Protein AF-0000000076657044 (afdb_homodimer)

pLDDT: mean 84.37, std 19.46, range [21.47, 98.06]

Radius of gyration: 39.6 Å; Cα contacts (8 Å, |Δi|>4): 1036; chains: 2; bounding box: 88×113×64 Å

Structure (mmCIF, N/CA/C/O backbone):
data_AF-0000000076657044-model_v1
#
loop_
_entity.id
_entity.type
_entity.pdbx_description
1 polymer 'BTB domain-containing protein'
#
loop_
_atom_site.group_PDB
_atom_site.id
_atom_site.type_symbol
_atom_site.label_atom_id
_atom_site.label_alt_id
_atom_site.label_comp_id
_atom_site.label_asym_id
_atom_site.label_entity_id
_atom_site.label_seq_id
_atom_site.pdbx_PDB_ins_code
_atom_site.Cartn_x
_atom_site.Cartn_y
_atom_site.Cartn_z
_atom_site.occupancy
_atom_site.B_iso_or_equiv
_atom_site.auth_seq_id
_atom_site.auth_comp_id
_atom_site.auth_asym_id
_atom_site.auth_atom_id
_atom_site.pdbx_PDB_model_num
ATOM 1 N N . MET A 1 1 ? 21.781 58.438 12.391 1 49.28 1 MET A N 1
ATOM 2 C CA . MET A 1 1 ? 21.328 57.75 11.18 1 49.28 1 MET A CA 1
ATOM 3 C C . MET A 1 1 ? 22.438 56.875 10.594 1 49.28 1 MET A C 1
ATOM 5 O O . MET A 1 1 ? 23.609 57.281 10.602 1 49.28 1 MET A O 1
ATOM 9 N N . ARG A 1 2 ? 22.156 55.562 10.531 1 66.06 2 ARG A N 1
ATOM 10 C CA . ARG A 1 2 ? 23.188 54.656 10.07 1 66.06 2 ARG A CA 1
ATOM 11 C C . ARG A 1 2 ? 23.609 54.969 8.648 1 66.06 2 ARG A C 1
ATOM 13 O O . ARG A 1 2 ? 22.781 55.312 7.805 1 66.06 2 ARG A O 1
ATOM 20 N N . ASP A 1 3 ? 24.875 55.219 8.406 1 70.06 3 ASP A N 1
ATOM 21 C CA . ASP A 1 3 ? 25.484 55.594 7.137 1 70.06 3 ASP A CA 1
ATOM 22 C C . ASP A 1 3 ? 25.203 54.562 6.059 1 70.06 3 ASP A C 1
ATOM 24 O O . ASP A 1 3 ? 25.047 54.906 4.883 1 70.06 3 ASP A O 1
ATOM 28 N N . SER A 1 4 ? 25.172 53.312 6.547 1 82.31 4 SER A N 1
ATOM 29 C CA . SER A 1 4 ? 24.938 52.219 5.613 1 82.31 4 SER A CA 1
ATOM 30 C C . SER A 1 4 ? 24.031 51.156 6.23 1 82.31 4 SER A C 1
ATOM 32 O O . SER A 1 4 ? 24.062 50.938 7.445 1 82.31 4 SER A O 1
ATOM 34 N N . LEU A 1 5 ? 23.281 50.625 5.402 1 82.19 5 LEU A N 1
ATOM 35 C CA . LEU A 1 5 ? 22.328 49.594 5.805 1 82.19 5 LEU A CA 1
ATOM 36 C C . LEU A 1 5 ? 23.047 48.438 6.48 1 82.19 5 LEU A C 1
ATOM 38 O O . LEU A 1 5 ? 22.531 47.875 7.453 1 82.19 5 LEU A O 1
ATOM 42 N N . LEU A 1 6 ? 24.297 48.219 6.125 1 89 6 LEU A N 1
ATOM 43 C CA . LEU A 1 6 ? 24.984 47 6.562 1 89 6 LEU A CA 1
ATOM 44 C C . LEU A 1 6 ? 26 47.312 7.648 1 89 6 LEU A C 1
ATOM 46 O O . LEU A 1 6 ? 26.688 46.438 8.148 1 89 6 LEU A O 1
ATOM 50 N N . LEU A 1 7 ? 26.016 48.562 7.957 1 90.25 7 LEU A N 1
ATOM 51 C CA . LEU A 1 7 ? 26.891 49 9.039 1 90.25 7 LEU A CA 1
ATOM 52 C C . LEU A 1 7 ? 26.141 49.062 10.359 1 90.25 7 LEU A C 1
ATOM 54 O O . LEU A 1 7 ? 25.453 50.062 10.625 1 90.25 7 LEU A O 1
ATOM 58 N N . LEU A 1 8 ? 26.281 48.188 11.211 1 92.31 8 LEU A N 1
ATOM 59 C CA . LEU A 1 8 ? 25.516 48.094 12.453 1 92.31 8 LEU A CA 1
ATOM 60 C C . LEU A 1 8 ? 26.312 48.719 13.609 1 92.31 8 LEU A C 1
ATOM 62 O O . LEU A 1 8 ? 25.719 49.188 14.578 1 92.31 8 LEU A O 1
ATOM 66 N N . ASP A 1 9 ? 27.594 48.625 13.547 1 90.88 9 ASP A N 1
ATOM 67 C CA . ASP A 1 9 ? 28.484 49.219 14.531 1 90.88 9 ASP A CA 1
ATOM 68 C C . ASP A 1 9 ? 29.562 50.062 13.852 1 90.88 9 ASP A C 1
ATOM 70 O O . ASP A 1 9 ? 30.422 49.531 13.141 1 90.88 9 ASP A O 1
ATOM 74 N N . PRO A 1 10 ? 29.547 51.344 14.055 1 88.19 10 PRO A N 1
ATOM 75 C CA . PRO A 1 10 ? 30.562 52.219 13.438 1 88.19 10 PRO A CA 1
ATOM 76 C C . PRO A 1 10 ? 31.984 51.844 13.852 1 88.19 10 PRO A C 1
ATOM 78 O O . PRO A 1 10 ? 32.938 52.094 13.125 1 88.19 10 PRO A O 1
ATOM 81 N N . ARG A 1 11 ? 32.156 51.25 14.992 1 89.56 11 ARG A N 1
ATOM 82 C CA . ARG A 1 11 ? 33.438 50.75 15.461 1 89.56 11 ARG A CA 1
ATOM 83 C C . ARG A 1 11 ? 33.5 49.219 15.445 1 89.56 11 ARG A C 1
ATOM 85 O O . ARG A 1 11 ? 33.969 48.594 16.391 1 89.56 11 ARG A O 1
ATOM 92 N N . ALA A 1 12 ? 33 48.719 14.367 1 90.75 12 ALA A N 1
ATOM 93 C CA . ALA A 1 12 ? 32.844 47.281 14.25 1 90.75 12 ALA A CA 1
ATOM 94 C C . ALA A 1 12 ? 34.219 46.594 14.414 1 90.75 12 ALA A C 1
ATOM 96 O O . ALA A 1 12 ? 35.219 47.062 13.922 1 90.75 12 ALA A O 1
ATOM 97 N N . ASP A 1 13 ? 34.156 45.5 15.086 1 92.12 13 ASP A N 1
ATOM 98 C CA . ASP A 1 13 ? 35.344 44.656 15.25 1 92.12 13 ASP A CA 1
ATOM 99 C C . ASP A 1 13 ? 35.156 43.281 14.617 1 92.12 13 ASP A C 1
ATOM 101 O O . ASP A 1 13 ? 36.031 42.438 14.711 1 92.12 13 ASP A O 1
ATOM 105 N N . ALA A 1 14 ? 34.031 43.156 13.969 1 93.38 14 ALA A N 1
ATOM 106 C CA . ALA A 1 14 ? 33.75 41.875 13.328 1 93.38 14 ALA A CA 1
ATOM 107 C C . ALA A 1 14 ? 32.938 42.062 12.062 1 93.38 14 ALA A C 1
ATOM 109 O O . ALA A 1 14 ? 32.188 43.031 11.93 1 93.38 14 ALA A O 1
ATOM 110 N N . LEU A 1 15 ? 33.062 41.062 11.156 1 93.94 15 LEU A N 1
ATOM 111 C CA . LEU A 1 15 ? 32.25 40.969 9.938 1 93.94 15 LEU A CA 1
ATOM 112 C C . LEU A 1 15 ? 31.422 39.688 9.945 1 93.94 15 LEU A C 1
ATOM 114 O O . LEU A 1 15 ? 31.938 38.594 10.195 1 93.94 15 LEU A O 1
ATOM 118 N N . LEU A 1 16 ? 30.109 39.875 9.812 1 95.12 16 LEU A N 1
ATOM 119 C CA . LEU A 1 16 ? 29.234 38.719 9.602 1 95.12 16 LEU A CA 1
ATOM 120 C C . LEU A 1 16 ? 28.906 38.562 8.125 1 95.12 16 LEU A C 1
ATOM 122 O O . LEU A 1 16 ? 28.219 39.375 7.543 1 95.12 16 LEU A O 1
ATOM 126 N N . ILE A 1 17 ? 29.406 37.5 7.57 1 94.25 17 ILE A N 1
ATOM 127 C CA . ILE A 1 17 ? 29.297 37.281 6.133 1 94.25 17 ILE A CA 1
ATOM 128 C C . ILE A 1 17 ? 28.203 36.25 5.848 1 94.25 17 ILE A C 1
ATOM 130 O O . ILE A 1 17 ? 28.328 35.094 6.23 1 94.25 17 ILE A O 1
ATOM 134 N N . LEU A 1 18 ? 27.172 36.688 5.242 1 95.25 18 LEU A N 1
ATOM 135 C CA . LEU A 1 18 ? 26.078 35.812 4.824 1 95.25 18 LEU A CA 1
ATOM 136 C C . LEU A 1 18 ? 26.281 35.344 3.387 1 95.25 18 LEU A C 1
ATOM 138 O O . LEU A 1 18 ? 26.203 36.156 2.453 1 95.25 18 LEU A O 1
ATOM 142 N N . GLN A 1 19 ? 26.484 34.094 3.303 1 94.5 19 GLN A N 1
ATOM 143 C CA . GLN A 1 19 ? 26.641 33.5 1.978 1 94.5 19 GLN A CA 1
ATOM 144 C C . GLN A 1 19 ? 25.312 32.938 1.464 1 94.5 19 GLN A C 1
ATOM 146 O O . GLN A 1 19 ? 24.531 32.406 2.238 1 94.5 19 GLN A O 1
ATOM 151 N N . LYS A 1 20 ? 25.094 33.031 0.145 1 93.31 20 LYS A N 1
ATOM 152 C CA . LYS A 1 20 ? 23.891 32.531 -0.519 1 93.31 20 LYS A CA 1
ATOM 153 C C . LYS A 1 20 ? 22.625 33.031 0.177 1 93.31 20 LYS A C 1
ATOM 155 O O . LYS A 1 20 ? 21.75 32.25 0.541 1 93.31 20 LYS A O 1
ATOM 160 N N . PRO A 1 21 ? 22.562 34.312 0.245 1 94.19 21 PRO A N 1
ATOM 161 C CA . PRO A 1 21 ? 21.406 34.875 0.94 1 94.19 21 PRO A CA 1
ATOM 162 C C . PRO A 1 21 ? 20.078 34.438 0.322 1 94.19 21 PRO A C 1
ATOM 164 O O . PRO A 1 21 ? 19.984 34.312 -0.899 1 94.19 21 PRO A O 1
ATOM 167 N N . ASN A 1 22 ? 19.047 34.125 1.168 1 91.5 22 ASN A N 1
ATOM 168 C CA . ASN A 1 22 ? 17.656 33.875 0.781 1 91.5 22 ASN A CA 1
ATOM 169 C C . ASN A 1 22 ? 17.484 32.5 0.13 1 91.5 22 ASN A C 1
ATOM 171 O O . ASN A 1 22 ? 16.469 32.25 -0.52 1 91.5 22 ASN A O 1
ATOM 175 N N . LEU A 1 23 ? 18.453 31.656 0.295 1 87.12 23 LEU A N 1
ATOM 176 C CA . LEU A 1 23 ? 18.328 30.328 -0.299 1 87.12 23 LEU A CA 1
ATOM 177 C C . LEU A 1 23 ? 17.281 29.5 0.426 1 87.12 23 LEU A C 1
ATOM 179 O O . LEU A 1 23 ? 16.578 28.703 -0.199 1 87.12 23 LEU A O 1
ATOM 183 N N . HIS A 1 24 ? 17.219 29.609 1.719 1 74 24 HIS A N 1
ATOM 184 C CA . HIS A 1 24 ? 16.281 28.844 2.523 1 74 24 HIS A CA 1
ATOM 185 C C . HIS A 1 24 ? 14.844 29.141 2.141 1 74 24 HIS A C 1
ATOM 187 O O . HIS A 1 24 ? 13.953 28.312 2.324 1 74 24 HIS A O 1
ATOM 193 N N . LEU A 1 25 ? 14.594 30.391 1.835 1 63.06 25 LEU A N 1
ATOM 194 C CA . LEU A 1 25 ? 13.25 30.766 1.407 1 63.06 25 LEU A CA 1
ATOM 195 C C . LEU A 1 25 ? 12.812 29.938 0.207 1 63.06 25 LEU A C 1
ATOM 197 O O . LEU A 1 25 ? 11.625 29.672 0.037 1 63.06 25 LEU A O 1
ATOM 201 N N . LEU A 1 26 ? 13.797 29.609 -0.589 1 49.19 26 LEU A N 1
ATOM 202 C CA . LEU A 1 26 ? 13.523 28.891 -1.825 1 49.19 26 LEU A CA 1
ATOM 203 C C . LEU A 1 26 ? 13.266 27.406 -1.543 1 49.19 26 LEU A C 1
ATOM 205 O O . LEU A 1 26 ? 12.578 26.734 -2.312 1 49.19 26 LEU A O 1
ATOM 209 N N . ARG A 1 27 ? 13.82 27.062 -0.508 1 47.78 27 ARG A N 1
ATOM 210 C CA . ARG A 1 27 ? 13.633 25.641 -0.211 1 47.78 27 ARG A CA 1
ATOM 211 C C . ARG A 1 27 ? 12.352 25.406 0.578 1 47.78 27 ARG A C 1
ATOM 213 O O . ARG A 1 27 ? 12.141 24.328 1.129 1 47.78 27 ARG A O 1
ATOM 220 N N . ALA A 1 28 ? 11.539 26.312 0.666 1 44.84 28 ALA A N 1
ATOM 221 C CA . ALA A 1 28 ? 10.312 25.984 1.383 1 44.84 28 ALA A CA 1
ATOM 222 C C . ALA A 1 28 ? 9.836 24.578 1.028 1 44.84 28 ALA A C 1
ATOM 224 O O . ALA A 1 28 ? 10 24.125 -0.109 1 44.84 28 ALA A O 1
ATOM 225 N N . PRO A 1 29 ? 9.617 23.734 2.002 1 37.75 29 PRO A N 1
ATOM 226 C CA . PRO A 1 29 ? 9.234 22.344 1.74 1 37.75 29 PRO A CA 1
ATOM 227 C C . PRO A 1 29 ? 8.242 22.219 0.588 1 37.75 29 PRO A C 1
ATOM 229 O O . PRO A 1 29 ? 7.371 23.078 0.418 1 37.75 29 PRO A O 1
ATOM 232 N N . ILE A 1 30 ? 8.609 21.703 -0.553 1 33.03 30 ILE A N 1
ATOM 233 C CA . ILE A 1 30 ? 7.676 21.172 -1.539 1 33.03 30 ILE A CA 1
ATOM 234 C C . ILE A 1 30 ? 6.469 20.562 -0.83 1 33.03 30 ILE A C 1
ATOM 236 O O . ILE A 1 30 ? 6.609 19.609 -0.064 1 33.03 30 ILE A O 1
ATOM 240 N N . ASP A 1 31 ? 5.508 21.266 -0.38 1 33.62 31 ASP A N 1
ATOM 241 C CA . ASP A 1 31 ? 4.207 20.672 -0.093 1 33.62 31 ASP A CA 1
ATOM 242 C C . ASP A 1 31 ? 3.951 19.453 -0.977 1 33.62 31 ASP A C 1
ATOM 244 O O . ASP A 1 31 ? 4.016 19.547 -2.205 1 33.62 31 ASP A O 1
ATOM 248 N N . GLU A 1 32 ? 4.359 18.359 -0.51 1 31.17 32 GLU A N 1
ATOM 249 C CA . GLU A 1 32 ? 3.756 17.156 -1.056 1 31.17 32 GLU A CA 1
ATOM 250 C C . GLU A 1 32 ? 2.252 17.328 -1.247 1 31.17 32 GLU A C 1
ATOM 252 O O . GLU A 1 32 ? 1.457 16.766 -0.484 1 31.17 32 GLU A O 1
ATOM 257 N N . VAL A 1 33 ? 1.621 18.516 -1.302 1 29.91 33 VAL A N 1
ATOM 258 C CA . VAL A 1 33 ? 0.208 18.516 -1.666 1 29.91 33 VAL A CA 1
ATOM 259 C C . VAL A 1 33 ? 0.01 17.75 -2.973 1 29.91 33 VAL A C 1
ATOM 261 O O . VAL A 1 33 ? 0.621 18.094 -3.992 1 29.91 33 VAL A O 1
ATOM 264 N N . VAL A 1 34 ? -0.357 16.531 -2.871 1 29.48 34 VAL A N 1
ATOM 265 C CA . VAL A 1 34 ? -1.118 15.844 -3.906 1 29.48 34 VAL A CA 1
ATOM 266 C C . VAL A 1 34 ? -2.215 16.766 -4.441 1 29.48 34 VAL A C 1
ATOM 268 O O . VAL A 1 34 ? -3.152 17.109 -3.717 1 29.48 34 VAL A O 1
ATOM 271 N N . SER A 1 35 ? -2.018 17.906 -5.047 1 27.39 35 SER A N 1
ATOM 272 C CA . SER A 1 35 ? -2.965 18.719 -5.801 1 27.39 35 SER A CA 1
ATOM 273 C C . SER A 1 35 ? -3.908 17.844 -6.625 1 27.39 35 SER A C 1
ATOM 275 O O . SER A 1 35 ? -3.469 16.906 -7.293 1 27.39 35 SER A O 1
ATOM 277 N N . VAL A 1 36 ? -5.148 17.594 -6.125 1 25.23 36 VAL A N 1
ATOM 278 C CA . VAL A 1 36 ? -6.262 17.5 -7.062 1 25.23 36 VAL A CA 1
ATOM 279 C C . VAL A 1 36 ? -6.098 18.531 -8.18 1 25.23 36 VAL A C 1
ATOM 281 O O . VAL A 1 36 ? -6.102 19.734 -7.918 1 25.23 36 VAL A O 1
ATOM 284 N N . ILE A 1 37 ? -5.367 18.25 -9.266 1 25.73 37 ILE A N 1
ATOM 285 C CA . ILE A 1 37 ? -5.18 18.953 -10.523 1 25.73 37 ILE A CA 1
ATOM 286 C C . ILE A 1 37 ? -6.531 19.438 -11.055 1 25.73 37 ILE A C 1
ATOM 288 O O . ILE A 1 37 ? -7.34 18.641 -11.523 1 25.73 37 ILE A O 1
ATOM 292 N N . ARG A 1 38 ? -7.477 20.078 -10.242 1 23.5 38 ARG A N 1
ATOM 293 C CA . ARG A 1 38 ? -8.391 20.812 -11.117 1 23.5 38 ARG A CA 1
ATOM 294 C C . ARG A 1 38 ? -7.617 21.594 -12.172 1 23.5 38 ARG A C 1
ATOM 296 O O . ARG A 1 38 ? -6.566 22.172 -11.875 1 23.5 38 ARG A O 1
ATOM 303 N N . THR A 1 39 ? -7.789 21.266 -13.523 1 23.97 39 THR A N 1
ATOM 304 C CA . THR A 1 39 ? -7.359 21.828 -14.789 1 23.97 39 THR A CA 1
ATOM 305 C C . THR A 1 39 ? -7.703 23.312 -14.859 1 23.97 39 THR A C 1
ATOM 307 O O . THR A 1 39 ? -7.746 23.891 -15.945 1 23.97 39 THR A O 1
ATOM 310 N N . ALA A 1 40 ? -8.141 24 -13.867 1 22.69 40 ALA A N 1
ATOM 311 C CA . ALA A 1 40 ? -8.438 25.328 -14.414 1 22.69 40 ALA A CA 1
ATOM 312 C C . ALA A 1 40 ? -7.227 25.906 -15.148 1 22.69 40 ALA A C 1
ATOM 314 O O . ALA A 1 40 ? -6.09 25.734 -14.711 1 22.69 40 ALA A O 1
ATOM 315 N N . ASP A 1 41 ? -7.328 26.234 -16.547 1 24.14 41 ASP A N 1
ATOM 316 C CA . ASP A 1 41 ? -6.566 26.844 -17.625 1 24.14 41 ASP A CA 1
ATOM 317 C C . ASP A 1 41 ? -5.859 28.109 -17.156 1 24.14 41 ASP A C 1
ATOM 319 O O . ASP A 1 41 ? -5.012 28.656 -17.875 1 24.14 41 ASP A O 1
ATOM 323 N N . GLU A 1 42 ? -6.555 28.938 -16.328 1 21.84 42 GLU A N 1
ATOM 324 C CA . GLU A 1 42 ? -6.008 30.281 -16.531 1 21.84 42 GLU A CA 1
ATOM 325 C C . GLU A 1 42 ? -4.516 30.312 -16.219 1 21.84 42 GLU A C 1
ATOM 327 O O . GLU A 1 42 ? -4.062 29.703 -15.25 1 21.84 42 GLU A O 1
ATOM 332 N N . ALA A 1 43 ? -3.738 30.578 -17.234 1 26.09 43 ALA A N 1
ATOM 333 C CA . ALA A 1 43 ? -2.385 31.062 -17.5 1 26.09 43 ALA A CA 1
ATOM 334 C C . ALA A 1 43 ? -1.935 32.062 -16.438 1 26.09 43 ALA A C 1
ATOM 336 O O . ALA A 1 43 ? -2.154 33.25 -16.578 1 26.09 43 ALA A O 1
ATOM 337 N N . ASN A 1 44 ? -2.455 31.984 -15.266 1 21.95 44 ASN A N 1
ATOM 338 C CA . ASN A 1 44 ? -1.994 33.125 -14.492 1 21.95 44 ASN A CA 1
ATOM 339 C C . ASN A 1 44 ? -0.493 33.344 -14.648 1 21.95 44 ASN A C 1
ATOM 341 O O . ASN A 1 44 ? 0.282 32.406 -14.648 1 21.95 44 ASN A O 1
ATOM 345 N N . SER A 1 45 ? -0.118 34.438 -15.32 1 25.03 45 SER A N 1
ATOM 346 C CA . SER A 1 45 ? 1.18 34.969 -15.711 1 25.03 45 SER A CA 1
ATOM 347 C C . SER A 1 45 ? 2.217 34.781 -14.617 1 25.03 45 SER A C 1
ATOM 349 O O . SER A 1 45 ? 1.929 35 -13.438 1 25.03 45 SER A O 1
ATOM 351 N N . PRO A 1 46 ? 3.004 33.75 -14.734 1 27.14 46 PRO A N 1
ATOM 352 C CA . PRO A 1 46 ? 4.191 33.75 -13.875 1 27.14 46 PRO A CA 1
ATOM 353 C C . PRO A 1 46 ? 4.719 35.156 -13.625 1 27.14 46 PRO A C 1
ATOM 355 O O . PRO A 1 46 ? 4.758 36 -14.539 1 27.14 46 PRO A O 1
ATOM 358 N N . ILE A 1 47 ? 4.176 35.781 -12.617 1 27.28 47 ILE A N 1
ATOM 359 C CA . ILE A 1 47 ? 4.895 37.062 -12.438 1 27.28 47 ILE A CA 1
ATOM 360 C C . ILE A 1 47 ? 6.359 36.875 -12.836 1 27.28 47 ILE A C 1
ATOM 362 O O . ILE A 1 47 ? 7.027 35.969 -12.352 1 27.28 47 ILE A O 1
ATOM 366 N N . PRO A 1 48 ? 6.656 37.156 -14.094 1 28.41 48 PRO A N 1
ATOM 367 C CA . PRO A 1 48 ? 8.078 37.219 -14.43 1 28.41 48 PRO A CA 1
ATOM 368 C C . PRO A 1 48 ? 8.93 37.781 -13.289 1 28.41 48 PRO A C 1
ATOM 370 O O . PRO A 1 48 ? 8.625 38.844 -12.758 1 28.41 48 PRO A O 1
ATOM 373 N N . LEU A 1 49 ? 9.125 36.938 -12.273 1 27.59 49 LEU A N 1
ATOM 374 C CA . LEU A 1 49 ? 10.273 37.469 -11.531 1 27.59 49 LEU A CA 1
ATOM 375 C C . LEU A 1 49 ? 11.258 38.156 -12.469 1 27.59 49 LEU A C 1
ATOM 377 O O . LEU A 1 49 ? 11.961 37.469 -13.234 1 27.59 49 LEU A O 1
ATOM 381 N N . GLU A 1 50 ? 10.742 39.094 -13.141 1 27.58 50 GLU A N 1
ATOM 382 C CA . GLU A 1 50 ? 11.758 39.969 -13.703 1 27.58 50 GLU A CA 1
ATOM 383 C C . GLU A 1 50 ? 12.922 40.156 -12.734 1 27.58 50 GLU A C 1
ATOM 385 O O . GLU A 1 50 ? 12.781 40.844 -11.727 1 27.58 50 GLU A O 1
ATOM 390 N N . ILE A 1 51 ? 13.508 38.969 -12.414 1 29.7 51 ILE A N 1
ATOM 391 C CA . ILE A 1 51 ? 14.852 39.125 -11.875 1 29.7 51 ILE A CA 1
ATOM 392 C C . ILE A 1 51 ? 15.555 40.312 -12.57 1 29.7 51 ILE A C 1
ATOM 394 O O . ILE A 1 51 ? 15.828 40.25 -13.766 1 29.7 51 ILE A O 1
ATOM 398 N N . GLN A 1 52 ? 14.984 41.438 -12.375 1 28.95 52 GLN A N 1
ATOM 399 C CA . GLN A 1 52 ? 15.906 42.5 -12.734 1 28.95 52 GLN A CA 1
ATOM 400 C C . GLN A 1 52 ? 17.344 42.156 -12.336 1 28.95 52 GLN A C 1
ATOM 402 O O . GLN A 1 52 ? 17.594 41.781 -11.188 1 28.95 52 GLN A O 1
ATOM 407 N N . GLN A 1 53 ? 18.078 41.562 -13.164 1 33.53 53 GLN A N 1
ATOM 408 C CA . GLN A 1 53 ? 19.516 41.312 -13.25 1 33.53 53 GLN A CA 1
ATOM 409 C C . GLN A 1 53 ? 20.297 42.5 -12.695 1 33.53 53 GLN A C 1
ATOM 411 O O . GLN A 1 53 ? 20.625 43.438 -13.43 1 33.53 53 GLN A O 1
ATOM 416 N N . GLY A 1 54 ? 19.734 43.281 -11.781 1 30.81 54 GLY A N 1
ATOM 417 C CA . GLY A 1 54 ? 20.75 44.281 -11.523 1 30.81 54 GLY A CA 1
ATOM 418 C C . GLY A 1 54 ? 22.094 43.688 -11.109 1 30.81 54 GLY A C 1
ATOM 419 O O . GLY A 1 54 ? 22.141 42.812 -10.227 1 30.81 54 GLY A O 1
ATOM 420 N N . ASP A 1 55 ? 22.953 43.344 -11.906 1 36.94 55 ASP A N 1
ATOM 421 C CA . ASP A 1 55 ? 24.406 43.125 -11.789 1 36.94 55 ASP A CA 1
ATOM 422 C C . ASP A 1 55 ? 24.969 43.906 -10.602 1 36.94 55 ASP A C 1
ATOM 424 O O . ASP A 1 55 ? 26.172 44.188 -10.547 1 36.94 55 ASP A O 1
ATOM 428 N N . THR A 1 56 ? 24.203 44.969 -9.938 1 39.94 56 THR A N 1
ATOM 429 C CA . THR A 1 56 ? 24.969 46.031 -9.305 1 39.94 56 THR A CA 1
ATOM 430 C C . THR A 1 56 ? 25.781 45.5 -8.133 1 39.94 56 THR A C 1
ATOM 432 O O . THR A 1 56 ? 25.234 44.906 -7.203 1 39.94 56 THR A O 1
ATOM 435 N N . THR A 1 57 ? 27.047 45.125 -8.289 1 51.47 57 THR A N 1
ATOM 436 C CA . THR A 1 57 ? 28.188 45.062 -7.379 1 51.47 57 THR A CA 1
ATOM 437 C C . THR A 1 57 ? 27.969 45.969 -6.18 1 51.47 57 THR A C 1
ATOM 439 O O . THR A 1 57 ? 28.812 46.031 -5.277 1 51.47 57 THR A O 1
ATOM 442 N N . GLU A 1 58 ? 26.922 46.719 -6.281 1 62.56 58 GLU A N 1
ATOM 443 C CA . GLU A 1 58 ? 26.875 47.656 -5.176 1 62.56 58 GLU A CA 1
ATOM 444 C C . GLU A 1 58 ? 26.203 47.031 -3.951 1 62.56 58 GLU A C 1
ATOM 446 O O . GLU A 1 58 ? 25.281 46.25 -4.082 1 62.56 58 GLU A O 1
ATOM 451 N N . PRO A 1 59 ? 26.75 47.156 -2.91 1 75.62 59 PRO A N 1
ATOM 452 C CA . PRO A 1 59 ? 26.156 46.719 -1.647 1 75.62 59 PRO A CA 1
ATOM 453 C C . PRO A 1 59 ? 24.703 47.188 -1.497 1 75.62 59 PRO A C 1
ATOM 455 O O . PRO A 1 59 ? 24.328 48.25 -1.996 1 75.62 59 PRO A O 1
ATOM 458 N N . PRO A 1 60 ? 23.797 46.312 -1.065 1 84.38 60 PRO A N 1
ATOM 459 C CA . PRO A 1 60 ? 22.391 46.688 -0.877 1 84.38 60 PRO A CA 1
ATOM 460 C C . PRO A 1 60 ? 22.219 47.938 -0.024 1 84.38 60 PRO A C 1
ATOM 462 O O . PRO A 1 60 ? 22.922 48.094 0.982 1 84.38 60 PRO A O 1
ATOM 465 N N . LYS A 1 61 ? 21.344 48.781 -0.49 1 83.19 61 LYS A N 1
ATOM 466 C CA . LYS A 1 61 ? 21.156 50.062 0.212 1 83.19 61 LYS A CA 1
ATOM 467 C C . LYS A 1 61 ? 19.781 50.094 0.88 1 83.19 61 LYS A C 1
ATOM 469 O O . LYS A 1 61 ? 19.562 50.906 1.788 1 83.19 61 LYS A O 1
ATOM 474 N N . THR A 1 62 ? 18.906 49.25 0.437 1 85.44 62 THR A N 1
ATOM 475 C CA . THR A 1 62 ? 17.562 49.25 0.987 1 85.44 62 THR A CA 1
ATOM 476 C C . THR A 1 62 ? 17.125 47.844 1.354 1 85.44 62 THR A C 1
ATOM 478 O O . THR A 1 62 ? 17.766 46.844 0.969 1 85.44 62 THR A O 1
ATOM 481 N N . ASN A 1 63 ? 16.047 47.844 2.104 1 85.56 63 ASN A N 1
ATOM 482 C CA . ASN A 1 63 ? 15.492 46.562 2.459 1 85.56 63 ASN A CA 1
ATOM 483 C C . ASN A 1 63 ? 14.992 45.812 1.227 1 85.56 63 ASN A C 1
ATOM 485 O O . ASN A 1 63 ? 15.062 44.594 1.167 1 85.56 63 ASN A O 1
ATOM 489 N N . ASP A 1 64 ? 14.516 46.469 0.288 1 86.31 64 ASP A N 1
ATOM 490 C CA . ASP A 1 64 ? 14.023 45.875 -0.948 1 86.31 64 ASP A CA 1
ATOM 491 C C . ASP A 1 64 ? 15.164 45.188 -1.709 1 86.31 64 ASP A C 1
ATOM 493 O O . ASP A 1 64 ? 14.961 44.125 -2.312 1 86.31 64 ASP A O 1
ATOM 497 N N . ASP A 1 65 ? 16.281 45.812 -1.558 1 88.12 65 ASP A N 1
ATOM 498 C CA . ASP A 1 65 ? 17.438 45.219 -2.184 1 88.12 65 ASP A CA 1
ATOM 499 C C . ASP A 1 65 ? 17.781 43.875 -1.541 1 88.12 65 ASP A C 1
ATOM 501 O O . ASP A 1 65 ? 18.125 42.906 -2.234 1 88.12 65 ASP A O 1
ATOM 505 N N . LEU A 1 66 ? 17.641 43.906 -0.304 1 89.69 66 LEU A N 1
ATOM 506 C CA . LEU A 1 66 ? 17.953 42.688 0.437 1 89.69 66 LEU A CA 1
ATOM 507 C C . LEU A 1 66 ? 17 41.562 0.087 1 89.69 66 LEU A C 1
ATOM 509 O O . LEU A 1 66 ? 17.406 40.406 -0.043 1 89.69 66 LEU A O 1
ATOM 513 N N . ARG A 1 67 ? 15.742 41.875 -0.137 1 87.25 67 ARG A N 1
ATOM 514 C CA . ARG A 1 67 ? 14.695 40.906 -0.464 1 87.25 67 ARG A CA 1
ATOM 515 C C . ARG A 1 67 ? 14.93 40.312 -1.845 1 87.25 67 ARG A C 1
ATOM 517 O O . ARG A 1 67 ? 14.633 39.125 -2.068 1 87.25 67 ARG A O 1
ATOM 524 N N . SER A 1 68 ? 15.57 41.094 -2.625 1 87.75 68 SER A N 1
ATOM 525 C CA . SER A 1 68 ? 15.688 40.656 -4.02 1 87.75 68 SER A CA 1
ATOM 526 C C . SER A 1 68 ? 17.047 40.031 -4.289 1 87.75 68 SER A C 1
ATOM 528 O O . SER A 1 68 ? 17.312 39.594 -5.41 1 87.75 68 SER A O 1
ATOM 530 N N . LEU A 1 69 ? 17.812 39.938 -3.232 1 89.12 69 LEU A N 1
ATOM 531 C CA . LEU A 1 69 ? 19.141 39.375 -3.414 1 89.12 69 LEU A CA 1
ATOM 532 C C . LEU A 1 69 ? 19.047 37.906 -3.844 1 89.12 69 LEU A C 1
ATOM 534 O O . LEU A 1 69 ? 18.297 37.156 -3.256 1 89.12 69 LEU A O 1
ATOM 538 N N . GLN A 1 70 ? 19.844 37.594 -4.871 1 89.25 70 GLN A N 1
ATOM 539 C CA . GLN A 1 70 ? 19.891 36.219 -5.332 1 89.25 70 GLN A CA 1
ATOM 540 C C . GLN A 1 70 ? 21 35.438 -4.629 1 89.25 70 GLN A C 1
ATOM 542 O O . GLN A 1 70 ? 22.047 36 -4.32 1 89.25 70 GLN A O 1
ATOM 547 N N . PRO A 1 71 ? 20.719 34.156 -4.41 1 91.19 71 PRO A N 1
ATOM 548 C CA . PRO A 1 71 ? 21.703 33.375 -3.693 1 91.19 71 PRO A CA 1
ATOM 549 C C . PRO A 1 71 ? 23 33.156 -4.492 1 91.19 71 PRO A C 1
ATOM 551 O O . PRO A 1 71 ? 24.078 33 -3.91 1 91.19 71 PRO A O 1
ATOM 554 N N . TYR A 1 72 ? 22.75 33.281 -5.77 1 90.44 72 TYR A N 1
ATOM 555 C CA . TYR A 1 72 ? 23.906 33.062 -6.621 1 90.44 72 TYR A CA 1
ATOM 556 C C . TYR A 1 72 ? 24.078 34.188 -7.613 1 90.44 72 TYR A C 1
ATOM 558 O O . TYR A 1 72 ? 23.094 34.812 -8.055 1 90.44 72 TYR A O 1
ATOM 566 N N . GLN A 1 73 ? 25.375 34.469 -7.906 1 88.19 73 GLN A N 1
ATOM 567 C CA . GLN A 1 73 ? 25.688 35.438 -8.945 1 88.19 73 GLN A CA 1
ATOM 568 C C . GLN A 1 73 ? 25.453 34.875 -10.336 1 88.19 73 GLN A C 1
ATOM 570 O O . GLN A 1 73 ? 25.156 33.656 -10.477 1 88.19 73 GLN A O 1
ATOM 575 N N . GLU A 1 74 ? 25.484 35.688 -11.305 1 85.81 74 GLU A N 1
ATOM 576 C CA . GLU A 1 74 ? 25.25 35.25 -12.68 1 85.81 74 GLU A CA 1
ATOM 577 C C . GLU A 1 74 ? 26.25 34.219 -13.125 1 85.81 74 GLU A C 1
ATOM 579 O O . GLU A 1 74 ? 25.922 33.312 -13.914 1 85.81 74 GLU A O 1
ATOM 584 N N . ASN A 1 75 ? 27.281 34.281 -12.531 1 86.38 75 ASN A N 1
ATOM 585 C CA . ASN A 1 75 ? 28.344 33.344 -12.922 1 86.38 75 ASN A CA 1
ATOM 586 C C . ASN A 1 75 ? 28.25 32.031 -12.156 1 86.38 75 ASN A C 1
ATOM 588 O O . ASN A 1 75 ? 29.062 31.141 -12.352 1 86.38 75 ASN A O 1
ATOM 592 N N . GLY A 1 76 ? 27.328 31.984 -11.281 1 87.12 76 GLY A N 1
ATOM 593 C CA . GLY A 1 76 ? 27.141 30.75 -10.539 1 87.12 76 GLY A CA 1
ATOM 594 C C . GLY A 1 76 ? 27.781 30.766 -9.172 1 87.12 76 GLY A C 1
ATOM 595 O O . GLY A 1 76 ? 27.562 29.859 -8.359 1 87.12 76 GLY A O 1
ATOM 596 N N . ASP A 1 77 ? 28.562 31.703 -8.938 1 88.31 77 ASP A N 1
ATOM 597 C CA . ASP A 1 77 ? 29.219 31.797 -7.633 1 88.31 77 ASP A CA 1
ATOM 598 C C . ASP A 1 77 ? 28.234 32.219 -6.555 1 88.31 77 ASP A C 1
ATOM 600 O O . ASP A 1 77 ? 27.281 32.969 -6.832 1 88.31 77 ASP A O 1
ATOM 604 N N . PRO A 1 78 ? 28.516 31.781 -5.387 1 90.81 78 PRO A N 1
ATOM 605 C CA . PRO A 1 78 ? 27.625 32.219 -4.309 1 90.81 78 PRO A CA 1
ATOM 606 C C . PRO A 1 78 ? 27.688 33.719 -4.051 1 90.81 78 PRO A C 1
ATOM 608 O O . PRO A 1 78 ? 28.781 34.312 -4.066 1 90.81 78 PRO A O 1
ATOM 611 N N . ASN A 1 79 ? 26.594 34.281 -3.971 1 91.25 79 ASN A N 1
ATOM 612 C CA . ASN A 1 79 ? 26.516 35.688 -3.559 1 91.25 79 ASN A CA 1
ATOM 613 C C . ASN A 1 79 ? 26.781 35.844 -2.062 1 91.25 79 ASN A C 1
ATOM 615 O O . ASN A 1 79 ? 26.594 34.906 -1.294 1 91.25 79 ASN A O 1
ATOM 619 N N . GLN A 1 80 ? 27.312 37.031 -1.692 1 92.75 80 GLN A N 1
ATOM 620 C CA . GLN A 1 80 ? 27.578 37.25 -0.271 1 92.75 80 GLN A CA 1
ATOM 621 C C . GLN A 1 80 ? 27.281 38.688 0.142 1 92.75 80 GLN A C 1
ATOM 623 O O . GLN A 1 80 ? 27.438 39.594 -0.657 1 92.75 80 GLN A O 1
ATOM 628 N N . ILE A 1 81 ? 26.797 38.812 1.333 1 93.19 81 ILE A N 1
ATOM 629 C CA . ILE A 1 81 ? 26.609 40.125 1.944 1 93.19 81 ILE A CA 1
ATOM 630 C C . ILE A 1 81 ? 27.375 40.188 3.27 1 93.19 81 ILE A C 1
ATOM 632 O O . ILE A 1 81 ? 27.422 39.188 4.004 1 93.19 81 ILE A O 1
ATOM 636 N N . VAL A 1 82 ? 27.969 41.375 3.479 1 93.81 82 VAL A N 1
ATOM 637 C CA . VAL A 1 82 ? 28.812 41.5 4.652 1 93.81 82 VAL A CA 1
ATOM 638 C C . VAL A 1 82 ? 28.234 42.531 5.605 1 93.81 82 VAL A C 1
ATOM 640 O O . VAL A 1 82 ? 28.031 43.688 5.227 1 93.81 82 VAL A O 1
ATOM 643 N N . PHE A 1 83 ? 27.984 42.125 6.844 1 95.06 83 PHE A N 1
ATOM 644 C CA . PHE A 1 83 ? 27.531 43.031 7.906 1 95.06 83 PHE A CA 1
ATOM 645 C C . PHE A 1 83 ? 28.688 43.406 8.828 1 95.06 83 PHE A C 1
ATOM 647 O O . PHE A 1 83 ? 29.453 42.531 9.266 1 95.06 83 PHE A O 1
ATOM 654 N N . ARG A 1 84 ? 28.781 44.625 9.047 1 94.69 84 ARG A N 1
ATOM 655 C CA . ARG A 1 84 ? 29.766 45.094 10.031 1 94.69 84 ARG A CA 1
ATOM 656 C C . ARG A 1 84 ? 29.141 45.188 11.422 1 94.69 84 ARG A C 1
ATOM 658 O O . ARG A 1 84 ? 28.266 46.031 11.664 1 94.69 84 ARG A O 1
ATOM 665 N N . VAL A 1 85 ? 29.641 44.344 12.328 1 95.69 85 VAL A N 1
ATOM 666 C CA . VAL A 1 85 ? 28.922 44.125 13.578 1 95.69 85 VAL A CA 1
ATOM 667 C C . VAL A 1 85 ? 29.891 44.219 14.758 1 95.69 85 VAL A C 1
ATOM 669 O O . VAL A 1 85 ? 31.109 44.281 14.562 1 95.69 85 VAL A O 1
ATOM 672 N N . SER A 1 86 ? 29.281 44.344 15.938 1 95.31 86 SER A N 1
ATOM 673 C CA . SER A 1 86 ? 30.031 44.281 17.203 1 95.31 86 SER A CA 1
ATOM 674 C C . SER A 1 86 ? 30.125 42.844 17.703 1 95.31 86 SER A C 1
ATOM 676 O O . SER A 1 86 ? 29.109 42.219 18 1 95.31 86 SER A O 1
ATOM 678 N N . ALA A 1 87 ? 31.312 42.406 17.812 1 93.31 87 ALA A N 1
ATOM 679 C CA . ALA A 1 87 ? 31.5 41.031 18.344 1 93.31 87 ALA A CA 1
ATOM 680 C C . ALA A 1 87 ? 30.953 40.938 19.766 1 93.31 87 ALA A C 1
ATOM 682 O O . ALA A 1 87 ? 30.359 39.906 20.125 1 93.31 87 ALA A O 1
ATOM 683 N N . ARG A 1 88 ? 31.078 41.938 20.484 1 93.75 88 ARG A N 1
ATOM 684 C CA . ARG A 1 88 ? 30.609 41.938 21.875 1 93.75 88 ARG A CA 1
ATOM 685 C C . ARG A 1 88 ? 29.094 41.812 21.938 1 93.75 88 ARG A C 1
ATOM 687 O O . ARG A 1 88 ? 28.578 41 22.703 1 93.75 88 ARG A O 1
ATOM 694 N N . HIS A 1 89 ? 28.391 42.562 21.156 1 95.56 89 HIS A N 1
ATOM 695 C CA . HIS A 1 89 ? 26.922 42.469 21.125 1 95.56 89 HIS A CA 1
ATOM 696 C C . HIS A 1 89 ? 26.453 41.094 20.688 1 95.56 89 HIS A C 1
ATOM 698 O O . HIS A 1 89 ? 25.516 40.562 21.281 1 95.56 89 HIS A O 1
ATOM 704 N N . LEU A 1 90 ? 27.141 40.531 19.703 1 95.69 90 LEU A N 1
ATOM 705 C CA . LEU A 1 90 ? 26.781 39.219 19.234 1 95.69 90 LEU A CA 1
ATOM 706 C C . LEU A 1 90 ? 27 38.156 20.312 1 95.69 90 LEU A C 1
ATOM 708 O O . LEU A 1 90 ? 26.125 37.312 20.562 1 95.69 90 LEU A O 1
ATOM 712 N N . CYS A 1 91 ? 28.094 38.281 20.984 1 94.19 91 CYS A N 1
ATOM 713 C CA . CYS A 1 91 ? 28.453 37.312 22.016 1 94.19 91 CYS A CA 1
ATOM 714 C C . CYS A 1 91 ? 27.5 37.406 23.203 1 94.19 91 CYS A C 1
ATOM 716 O O . CYS A 1 91 ? 27.172 36.375 23.812 1 94.19 91 CYS A O 1
ATOM 718 N N . LEU A 1 92 ? 27.062 38.562 23.469 1 95.25 92 LEU A N 1
ATOM 719 C CA . LEU A 1 92 ? 26.156 38.75 24.594 1 95.25 92 LEU A CA 1
ATOM 720 C C . LEU A 1 92 ? 24.766 38.188 24.266 1 95.25 92 LEU A C 1
ATOM 722 O O . LEU A 1 92 ? 24.109 37.625 25.141 1 95.25 92 LEU A O 1
ATOM 726 N N . ALA A 1 93 ? 24.406 38.344 23.062 1 95.56 93 ALA A N 1
ATOM 727 C CA . ALA A 1 93 ? 23.047 38 22.641 1 95.56 93 ALA A CA 1
ATOM 728 C C . ALA A 1 93 ? 22.922 36.5 22.375 1 95.56 93 ALA A C 1
ATOM 730 O O . ALA A 1 93 ? 21.828 35.938 22.516 1 95.56 93 ALA A O 1
ATOM 731 N N . SER A 1 94 ? 24 35.781 21.984 1 96.31 94 SER A N 1
ATOM 732 C CA . SER A 1 94 ? 23.891 34.406 21.453 1 96.31 94 SER A CA 1
ATOM 733 C C . SER A 1 94 ? 25.078 33.562 21.875 1 96.31 94 SER A C 1
ATOM 735 O O . SER A 1 94 ? 26.234 33.906 21.609 1 96.31 94 SER A O 1
ATOM 737 N N . PRO A 1 95 ? 24.844 32.438 22.453 1 95 95 PRO A N 1
ATOM 738 C CA . PRO A 1 95 ? 25.953 31.531 22.766 1 95 95 PRO A CA 1
ATOM 739 C C . PRO A 1 95 ? 26.609 30.938 21.516 1 95 95 PRO A C 1
ATOM 741 O O . PRO A 1 95 ? 27.797 30.609 21.531 1 95 95 PRO A O 1
ATOM 744 N N . VAL A 1 96 ? 25.844 30.828 20.484 1 94.38 96 VAL A N 1
ATOM 745 C CA . VAL A 1 96 ? 26.375 30.297 19.234 1 94.38 96 VAL A CA 1
ATOM 746 C C . VAL A 1 96 ? 27.391 31.266 18.656 1 94.38 96 VAL A C 1
ATOM 748 O O . VAL A 1 96 ? 28.484 30.859 18.266 1 94.38 96 VAL A O 1
ATOM 751 N N . PHE A 1 97 ? 27.062 32.531 18.672 1 93.19 97 PHE A N 1
ATOM 752 C CA . PHE A 1 97 ? 28.016 33.531 18.219 1 93.19 97 PHE A CA 1
ATOM 753 C C . PHE A 1 97 ? 29.219 33.594 19.156 1 93.19 97 PHE A C 1
ATOM 755 O O . PHE A 1 97 ? 30.359 33.75 18.688 1 93.19 97 PHE A O 1
ATOM 762 N N . ARG A 1 98 ? 28.922 33.469 20.391 1 92.56 98 ARG A N 1
ATOM 763 C CA . ARG A 1 98 ? 30.016 33.469 21.359 1 92.56 98 ARG A CA 1
ATOM 764 C C . ARG A 1 98 ? 31 32.375 21.094 1 92.56 98 ARG A C 1
ATOM 766 O O . ARG A 1 98 ? 32.219 32.594 21.094 1 92.56 98 ARG A O 1
ATOM 773 N N . LYS A 1 99 ? 30.5 31.234 20.859 1 90.62 99 LYS A N 1
ATOM 774 C CA . LYS A 1 99 ? 31.359 30.094 20.562 1 90.62 99 LYS A CA 1
ATOM 775 C C . LYS A 1 99 ? 32.125 30.281 19.25 1 90.62 99 LYS A C 1
ATOM 777 O O . LYS A 1 99 ? 33.281 29.938 19.141 1 90.62 99 LYS A O 1
ATOM 782 N N . ALA A 1 100 ? 31.453 30.812 18.328 1 88.12 100 ALA A N 1
ATOM 783 C CA . ALA A 1 100 ? 32.062 31.016 17.016 1 88.12 100 ALA A CA 1
ATOM 784 C C . ALA A 1 100 ? 33.188 32.062 17.094 1 88.12 100 ALA A C 1
ATOM 786 O O . ALA A 1 100 ? 34.188 31.922 16.406 1 88.12 100 ALA A O 1
ATOM 787 N N . ILE A 1 101 ? 33.031 33.062 17.922 1 86.94 101 ILE A N 1
ATOM 788 C CA . ILE A 1 101 ? 33.938 34.188 17.984 1 86.94 101 ILE A CA 1
ATOM 789 C C . ILE A 1 101 ? 35.062 33.875 18.984 1 86.94 101 ILE A C 1
ATOM 791 O O . ILE A 1 101 ? 36.25 34.156 18.703 1 86.94 101 ILE A O 1
ATOM 795 N N . GLN A 1 102 ? 34.688 33.344 20.047 1 81.75 102 GLN A N 1
ATOM 796 C CA . GLN A 1 102 ? 35.656 33.125 21.109 1 81.75 102 GLN A CA 1
ATOM 797 C C . GLN A 1 102 ? 36.219 31.703 21.047 1 81.75 102 GLN A C 1
ATOM 799 O O . GLN A 1 102 ? 37.219 31.391 21.719 1 81.75 102 GLN A O 1
ATOM 804 N N . GLY A 1 103 ? 35.531 30.797 20.438 1 71 103 GLY A N 1
ATOM 805 C CA . GLY A 1 103 ? 36.031 29.422 20.438 1 71 103 GLY A CA 1
ATOM 806 C C . GLY A 1 103 ? 37.344 29.266 19.688 1 71 103 GLY A C 1
ATOM 807 O O . GLY A 1 103 ? 37.688 30.125 18.859 1 71 103 GLY A O 1
ATOM 808 N N . ASN A 1 104 ? 38.312 28.75 20.281 1 61.22 104 ASN A N 1
ATOM 809 C CA . ASN A 1 104 ? 39.688 28.484 19.828 1 61.22 104 ASN A CA 1
ATOM 810 C C . ASN A 1 104 ? 39.719 27.953 18.391 1 61.22 104 ASN A C 1
ATOM 812 O O . ASN A 1 104 ? 40.625 27.25 18.016 1 61.22 104 ASN A O 1
ATOM 816 N N . PHE A 1 105 ? 38.625 28.188 17.672 1 53.66 105 PHE A N 1
ATOM 817 C CA . PHE A 1 105 ? 38.781 27.594 16.359 1 53.66 105 PHE A CA 1
ATOM 818 C C . PHE A 1 105 ? 39.438 28.562 15.398 1 53.66 105 PHE A C 1
ATOM 820 O O . PHE A 1 105 ? 39.531 29.766 15.664 1 53.66 105 PHE A O 1
ATOM 827 N N . LYS A 1 106 ? 40.094 28.172 14.461 1 50.69 106 LYS A N 1
ATOM 828 C CA . LYS A 1 106 ? 40.812 28.875 13.398 1 50.69 106 LYS A CA 1
ATOM 829 C C . LYS A 1 106 ? 40.062 30.125 12.945 1 50.69 106 LYS A C 1
ATOM 831 O O . LYS A 1 106 ? 40.625 31 12.305 1 50.69 106 LYS A O 1
ATOM 836 N N . GLU A 1 107 ? 38.75 30.141 13.133 1 51.72 107 GLU A N 1
ATOM 837 C CA . GLU A 1 107 ? 37.906 31.203 12.578 1 51.72 107 GLU A CA 1
ATOM 838 C C . GLU A 1 107 ? 38.094 32.5 13.352 1 51.72 107 GLU A C 1
ATOM 840 O O . GLU A 1 107 ? 37.625 33.562 12.914 1 51.72 107 GLU A O 1
ATOM 845 N N . SER A 1 108 ? 38.625 32.281 14.648 1 55.88 108 SER A N 1
ATOM 846 C CA . SER A 1 108 ? 38.812 33.531 15.383 1 55.88 108 SER A CA 1
ATOM 847 C C . SER A 1 108 ? 40 34.312 14.805 1 55.88 108 SER A C 1
ATOM 849 O O . SER A 1 108 ? 40.656 35.062 15.516 1 55.88 108 SER A O 1
ATOM 851 N N . LYS A 1 109 ? 40.25 33.969 13.57 1 64.31 109 LYS A N 1
ATOM 852 C CA . LYS A 1 109 ? 41.375 34.719 13.016 1 64.31 109 LYS A CA 1
ATOM 853 C C . LYS A 1 109 ? 40.938 36.062 12.414 1 64.31 109 LYS A C 1
ATOM 855 O O . LYS A 1 109 ? 39.938 36.094 11.703 1 64.31 109 LYS A O 1
ATOM 860 N N . LEU A 1 110 ? 41.688 37 12.844 1 79.06 110 LEU A N 1
ATOM 861 C CA . LEU A 1 110 ? 41.469 38.375 12.328 1 79.06 110 LEU A CA 1
ATOM 862 C C . LEU A 1 110 ? 41.906 38.469 10.867 1 79.06 110 LEU A C 1
ATOM 864 O O . LEU A 1 110 ? 42.875 37.844 10.461 1 79.06 110 LEU A O 1
ATOM 868 N N . ASN A 1 111 ? 41.062 39.031 10.133 1 81.81 111 ASN A N 1
ATOM 869 C CA . ASN A 1 111 ? 41.469 39.25 8.742 1 81.81 111 ASN A CA 1
ATOM 870 C C . ASN A 1 111 ? 42.5 40.344 8.617 1 81.81 111 ASN A C 1
ATOM 872 O O . ASN A 1 111 ? 43.062 40.812 9.625 1 81.81 111 ASN A O 1
ATOM 876 N N . GLU A 1 112 ? 42.844 40.688 7.391 1 81.44 112 GLU A N 1
ATOM 877 C CA . GLU A 1 112 ? 43.906 41.656 7.125 1 81.44 112 GLU A CA 1
ATOM 878 C C . GLU A 1 112 ? 43.594 43.031 7.73 1 81.44 112 GLU A C 1
ATOM 880 O O . GLU A 1 112 ? 44.5 43.781 8.07 1 81.44 112 GLU A O 1
ATOM 885 N N . GLN A 1 113 ? 42.375 43.25 7.961 1 84.56 113 GLN A N 1
ATOM 886 C CA . GLN A 1 113 ? 41.938 44.531 8.492 1 84.56 113 GLN A CA 1
ATOM 887 C C . GLN A 1 113 ? 41.781 44.5 10.008 1 84.56 113 GLN A C 1
ATOM 889 O O . GLN A 1 113 ? 41.281 45.438 10.617 1 84.56 113 GLN A O 1
ATOM 894 N N . GLY A 1 114 ? 42.094 43.375 10.602 1 85.44 114 GLY A N 1
ATOM 895 C CA . GLY A 1 114 ? 42.031 43.219 12.039 1 85.44 114 GLY A CA 1
ATOM 896 C C . GLY A 1 114 ? 40.625 42.906 12.523 1 85.44 114 GLY A C 1
ATOM 897 O O . GLY A 1 114 ? 40.281 43.156 13.688 1 85.44 114 GLY A O 1
ATOM 898 N N . LEU A 1 115 ? 39.781 42.594 11.609 1 90.25 115 LEU A N 1
ATOM 899 C CA . LEU A 1 115 ? 38.406 42.281 11.945 1 90.25 115 LEU A CA 1
ATOM 900 C C . LEU A 1 115 ? 38.156 40.781 11.992 1 90.25 115 LEU A C 1
ATOM 902 O O . LEU A 1 115 ? 38.75 40.031 11.211 1 90.25 115 LEU A O 1
ATOM 906 N N . LEU A 1 116 ? 37.344 40.406 12.93 1 90.56 116 LEU A N 1
ATOM 907 C CA . LEU A 1 116 ? 36.938 39 12.977 1 90.56 116 LEU A CA 1
ATOM 908 C C . LEU A 1 116 ? 35.938 38.719 11.859 1 90.56 116 LEU A C 1
ATOM 910 O O . LEU A 1 116 ? 35.062 39.531 11.57 1 90.56 116 LEU A O 1
ATOM 914 N N . GLU A 1 117 ? 36.062 37.531 11.266 1 90.81 117 GLU A N 1
ATOM 915 C CA . GLU A 1 117 ? 35.125 37.125 10.211 1 90.81 117 GLU A CA 1
ATOM 916 C C . GLU A 1 117 ? 34.281 35.938 10.617 1 90.81 117 GLU A C 1
ATOM 918 O O . GLU A 1 117 ? 34.844 34.875 10.93 1 90.81 117 GLU A O 1
ATOM 923 N N . ILE A 1 118 ? 33 36.125 10.719 1 91.38 118 ILE A N 1
ATOM 924 C CA . ILE A 1 118 ? 32.062 35.062 11 1 91.38 118 ILE A CA 1
ATOM 925 C C . ILE A 1 118 ? 31.203 34.781 9.758 1 91.38 118 ILE A C 1
ATOM 927 O O . ILE A 1 118 ? 30.609 35.688 9.18 1 91.38 118 ILE A O 1
ATOM 931 N N . THR A 1 119 ? 31.156 33.562 9.375 1 92.38 119 THR A N 1
ATOM 932 C CA . THR A 1 119 ? 30.422 33.219 8.156 1 92.38 119 THR A CA 1
ATOM 933 C C . THR A 1 119 ? 29.141 32.438 8.492 1 92.38 119 THR A C 1
ATOM 935 O O . THR A 1 119 ? 29.141 31.609 9.391 1 92.38 119 THR A O 1
ATOM 938 N N . THR A 1 120 ? 28.094 32.781 7.895 1 93.44 120 THR A N 1
ATOM 939 C CA . THR A 1 120 ? 26.828 32.062 7.934 1 93.44 120 THR A CA 1
ATOM 940 C C . THR A 1 120 ? 26.219 31.938 6.531 1 93.44 120 THR A C 1
ATOM 942 O O . THR A 1 120 ? 26.734 32.531 5.582 1 93.44 120 THR A O 1
ATOM 945 N N . SER A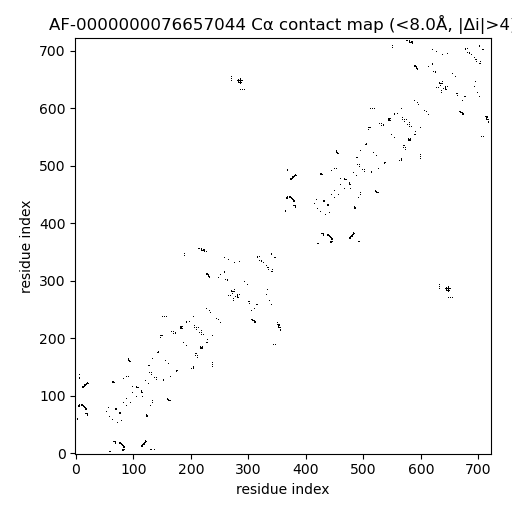 1 121 ? 25.172 31.062 6.418 1 93.5 121 SER A N 1
ATOM 946 C CA . SER A 1 121 ? 24.734 30.812 5.047 1 93.5 121 SER A CA 1
ATOM 947 C C . SER A 1 121 ? 23.219 30.641 4.984 1 93.5 121 SER A C 1
ATOM 949 O O . SER A 1 121 ? 22.594 30.203 5.961 1 93.5 121 SER A O 1
ATOM 951 N N . GLU A 1 122 ? 22.609 31.156 3.895 1 93.25 122 GLU A N 1
ATOM 952 C CA . GLU A 1 122 ? 21.312 30.734 3.352 1 93.25 122 GLU A CA 1
ATOM 953 C C . GLU A 1 122 ? 20.172 31.469 4.047 1 93.25 122 GLU A C 1
ATOM 955 O O . GLU A 1 122 ? 19.016 31.406 3.602 1 93.25 122 GLU A O 1
ATOM 960 N N . TRP A 1 123 ? 20.547 32.25 5.043 1 94.19 123 TRP A N 1
ATOM 961 C CA . TRP A 1 123 ? 19.484 32.938 5.781 1 94.19 123 TRP A CA 1
ATOM 962 C C . TRP A 1 123 ? 18.812 34 4.918 1 94.19 123 TRP A C 1
ATOM 964 O O . TRP A 1 123 ? 19.422 34.531 3.988 1 94.19 123 TRP A O 1
ATOM 974 N N . ASN A 1 124 ? 17.547 34.219 5.273 1 94.19 124 ASN A N 1
ATOM 975 C CA . ASN A 1 124 ? 16.891 35.406 4.738 1 94.19 124 ASN A CA 1
ATOM 976 C C . ASN A 1 124 ? 17.625 36.688 5.145 1 94.19 124 ASN A C 1
ATOM 978 O O . ASN A 1 124 ? 17.781 36.969 6.336 1 94.19 124 ASN A O 1
ATOM 982 N N . ALA A 1 125 ? 18.016 37.469 4.16 1 95.44 125 ALA A N 1
ATOM 983 C CA . ALA A 1 125 ? 18.891 38.594 4.402 1 95.44 125 ALA A CA 1
ATOM 984 C C . ALA A 1 125 ? 18.172 39.688 5.203 1 95.44 125 ALA A C 1
ATOM 986 O O . ALA A 1 125 ? 18.75 40.25 6.125 1 95.44 125 ALA A O 1
ATOM 987 N N . GLU A 1 126 ? 17.016 39.938 4.863 1 94.56 126 GLU A N 1
ATOM 988 C CA . GLU A 1 126 ? 16.25 40.969 5.574 1 94.56 126 GLU A CA 1
ATOM 989 C C . GLU A 1 126 ? 16.016 40.562 7.027 1 94.56 126 GLU A C 1
ATOM 991 O O . GLU A 1 126 ? 16.172 41.375 7.934 1 94.56 126 GLU A O 1
ATOM 996 N N . ALA A 1 127 ? 15.648 39.344 7.258 1 95.62 127 ALA A N 1
ATOM 997 C CA . ALA A 1 127 ? 15.406 38.812 8.602 1 95.62 127 ALA A CA 1
ATOM 998 C C . ALA A 1 127 ? 16.672 38.906 9.453 1 95.62 127 ALA A C 1
ATOM 1000 O O . ALA A 1 127 ? 16.625 39.312 10.625 1 95.62 127 ALA A O 1
ATOM 1001 N N . LEU A 1 128 ? 17.734 38.594 8.828 1 96.75 128 LEU A N 1
ATOM 1002 C CA . LEU A 1 128 ? 19 38.625 9.555 1 96.75 128 LEU A CA 1
ATOM 1003 C C . LEU A 1 128 ? 19.359 40.062 9.938 1 96.75 128 LEU A C 1
ATOM 1005 O O . LEU A 1 128 ? 19.797 40.344 11.055 1 96.75 128 LEU A O 1
ATOM 1009 N N . LEU A 1 129 ? 19.141 40.938 9.016 1 96.62 129 LEU A N 1
ATOM 1010 C CA . LEU A 1 129 ? 19.406 42.344 9.289 1 96.62 129 LEU A CA 1
ATOM 1011 C C . LEU A 1 129 ? 18.562 42.844 10.461 1 96.62 129 LEU A C 1
ATOM 1013 O O . LEU A 1 129 ? 19.078 43.5 11.359 1 96.62 129 LEU A O 1
ATOM 1017 N N . ILE A 1 130 ? 17.359 42.531 10.438 1 96.19 130 ILE A N 1
ATOM 1018 C CA . ILE A 1 130 ? 16.453 42.969 11.492 1 96.19 130 ILE A CA 1
ATOM 1019 C C . ILE A 1 130 ? 16.938 42.406 12.836 1 96.19 130 ILE A C 1
ATOM 1021 O O . ILE A 1 130 ? 16.953 43.125 13.836 1 96.19 130 ILE A O 1
ATOM 1025 N N . LEU A 1 131 ? 17.328 41.156 12.914 1 97 131 LEU A N 1
ATOM 1026 C CA . LEU A 1 131 ? 17.859 40.562 14.133 1 97 131 LEU A CA 1
ATOM 1027 C C . LEU A 1 131 ? 19.094 41.312 14.617 1 97 131 LEU A C 1
ATOM 1029 O O . LEU A 1 131 ? 19.203 41.625 15.805 1 97 131 LEU A O 1
ATOM 1033 N N . LEU A 1 132 ? 19.953 41.594 13.656 1 97.31 132 LEU A N 1
ATOM 1034 C CA . LEU A 1 132 ? 21.172 42.281 14.008 1 97.31 132 LEU A CA 1
ATOM 1035 C C . LEU A 1 132 ? 20.859 43.688 14.531 1 97.31 132 LEU A C 1
ATOM 1037 O O . LEU A 1 132 ? 21.531 44.188 15.445 1 97.31 132 LEU A O 1
ATOM 1041 N N . ASP A 1 133 ? 19.891 44.281 13.906 1 96.25 133 ASP A N 1
ATOM 1042 C CA . ASP A 1 133 ? 19.453 45.594 14.398 1 96.25 133 ASP A CA 1
ATOM 1043 C C . ASP A 1 133 ? 18.969 45.5 15.844 1 96.25 133 ASP A C 1
ATOM 1045 O O . ASP A 1 133 ? 19.281 46.375 16.672 1 96.25 133 ASP A O 1
ATOM 1049 N N . ILE A 1 134 ? 18.234 44.5 16.156 1 95.88 134 ILE A N 1
ATOM 1050 C CA . ILE A 1 134 ? 17.719 44.281 17.5 1 95.88 134 ILE A CA 1
ATOM 1051 C C . ILE A 1 134 ? 18.891 44.062 18.469 1 95.88 134 ILE A C 1
ATOM 1053 O O . ILE A 1 134 ? 18.953 44.719 19.516 1 95.88 134 ILE A O 1
ATOM 1057 N N . ILE A 1 135 ? 19.812 43.281 18.109 1 96.06 135 ILE A N 1
ATOM 1058 C CA . ILE A 1 135 ? 20.938 42.906 18.953 1 96.06 135 ILE A CA 1
ATOM 1059 C C . ILE A 1 135 ? 21.797 44.156 19.219 1 96.06 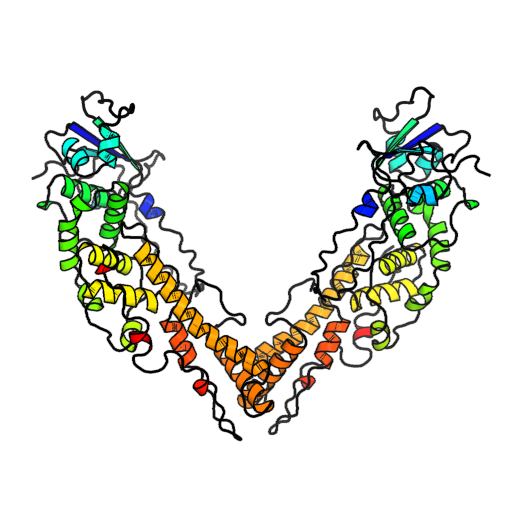135 ILE A C 1
ATOM 1061 O O . ILE A 1 135 ? 22.328 44.312 20.328 1 96.06 135 ILE A O 1
ATOM 1065 N N . HIS A 1 136 ? 21.875 45.031 18.234 1 95.62 136 HIS A N 1
ATOM 1066 C CA . HIS A 1 136 ? 22.734 46.188 18.344 1 95.62 136 HIS A CA 1
ATOM 1067 C C . HIS A 1 136 ? 21.969 47.375 18.875 1 95.62 136 HIS A C 1
ATOM 1069 O O . HIS A 1 136 ? 22.516 48.5 18.984 1 95.62 136 HIS A O 1
ATOM 1075 N N . GLY A 1 137 ? 20.641 47.25 19.109 1 92.38 137 GLY A N 1
ATOM 1076 C CA . GLY A 1 137 ? 19.844 48.281 19.734 1 92.38 137 GLY A CA 1
ATOM 1077 C C . GLY A 1 137 ? 19.359 49.344 18.766 1 92.38 137 GLY A C 1
ATOM 1078 O O . GLY A 1 137 ? 19.016 50.438 19.156 1 92.38 137 GLY A O 1
ATOM 1079 N N . HIS A 1 138 ? 19.359 49 17.5 1 91.81 138 HIS A N 1
ATOM 1080 C CA . HIS A 1 138 ? 18.859 49.906 16.484 1 91.81 138 HIS A CA 1
ATOM 1081 C C . HIS A 1 138 ? 17.344 49.812 16.375 1 91.81 138 HIS A C 1
ATOM 1083 O O . HIS A 1 138 ? 16.812 49.469 15.312 1 91.81 138 HIS A O 1
ATOM 1089 N N . HIS A 1 139 ? 16.703 50.312 17.297 1 88.38 139 HIS A N 1
ATOM 1090 C CA . HIS A 1 139 ? 15.258 50.125 17.406 1 88.38 139 HIS A CA 1
ATOM 1091 C C . HIS A 1 139 ? 14.516 50.906 16.344 1 88.38 139 HIS A C 1
ATOM 1093 O O . HIS A 1 139 ? 13.43 50.5 15.914 1 88.38 139 HIS A O 1
ATOM 1099 N N . TYR A 1 140 ? 15.133 51.969 15.836 1 90.06 140 TYR A N 1
ATOM 1100 C CA . TYR A 1 140 ? 14.492 52.781 14.805 1 90.06 140 TYR A CA 1
ATOM 1101 C C . TYR A 1 140 ? 14.492 52.062 13.461 1 90.06 140 TYR A C 1
ATOM 1103 O O . TYR A 1 140 ? 13.656 52.312 12.602 1 90.06 140 TYR A O 1
ATOM 1111 N N . CYS A 1 141 ? 15.398 51.125 13.383 1 90.06 141 CYS A N 1
ATOM 1112 C CA . CYS A 1 141 ? 15.531 50.406 12.117 1 90.06 141 CYS A CA 1
ATOM 1113 C C . CYS A 1 141 ? 14.719 49.094 12.141 1 90.06 141 CYS A C 1
ATOM 1115 O O . CYS A 1 141 ? 14.625 48.406 11.125 1 90.06 141 CYS A O 1
ATOM 1117 N N . VAL A 1 142 ? 14.141 48.812 13.242 1 93.06 142 VAL A N 1
ATOM 1118 C CA . VAL A 1 142 ? 13.312 47.625 13.367 1 93.06 142 VAL A CA 1
ATOM 1119 C C . VAL A 1 142 ? 11.883 47.938 12.945 1 93.06 142 VAL A C 1
ATOM 1121 O O . VAL A 1 142 ? 11.273 48.875 13.438 1 93.06 142 VAL A O 1
ATOM 1124 N N . PRO A 1 143 ? 11.422 47.188 11.992 1 93.31 143 PRO A N 1
ATOM 1125 C CA . PRO A 1 143 ? 10.062 47.469 11.531 1 93.31 143 PRO A CA 1
ATOM 1126 C C . PRO A 1 143 ? 9.023 47.344 12.656 1 93.31 143 PRO A C 1
ATOM 1128 O O . PRO A 1 143 ? 9.141 46.469 13.516 1 93.31 143 PRO A O 1
ATOM 1131 N N . LYS A 1 144 ? 7.98 48.094 12.594 1 90.88 144 LYS A N 1
ATOM 1132 C CA . LYS A 1 144 ? 6.957 48.156 13.633 1 90.88 144 LYS A CA 1
ATOM 1133 C C . LYS A 1 144 ? 5.93 47.031 13.445 1 90.88 144 LYS A C 1
ATOM 1135 O O . LYS A 1 144 ? 5.426 46.469 14.414 1 90.88 144 LYS A O 1
ATOM 1140 N N . GLN A 1 145 ? 5.672 46.812 12.211 1 91.19 145 GLN A N 1
ATOM 1141 C CA . GLN A 1 145 ? 4.672 45.781 11.898 1 91.19 145 GLN A CA 1
ATOM 1142 C C . GLN A 1 145 ? 5.125 44.906 10.742 1 91.19 145 GLN A C 1
ATOM 1144 O O . GLN A 1 145 ? 4.578 45 9.641 1 91.19 145 GLN A O 1
ATOM 1149 N N . PRO A 1 146 ? 6.059 44.062 11.094 1 92.5 146 PRO A N 1
ATOM 1150 C CA . PRO A 1 146 ? 6.484 43.156 10.023 1 92.5 146 PRO A CA 1
ATOM 1151 C C . PRO A 1 146 ? 5.441 42.062 9.711 1 92.5 146 PRO A C 1
ATOM 1153 O O . PRO A 1 146 ? 4.605 41.75 10.555 1 92.5 146 PRO A O 1
ATOM 1156 N N . GLY A 1 147 ? 5.492 41.656 8.43 1 91.38 147 GLY A N 1
ATOM 1157 C CA . GLY A 1 147 ? 4.625 40.562 8.078 1 91.38 147 GLY A CA 1
ATOM 1158 C C . GLY A 1 147 ? 4.965 39.281 8.812 1 91.38 147 GLY A C 1
ATOM 1159 O O . GLY A 1 147 ? 6.086 39.125 9.297 1 91.38 147 GLY A O 1
ATOM 1160 N N . LEU A 1 148 ? 4.051 38.375 8.852 1 91.56 148 LEU A N 1
ATOM 1161 C CA . LEU A 1 148 ? 4.215 37.125 9.594 1 91.56 148 LEU A CA 1
ATOM 1162 C C . LEU A 1 148 ? 5.328 36.281 8.984 1 91.56 148 LEU A C 1
ATOM 1164 O O . LEU A 1 148 ? 6.031 35.562 9.711 1 91.56 148 LEU A O 1
ATOM 1168 N N . ALA A 1 149 ? 5.508 36.344 7.703 1 91.31 149 ALA A N 1
ATOM 1169 C CA . ALA A 1 149 ? 6.539 35.562 7.031 1 91.31 149 ALA A CA 1
ATOM 1170 C C . ALA A 1 149 ? 7.934 35.969 7.508 1 91.31 149 ALA A C 1
ATOM 1172 O O . ALA A 1 149 ? 8.773 35.125 7.789 1 91.31 149 ALA A O 1
ATOM 1173 N N . ILE A 1 150 ? 8.125 37.25 7.57 1 93 150 ILE A N 1
ATOM 1174 C CA . ILE A 1 150 ? 9.422 37.75 8 1 93 150 ILE A CA 1
ATOM 1175 C C . ILE A 1 150 ? 9.641 37.406 9.477 1 93 150 ILE A C 1
ATOM 1177 O O . ILE A 1 150 ? 10.758 37.062 9.883 1 93 150 ILE A O 1
ATOM 1181 N N . ILE A 1 151 ? 8.57 37.531 10.234 1 93.88 151 ILE A N 1
ATOM 1182 C CA . ILE A 1 151 ? 8.656 37.188 11.648 1 93.88 151 ILE A CA 1
ATOM 1183 C C . ILE A 1 151 ? 9.094 35.75 11.805 1 93.88 151 ILE A C 1
ATOM 1185 O O . ILE A 1 151 ? 9.945 35.438 12.641 1 93.88 151 ILE A O 1
ATOM 1189 N N . ALA A 1 152 ? 8.516 34.906 11.055 1 93.81 152 ALA A N 1
ATOM 1190 C CA . ALA A 1 152 ? 8.867 33.469 11.102 1 93.81 152 ALA A CA 1
ATOM 1191 C C . ALA A 1 152 ? 10.328 33.25 10.742 1 93.81 152 ALA A C 1
ATOM 1193 O O . ALA A 1 152 ? 11.016 32.438 11.375 1 93.81 152 ALA A O 1
ATOM 1194 N N . GLN A 1 153 ? 10.797 33.938 9.758 1 94 153 GLN A N 1
ATOM 1195 C CA . GLN A 1 153 ? 12.195 33.812 9.352 1 94 153 GLN A CA 1
ATOM 1196 C C . GLN A 1 153 ? 13.125 34.281 10.477 1 94 153 GLN A C 1
ATOM 1198 O O . GLN A 1 153 ? 14.141 33.625 10.742 1 94 153 GLN A O 1
ATOM 1203 N N . ILE A 1 154 ? 12.742 35.375 11.062 1 95.44 154 ILE A N 1
ATOM 1204 C CA . ILE A 1 154 ? 13.523 35.844 12.195 1 95.44 154 ILE A CA 1
ATOM 1205 C C . ILE A 1 154 ? 13.523 34.781 13.305 1 95.44 154 ILE A C 1
ATOM 1207 O O . ILE A 1 154 ? 14.57 34.469 13.883 1 95.44 154 ILE A O 1
ATOM 1211 N N . GLY A 1 155 ? 12.352 34.281 13.508 1 94.06 155 GLY A N 1
ATOM 1212 C CA . GLY A 1 155 ? 12.25 33.25 14.508 1 94.06 155 GLY A CA 1
ATOM 1213 C C . GLY A 1 155 ? 13.172 32.062 14.25 1 94.06 155 GLY A C 1
ATOM 1214 O O . GLY A 1 155 ? 13.805 31.547 15.172 1 94.06 155 GLY A O 1
ATOM 1215 N N . ALA A 1 156 ? 13.258 31.656 13.086 1 93 156 ALA A N 1
ATOM 1216 C CA . ALA A 1 156 ? 14.125 30.531 12.719 1 93 156 ALA A CA 1
ATOM 1217 C C . ALA A 1 156 ? 15.586 30.859 12.992 1 93 156 ALA A C 1
ATOM 1219 O O . ALA A 1 156 ? 16.344 30.016 13.477 1 93 156 ALA A O 1
ATOM 1220 N N . ILE A 1 157 ? 15.945 32.031 12.68 1 95.06 157 ILE A N 1
ATOM 1221 C CA . ILE A 1 157 ? 17.328 32.438 12.922 1 95.06 157 ILE A CA 1
ATOM 1222 C C . ILE A 1 157 ? 17.594 32.5 14.43 1 95.06 157 ILE A C 1
ATOM 1224 O O . ILE A 1 157 ? 18.641 32.062 14.898 1 95.06 157 ILE A O 1
ATOM 1228 N N . VAL A 1 158 ? 16.672 33.031 15.117 1 94.75 158 VAL A N 1
ATOM 1229 C CA . VAL A 1 158 ? 16.75 33.156 16.562 1 94.75 158 VAL A CA 1
ATOM 1230 C C . VAL A 1 158 ? 16.938 31.75 17.172 1 94.75 158 VAL A C 1
ATOM 1232 O O . VAL A 1 158 ? 17.719 31.578 18.109 1 94.75 158 VAL A O 1
ATOM 1235 N N . ASP A 1 159 ? 16.219 30.828 16.672 1 92.06 159 ASP A N 1
ATOM 1236 C CA . ASP A 1 159 ? 16.328 29.453 17.141 1 92.06 159 ASP A CA 1
ATOM 1237 C C . ASP A 1 159 ? 17.734 28.906 16.922 1 92.06 159 ASP A C 1
ATOM 1239 O O . ASP A 1 159 ? 18.328 28.312 17.828 1 92.06 159 ASP A O 1
ATOM 1243 N N . TYR A 1 160 ? 18.234 29.156 15.75 1 92.25 160 TYR A N 1
ATOM 1244 C CA . TYR A 1 160 ? 19.547 28.656 15.398 1 92.25 160 TYR A CA 1
ATOM 1245 C C . TYR A 1 160 ? 20.625 29.266 16.281 1 92.25 160 TYR A C 1
ATOM 1247 O O . TYR A 1 160 ? 21.516 28.578 16.766 1 92.25 160 TYR A O 1
ATOM 1255 N N . TYR A 1 161 ? 20.516 30.516 16.5 1 95.31 161 TYR A N 1
ATOM 1256 C CA . TYR A 1 161 ? 21.562 31.234 17.234 1 95.31 161 TYR A CA 1
ATOM 1257 C C . TYR A 1 161 ? 21.25 31.281 18.719 1 95.31 161 TYR A C 1
ATOM 1259 O O . TYR A 1 161 ? 22 31.875 19.5 1 95.31 161 TYR A O 1
ATOM 1267 N N . ASP A 1 162 ? 20.156 30.734 19.125 1 93.81 162 ASP A N 1
ATOM 1268 C CA . ASP A 1 162 ? 19.766 30.625 20.516 1 93.81 162 ASP A CA 1
ATOM 1269 C C . ASP A 1 162 ? 19.75 32 21.203 1 93.81 162 ASP A C 1
ATOM 1271 O O . ASP A 1 162 ? 20.391 32.188 22.25 1 93.81 162 ASP A O 1
ATOM 1275 N N . CYS A 1 163 ? 19.109 32.906 20.609 1 95.38 163 CYS A N 1
ATOM 1276 C CA . CYS A 1 163 ? 19.078 34.281 21.156 1 95.38 163 CYS A CA 1
ATOM 1277 C C . CYS A 1 163 ? 17.656 34.75 21.375 1 95.38 163 CYS A C 1
ATOM 1279 O O . CYS A 1 163 ? 17.328 35.906 21.078 1 95.38 163 CYS A O 1
ATOM 1281 N N . LEU A 1 164 ? 16.844 33.875 21.859 1 92.44 164 LEU A N 1
ATOM 1282 C CA . LEU A 1 164 ? 15.43 34.188 22.109 1 92.44 164 LEU A CA 1
ATOM 1283 C C . LEU A 1 164 ? 15.281 35.312 23.109 1 92.44 164 LEU A C 1
ATOM 1285 O O . LEU A 1 164 ? 14.414 36.188 22.938 1 92.44 164 LEU A O 1
ATOM 1289 N N . GLU A 1 165 ? 16.109 35.375 24.047 1 91.44 165 GLU A N 1
ATOM 1290 C CA . GLU A 1 165 ? 16.016 36.406 25.094 1 91.44 165 GLU A CA 1
ATOM 1291 C C . GLU A 1 165 ? 16.234 37.812 24.516 1 91.44 165 GLU A C 1
ATOM 1293 O O . GLU A 1 165 ? 15.562 38.75 24.922 1 91.44 165 GLU A O 1
ATOM 1298 N N . ALA A 1 166 ? 17.047 37.875 23.484 1 92.31 166 ALA A N 1
ATOM 1299 C CA . ALA A 1 166 ? 17.406 39.156 22.891 1 92.31 166 ALA A CA 1
ATOM 1300 C C . ALA A 1 166 ? 16.219 39.75 22.125 1 92.31 166 ALA A C 1
ATOM 1302 O O . ALA A 1 166 ? 16.156 40.969 21.906 1 92.31 166 ALA A O 1
ATOM 1303 N N . VAL A 1 167 ? 15.328 38.875 21.812 1 93.5 167 VAL A N 1
ATOM 1304 C CA . VAL A 1 167 ? 14.305 39.375 20.906 1 93.5 167 VAL A CA 1
ATOM 1305 C C . VAL A 1 167 ? 12.945 39.375 21.594 1 93.5 167 VAL A C 1
ATOM 1307 O O . VAL A 1 167 ? 11.938 39.781 21.016 1 93.5 167 VAL A O 1
ATOM 1310 N N . LYS A 1 168 ? 12.828 38.969 22.75 1 91.06 168 LYS A N 1
ATOM 1311 C CA . LYS A 1 168 ? 11.586 38.719 23.469 1 91.06 168 LYS A CA 1
ATOM 1312 C C . LYS A 1 168 ? 10.711 39.969 23.5 1 91.06 168 LYS A C 1
ATOM 1314 O O . LYS A 1 168 ? 9.516 39.906 23.188 1 91.06 168 LYS A O 1
ATOM 1319 N N . ILE A 1 169 ? 11.281 41.125 23.797 1 91.12 169 ILE A N 1
ATOM 1320 C CA . ILE A 1 169 ? 10.531 42.375 23.953 1 91.12 169 ILE A CA 1
ATOM 1321 C C . ILE A 1 169 ? 9.977 42.781 22.594 1 91.12 169 ILE A C 1
ATOM 1323 O O . ILE A 1 169 ? 8.812 43.188 22.5 1 91.12 169 ILE A O 1
ATOM 1327 N N . VAL A 1 170 ? 10.789 42.688 21.609 1 92.94 170 VAL A N 1
ATOM 1328 C CA . VAL A 1 170 ? 10.375 43.125 20.281 1 92.94 170 VAL A CA 1
ATOM 1329 C C . VAL A 1 170 ? 9.25 42.219 19.766 1 92.94 170 VAL A C 1
ATOM 1331 O O . VAL A 1 170 ? 8.266 42.688 19.219 1 92.94 170 VAL A O 1
ATOM 1334 N N . PHE A 1 171 ? 9.383 40.938 20.031 1 91.69 171 PHE A N 1
ATOM 1335 C CA . PHE A 1 171 ? 8.359 40 19.609 1 91.69 171 PHE A CA 1
ATOM 1336 C C . PHE A 1 171 ? 7.051 40.25 20.344 1 91.69 171 PHE A C 1
ATOM 1338 O O . PHE A 1 171 ? 5.973 40.125 19.75 1 91.69 171 PHE A O 1
ATOM 1345 N N . SER A 1 172 ? 7.113 40.594 21.562 1 90.19 172 SER A N 1
ATOM 1346 C CA . SER A 1 172 ? 5.918 40.938 22.328 1 90.19 172 SER A CA 1
ATOM 1347 C C . SER A 1 172 ? 5.238 42.156 21.766 1 90.19 172 SER A C 1
ATOM 1349 O O . SER A 1 172 ? 4.008 42.219 21.688 1 90.19 172 SER A O 1
ATOM 1351 N N . TYR A 1 173 ? 6.098 43.062 21.359 1 91.25 173 TYR A N 1
ATOM 1352 C CA . TYR A 1 173 ? 5.566 44.281 20.734 1 91.25 173 TYR A CA 1
ATOM 1353 C C . TYR A 1 173 ? 4.887 43.938 19.422 1 91.25 173 TYR A C 1
ATOM 1355 O O . TYR A 1 173 ? 3.773 44.406 19.156 1 91.25 173 TYR A O 1
ATOM 1363 N N . TRP A 1 174 ? 5.57 43.156 18.609 1 92.94 174 TRP A N 1
ATOM 1364 C CA . TRP A 1 174 ? 5 42.75 17.344 1 92.94 174 TRP A CA 1
ATOM 1365 C C . TRP A 1 174 ? 3.68 42 17.547 1 92.94 174 TRP A C 1
ATOM 1367 O O . TRP A 1 174 ? 2.715 42.219 16.812 1 92.94 174 TRP A O 1
ATOM 1377 N N . HIS A 1 175 ? 3.596 41.188 18.578 1 92.75 175 HIS A N 1
ATOM 1378 C CA . HIS A 1 175 ? 2.385 40.469 18.906 1 92.75 175 HIS A CA 1
ATOM 1379 C C . HIS A 1 175 ? 1.221 41.406 19.203 1 92.75 175 HIS A C 1
ATOM 1381 O O . HIS A 1 175 ? 0.109 41.188 18.703 1 92.75 175 HIS A O 1
ATOM 1387 N N . ALA A 1 176 ? 1.465 42.375 19.844 1 89.25 176 ALA A N 1
ATOM 1388 C CA . ALA A 1 176 ? 0.437 43.344 20.234 1 89.25 176 ALA A CA 1
ATOM 1389 C C . ALA A 1 176 ? -0.063 44.125 19.031 1 89.25 176 ALA A C 1
ATOM 1391 O O . ALA A 1 176 ? -1.201 44.594 19.031 1 89.25 176 ALA A O 1
ATOM 1392 N N . SER A 1 177 ? 0.743 44.156 18.047 1 87.06 177 SER A N 1
ATOM 1393 C CA . SER A 1 177 ? 0.405 44.969 16.906 1 87.06 177 SER A CA 1
ATOM 1394 C C . SER A 1 177 ? -0.347 44.188 15.844 1 87.06 177 SER A C 1
ATOM 1396 O O . SER A 1 177 ? -0.888 44.75 14.898 1 87.06 177 SER A O 1
ATOM 1398 N N . ILE A 1 178 ? -0.358 42.906 16.047 1 82.62 178 ILE A N 1
ATOM 1399 C CA . ILE A 1 178 ? -1.013 42.062 15.055 1 82.62 178 ILE A CA 1
ATOM 1400 C C . ILE A 1 178 ? -2.527 42.125 15.25 1 82.62 178 ILE A C 1
ATOM 1402 O O . ILE A 1 178 ? -3.029 41.875 16.344 1 82.62 178 ILE A O 1
ATOM 1406 N N . GLY A 1 179 ? -3.236 42.562 14.234 1 73.5 179 GLY A N 1
ATOM 1407 C CA . GLY A 1 179 ? -4.676 42.75 14.297 1 73.5 179 GLY A CA 1
ATOM 1408 C C . GLY A 1 179 ? -5.449 41.438 14.438 1 73.5 179 GLY A C 1
ATOM 1409 O O . GLY A 1 179 ? -6.453 41.406 15.148 1 73.5 179 GLY A O 1
ATOM 1410 N N . ASN A 1 180 ? -5.023 40.438 13.781 1 71.69 180 ASN A N 1
ATOM 1411 C CA . ASN A 1 180 ? -5.777 39.188 13.703 1 71.69 180 ASN A CA 1
ATOM 1412 C C . ASN A 1 180 ? -5.742 38.438 15.023 1 71.69 180 ASN A C 1
ATOM 1414 O O . ASN A 1 180 ? -6.438 37.438 15.18 1 71.69 180 ASN A O 1
ATOM 1418 N N . ARG A 1 181 ? -5.074 38.938 16.016 1 73.25 181 ARG A N 1
ATOM 1419 C CA . ARG A 1 181 ? -4.961 38.25 17.297 1 73.25 181 ARG A CA 1
ATOM 1420 C C . ARG A 1 181 ? -6.312 38.188 18 1 73.25 181 ARG A C 1
ATOM 1422 O O . ARG A 1 181 ? -6.586 37.25 18.734 1 73.25 181 ARG A O 1
ATOM 1429 N N . LYS A 1 182 ? -7.105 39.156 17.75 1 74.38 182 LYS A N 1
ATOM 1430 C CA . LYS A 1 182 ? -8.414 39.219 18.391 1 74.38 182 LYS A CA 1
ATOM 1431 C C . LYS A 1 182 ? -9.32 38.094 17.938 1 74.38 182 LYS A C 1
ATOM 1433 O O . LYS A 1 182 ? -10.18 37.625 18.688 1 74.38 182 LYS A O 1
ATOM 1438 N N . THR A 1 183 ? -8.953 37.656 16.734 1 76.75 183 THR A N 1
ATOM 1439 C CA . THR A 1 183 ? -9.75 36.594 16.141 1 76.75 183 THR A CA 1
ATOM 1440 C C . THR A 1 183 ? -9.594 35.312 16.953 1 76.75 183 THR A C 1
ATOM 1442 O O . THR A 1 183 ? -10.516 34.5 17 1 76.75 183 THR A O 1
ATOM 1445 N N . TYR A 1 184 ? -8.492 35.188 17.719 1 81.62 184 TYR A N 1
ATOM 1446 C CA . TYR A 1 184 ? -8.227 33.906 18.422 1 81.62 184 TYR A CA 1
ATOM 1447 C C . TYR A 1 184 ? -8.406 34.094 19.922 1 81.62 184 TYR A C 1
ATOM 1449 O O . TYR A 1 184 ? -8.352 33.094 20.672 1 81.62 184 TYR A O 1
ATOM 1457 N N . ARG A 1 185 ? -8.516 35.344 20.359 1 73.94 185 ARG A N 1
ATOM 1458 C CA . ARG A 1 185 ? -8.719 35.625 21.766 1 73.94 185 ARG A CA 1
ATOM 1459 C C . ARG A 1 185 ? -10.141 35.25 22.203 1 73.94 185 ARG A C 1
ATOM 1461 O O . ARG A 1 185 ? -10.367 34.844 23.344 1 73.94 185 ARG A O 1
ATOM 1468 N N . SER A 1 186 ? -11.047 35.531 21.266 1 61.34 186 SER A N 1
ATOM 1469 C CA . SER A 1 186 ? -12.438 35.344 21.672 1 61.34 186 SER A CA 1
ATOM 1470 C C . SER A 1 186 ? -12.781 33.875 21.859 1 61.34 186 SER A C 1
ATOM 1472 O O . SER A 1 186 ? -12.266 33.031 21.125 1 61.34 186 SER A O 1
ATOM 1474 N N . LEU A 1 187 ? -13.055 33.5 23.141 1 55.06 187 LEU A N 1
ATOM 1475 C CA . LEU A 1 187 ? -13.461 32.219 23.688 1 55.06 187 LEU A CA 1
ATOM 1476 C C . LEU A 1 187 ? -14.227 31.406 22.656 1 55.06 187 LEU A C 1
ATOM 1478 O O . LEU A 1 187 ? -14.734 31.969 21.672 1 55.06 187 LEU A O 1
ATOM 1482 N N . PRO A 1 188 ? -14.609 30.188 23.156 1 53.75 188 PRO A N 1
ATOM 1483 C CA . PRO A 1 188 ? -15.219 29.156 22.312 1 53.75 188 PRO A CA 1
ATOM 1484 C C . PRO A 1 188 ? -16.391 29.688 21.5 1 53.75 188 PRO A C 1
ATOM 1486 O O . PRO A 1 188 ? -17.422 30.047 22.062 1 53.75 188 PRO A O 1
ATOM 1489 N N . SER A 1 189 ? -16.109 30.594 20.656 1 53.03 189 SER A N 1
ATOM 1490 C CA . SER A 1 189 ? -17.266 30.766 19.797 1 53.03 189 SER A CA 1
ATOM 1491 C C . SER A 1 189 ? -17.875 29.422 19.406 1 53.03 189 SER A C 1
ATOM 1493 O O . SER A 1 189 ? -17.203 28.391 19.422 1 53.03 189 SER A O 1
ATOM 1495 N N . PRO A 1 190 ? -19.203 29.375 19.438 1 50.91 190 PRO A N 1
ATOM 1496 C CA . PRO A 1 190 ? -19.812 28.125 18.984 1 50.91 190 PRO A CA 1
ATOM 1497 C C . PRO A 1 190 ? -19.016 27.438 17.875 1 50.91 190 PRO A C 1
ATOM 1499 O O . PRO A 1 190 ? -18.297 28.094 17.141 1 50.91 190 PRO A O 1
ATOM 1502 N N . GLU A 1 191 ? -18.609 26.141 18.141 1 53 191 GLU A N 1
ATOM 1503 C CA . GLU A 1 191 ? -17.906 25.25 17.203 1 53 191 GLU A CA 1
ATOM 1504 C C . GLU A 1 191 ? -18.031 25.75 15.773 1 53 191 GLU A C 1
ATOM 1506 O O . GLU A 1 191 ? -17.094 25.609 14.984 1 53 191 GLU A O 1
ATOM 1511 N N . ASP A 1 192 ? -19.203 26.297 15.539 1 54.19 192 ASP A N 1
ATOM 1512 C CA . ASP A 1 192 ? -19.594 26.672 14.18 1 54.19 192 ASP A CA 1
ATOM 1513 C C . ASP A 1 192 ? -18.688 27.766 13.633 1 54.19 192 ASP A C 1
ATOM 1515 O O . ASP A 1 192 ? -18.422 27.828 12.43 1 54.19 192 ASP A O 1
ATOM 1519 N N . ASP A 1 193 ? -18.062 28.484 14.586 1 57.25 193 ASP A N 1
ATOM 1520 C CA . ASP A 1 193 ? -17.344 29.656 14.117 1 57.25 193 ASP A CA 1
ATOM 1521 C C . ASP A 1 193 ? -15.93 29.281 13.664 1 57.25 193 ASP A C 1
ATOM 1523 O O . ASP A 1 193 ? -15.367 29.906 12.766 1 57.25 193 ASP A O 1
ATOM 1527 N N . ILE A 1 194 ? -15.43 28.297 14.273 1 58.72 194 ILE A N 1
ATOM 1528 C CA . ILE A 1 194 ? -14.062 27.938 13.906 1 58.72 194 ILE A CA 1
ATOM 1529 C C . ILE A 1 194 ? -14.031 27.453 12.461 1 58.72 194 ILE A C 1
ATOM 1531 O O . ILE A 1 194 ? -13.055 27.688 11.75 1 58.72 194 ILE A O 1
ATOM 1535 N N . MET A 1 195 ? -15.234 26.828 12.07 1 57.66 195 MET A N 1
ATOM 1536 C CA . MET A 1 195 ? -15.312 26.344 10.695 1 57.66 195 MET A CA 1
ATOM 1537 C C . MET A 1 195 ? -15.109 27.469 9.703 1 57.66 195 MET A C 1
ATOM 1539 O O . MET A 1 195 ? -14.703 27.234 8.555 1 57.66 195 MET A O 1
ATOM 1543 N N . HIS A 1 196 ? -15.422 28.609 10.281 1 55.97 196 HIS A N 1
ATOM 1544 C CA . HIS A 1 196 ? -15.344 29.75 9.383 1 55.97 196 HIS A CA 1
ATOM 1545 C C . HIS A 1 196 ? -13.938 30.328 9.359 1 55.97 196 HIS A C 1
ATOM 1547 O O . HIS A 1 196 ? -13.609 31.141 8.484 1 55.97 196 HIS A O 1
ATOM 1553 N N . LYS A 1 197 ? -13.219 29.75 10.281 1 63.22 197 LYS A N 1
ATOM 1554 C CA . LYS A 1 197 ? -11.852 30.266 10.266 1 63.22 197 LYS A CA 1
ATOM 1555 C C . LYS A 1 197 ? -10.969 29.422 9.352 1 63.22 197 LYS A C 1
ATOM 1557 O O . LYS A 1 197 ? -11.195 28.219 9.195 1 63.22 197 LYS A O 1
ATOM 1562 N N . GLY A 1 198 ? -10.406 29.984 8.406 1 71.19 198 GLY A N 1
ATOM 1563 C CA . GLY A 1 198 ? -9.492 29.359 7.457 1 71.19 198 GLY A CA 1
ATOM 1564 C C . GLY A 1 198 ? -8.641 28.266 8.07 1 71.19 198 GLY A C 1
ATOM 1565 O O . GLY A 1 198 ? -8.742 28 9.273 1 71.19 198 GLY A O 1
ATOM 1566 N N . LEU A 1 199 ? -7.961 27.484 7.402 1 80.12 199 LEU A N 1
ATOM 1567 C CA . LEU A 1 199 ? -7.09 26.406 7.844 1 80.12 199 LEU A CA 1
ATOM 1568 C C . LEU A 1 199 ? -5.891 26.953 8.617 1 80.12 199 LEU A C 1
ATOM 1570 O O . LEU A 1 199 ? -5.375 28.031 8.289 1 80.12 199 LEU A O 1
ATOM 1574 N N . PHE A 1 200 ? -5.598 26.375 9.758 1 90.81 200 PHE A N 1
ATOM 1575 C CA . PHE A 1 200 ? -4.402 26.672 10.531 1 90.81 200 PHE A CA 1
ATOM 1576 C C . PHE A 1 200 ? -3.145 26.406 9.719 1 90.81 200 PHE A C 1
ATOM 1578 O O . PHE A 1 200 ? -2.852 25.25 9.383 1 90.81 200 PHE A O 1
ATOM 1585 N N . GLY A 1 201 ? -2.529 27.453 9.367 1 90.44 201 GLY A N 1
ATOM 1586 C CA . GLY A 1 201 ? -1.362 27.344 8.508 1 90.44 201 GLY A CA 1
ATOM 1587 C C . GLY A 1 201 ? -0.118 27.984 9.102 1 90.44 201 GLY A C 1
ATOM 1588 O O . GLY A 1 201 ? -0.015 28.125 10.32 1 90.44 201 GLY A O 1
ATOM 1589 N N . ASP A 1 202 ? 0.793 28.406 8.297 1 90.5 202 ASP A N 1
ATOM 1590 C CA . ASP A 1 202 ? 2.086 28.938 8.711 1 90.5 202 ASP A CA 1
ATOM 1591 C C . ASP A 1 202 ? 1.921 30.281 9.445 1 90.5 202 ASP A C 1
ATOM 1593 O O . ASP A 1 202 ? 2.635 30.547 10.414 1 90.5 202 ASP A O 1
ATOM 1597 N N . GLY A 1 203 ? 1.021 31.016 8.875 1 90.44 203 GLY A N 1
ATOM 1598 C CA . GLY A 1 203 ? 0.753 32.281 9.539 1 90.44 203 GLY A CA 1
ATOM 1599 C C . GLY A 1 203 ? 0.256 32.094 10.961 1 90.44 203 GLY A C 1
ATOM 1600 O O . GLY A 1 203 ? 0.742 32.781 11.883 1 90.44 203 GLY A O 1
ATOM 1601 N N . GLU A 1 204 ? -0.641 31.188 11.102 1 92.19 204 GLU A N 1
ATOM 1602 C CA . GLU A 1 204 ? -1.186 30.906 12.422 1 92.19 204 GLU A CA 1
ATOM 1603 C C . GLU A 1 204 ? -0.126 30.297 13.336 1 92.19 204 GLU A C 1
ATOM 1605 O O . GLU A 1 204 ? -0.12 30.547 14.539 1 92.19 204 GLU A O 1
ATOM 1610 N N . THR A 1 205 ? 0.707 29.516 12.758 1 94.06 205 THR A N 1
ATOM 1611 C CA . THR A 1 205 ? 1.795 28.938 13.531 1 94.06 205 THR A CA 1
ATOM 1612 C C . THR A 1 205 ? 2.723 30.016 14.062 1 94.06 205 THR A C 1
ATOM 1614 O O . THR A 1 205 ? 3.15 29.969 15.219 1 94.06 205 THR A O 1
ATOM 1617 N N . THR A 1 206 ? 2.99 30.938 13.219 1 93.75 206 THR A N 1
ATOM 1618 C CA . THR A 1 206 ? 3.805 32.062 13.641 1 93.75 206 THR A CA 1
ATOM 1619 C C . THR A 1 206 ? 3.109 32.844 14.758 1 93.75 206 THR A C 1
ATOM 1621 O O . THR A 1 206 ? 3.744 33.25 15.734 1 93.75 206 THR A O 1
ATOM 1624 N N . MET A 1 207 ? 1.872 33.031 14.594 1 93 207 MET A N 1
ATOM 1625 C CA . MET A 1 207 ? 1.091 33.688 15.625 1 93 207 MET A CA 1
ATOM 1626 C C . MET A 1 207 ? 1.133 32.938 16.938 1 93 207 MET A C 1
ATOM 1628 O O . MET A 1 207 ? 1.178 33.531 18.016 1 93 207 MET A O 1
ATOM 1632 N N . LEU A 1 208 ? 1.072 31.609 16.844 1 94.62 208 LEU A N 1
ATOM 1633 C CA . LEU A 1 208 ? 1.146 30.75 18.016 1 94.62 208 LEU A CA 1
ATOM 1634 C C . LEU A 1 208 ? 2.469 30.953 18.75 1 94.62 208 LEU A C 1
ATOM 1636 O O . LEU A 1 208 ? 2.488 31.094 19.969 1 94.62 208 LEU A O 1
ATOM 1640 N N . PHE A 1 209 ? 3.453 31.031 18.016 1 94.88 209 PHE A N 1
ATOM 1641 C CA . PHE A 1 209 ? 4.773 31.297 18.578 1 94.88 209 PHE A CA 1
ATOM 1642 C C . PHE A 1 209 ? 4.805 32.625 19.297 1 94.88 209 PHE A C 1
ATOM 1644 O O . PHE A 1 209 ? 5.289 32.75 20.422 1 94.88 209 PHE A O 1
ATOM 1651 N N . MET A 1 210 ? 4.289 33.562 18.641 1 93.12 210 MET A N 1
ATOM 1652 C CA . MET A 1 210 ? 4.281 34.906 19.203 1 93.12 210 MET A CA 1
ATOM 1653 C C . MET A 1 210 ? 3.432 34.969 20.469 1 93.12 210 MET A C 1
ATOM 1655 O O . MET A 1 210 ? 3.814 35.594 21.453 1 93.12 210 MET A O 1
ATOM 1659 N N . ALA A 1 211 ? 2.332 34.344 20.406 1 93.69 211 ALA A N 1
ATOM 1660 C CA . ALA A 1 211 ? 1.464 34.281 21.578 1 93.69 211 ALA A CA 1
ATOM 1661 C C . ALA A 1 211 ? 2.164 33.625 22.75 1 93.69 211 ALA A C 1
ATOM 1663 O O . ALA A 1 211 ? 2.033 34.062 23.906 1 93.69 211 ALA A O 1
ATOM 1664 N N . TRP A 1 212 ? 2.848 32.562 22.469 1 94 212 TRP A N 1
ATOM 1665 C CA . TRP A 1 212 ? 3.615 31.875 23.484 1 94 212 TRP A CA 1
ATOM 1666 C C . TRP A 1 212 ? 4.707 32.781 24.062 1 94 212 TRP A C 1
ATOM 1668 O O . TRP A 1 212 ? 4.859 32.875 25.281 1 94 212 TRP A O 1
ATOM 1678 N N . MET A 1 213 ? 5.418 33.469 23.203 1 90.25 213 MET A N 1
ATOM 1679 C CA . MET A 1 213 ? 6.504 34.375 23.625 1 90.25 213 MET A CA 1
ATOM 1680 C C . MET A 1 213 ? 5.973 35.5 24.469 1 90.25 213 MET A C 1
ATOM 1682 O O . MET A 1 213 ? 6.602 35.906 25.453 1 90.25 213 MET A O 1
ATOM 1686 N N . ALA A 1 214 ? 4.828 36 24.047 1 91.25 214 ALA A N 1
ATOM 1687 C CA . ALA A 1 214 ? 4.246 37.156 24.719 1 91.25 214 ALA A CA 1
ATOM 1688 C C . ALA A 1 214 ? 3.463 36.75 25.953 1 91.25 214 ALA A C 1
ATOM 1690 O O . ALA A 1 214 ? 2.936 37.594 26.688 1 91.25 214 ALA A O 1
ATOM 1691 N N . ARG A 1 215 ? 3.307 35.531 26.156 1 92.06 215 ARG A N 1
ATOM 1692 C CA . ARG A 1 215 ? 2.561 34.969 27.281 1 92.06 215 ARG A CA 1
ATOM 1693 C C . ARG A 1 215 ? 1.104 35.438 27.234 1 92.06 215 ARG A C 1
ATOM 1695 O O . ARG A 1 215 ? 0.541 35.781 28.281 1 92.06 215 ARG A O 1
ATOM 1702 N N . ASP A 1 216 ? 0.643 35.469 26.062 1 92.75 216 ASP A N 1
ATOM 1703 C CA . ASP A 1 216 ? -0.772 35.75 25.844 1 92.75 216 ASP A CA 1
ATOM 1704 C C . ASP A 1 216 ? -1.614 34.5 25.953 1 92.75 216 ASP A C 1
ATOM 1706 O O . ASP A 1 216 ? -1.83 33.812 24.953 1 92.75 216 ASP A O 1
ATOM 1710 N N . GLN A 1 217 ? -2.197 34.25 27.078 1 92.88 217 GLN A N 1
ATOM 1711 C CA . GLN A 1 217 ? -2.895 33.031 27.391 1 92.88 217 GLN A CA 1
ATOM 1712 C C . GLN A 1 217 ? -4.121 32.844 26.5 1 92.88 217 GLN A C 1
ATOM 1714 O O . GLN A 1 217 ? -4.344 31.75 25.953 1 92.88 217 GLN A O 1
ATOM 1719 N N . GLU A 1 218 ? -4.902 33.875 26.344 1 90.56 218 GLU A N 1
ATOM 1720 C CA . GLU A 1 218 ? -6.16 33.781 25.625 1 90.56 218 GLU A CA 1
ATOM 1721 C C . GLU A 1 218 ? -5.918 33.469 24.141 1 90.56 218 GLU A C 1
ATOM 1723 O O . GLU A 1 218 ? -6.555 32.594 23.562 1 90.56 218 GLU A O 1
ATOM 1728 N N . CYS A 1 219 ? -5.012 34.188 23.578 1 91.69 219 CYS A N 1
ATOM 1729 C CA . CYS A 1 219 ? -4.691 33.969 22.172 1 91.69 219 CYS A CA 1
ATOM 1730 C C . CYS A 1 219 ? -4.062 32.625 21.953 1 91.69 219 CYS A C 1
ATOM 1732 O O . CYS A 1 219 ? -4.375 31.938 20.969 1 91.69 219 CYS A O 1
ATOM 1734 N N . PHE A 1 220 ? -3.227 32.25 22.844 1 94.44 220 PHE A N 1
ATOM 1735 C CA . PHE A 1 220 ? -2.561 30.969 22.781 1 94.44 220 PHE A CA 1
ATOM 1736 C C . PHE A 1 220 ? -3.578 29.828 22.812 1 94.44 220 PHE A C 1
ATOM 1738 O O . PHE A 1 220 ? -3.525 28.922 21.984 1 94.44 220 PHE A O 1
ATOM 1745 N N . LYS A 1 221 ? -4.48 29.922 23.656 1 93.19 221 LYS A N 1
ATOM 1746 C CA . LYS A 1 221 ? -5.523 28.922 23.797 1 93.19 221 LYS A CA 1
ATOM 1747 C C . LYS A 1 221 ? -6.367 28.828 22.516 1 93.19 221 LYS A C 1
ATOM 1749 O O . LYS A 1 221 ? -6.641 27.719 22.031 1 93.19 221 LYS A O 1
ATOM 1754 N N . GLY A 1 222 ? -6.754 29.969 22.062 1 90.62 222 GLY A N 1
ATOM 1755 C CA . GLY A 1 222 ? -7.547 30 20.844 1 90.62 222 GLY A CA 1
ATOM 1756 C C . GLY A 1 222 ? -6.82 29.422 19.641 1 90.62 222 GLY A C 1
ATOM 1757 O O . GLY A 1 222 ? -7.41 28.672 18.859 1 90.62 222 GLY A O 1
ATOM 1758 N N . LEU A 1 223 ? -5.539 29.703 19.531 1 92.81 223 LEU A N 1
ATOM 1759 C CA . LEU A 1 223 ? -4.742 29.234 18.406 1 92.81 223 LEU A CA 1
ATOM 1760 C C . LEU A 1 223 ? -4.523 27.734 18.484 1 92.81 223 LEU A C 1
ATOM 1762 O O . LEU A 1 223 ? -4.617 27.031 17.469 1 92.81 223 LEU A O 1
ATOM 1766 N N . THR A 1 224 ? -4.246 27.234 19.656 1 94.88 224 THR A N 1
ATOM 1767 C CA . THR A 1 224 ? -4.039 25.812 19.797 1 94.88 224 THR A CA 1
ATOM 1768 C C . THR A 1 224 ? -5.328 25.047 19.531 1 94.88 224 THR A C 1
ATOM 1770 O O . THR A 1 224 ? -5.305 23.969 18.938 1 94.88 224 THR A O 1
ATOM 1773 N N . ARG A 1 225 ? -6.387 25.594 19.953 1 92.81 225 ARG A N 1
ATOM 1774 C CA . ARG A 1 225 ? -7.684 24.984 19.641 1 92.81 225 ARG A CA 1
ATOM 1775 C C . ARG A 1 225 ? -7.926 24.953 18.141 1 92.81 225 ARG A C 1
ATOM 1777 O O . ARG A 1 225 ? -8.32 23.906 17.594 1 92.81 225 ARG A O 1
ATOM 1784 N N . SER A 1 226 ? -7.719 26.062 17.531 1 91.75 226 SER A N 1
ATOM 1785 C CA . SER A 1 226 ? -7.883 26.141 16.078 1 91.75 226 SER A CA 1
ATOM 1786 C C . SER A 1 226 ? -6.988 25.141 15.367 1 91.75 226 SER A C 1
ATOM 1788 O O . SER A 1 226 ? -7.41 24.5 14.406 1 91.75 226 SER A O 1
ATOM 1790 N N . ALA A 1 227 ? -5.762 25 15.844 1 94.69 227 ALA A N 1
ATOM 1791 C CA . ALA A 1 227 ? -4.82 24.047 15.242 1 94.69 227 ALA A CA 1
ATOM 1792 C C . ALA A 1 227 ? -5.352 22.625 15.328 1 94.69 227 ALA A C 1
ATOM 1794 O O . ALA A 1 227 ? -5.348 21.891 14.328 1 94.69 227 ALA A O 1
ATOM 1795 N N . VAL A 1 228 ? -5.855 22.25 16.422 1 95.38 228 VAL A N 1
ATOM 1796 C CA . VAL A 1 228 ? -6.363 20.906 16.625 1 95.38 228 VAL A CA 1
ATOM 1797 C C . VAL A 1 228 ? -7.566 20.656 15.719 1 95.38 228 VAL A C 1
ATOM 1799 O O . VAL A 1 228 ? -7.684 19.594 15.102 1 95.38 228 VAL A O 1
ATOM 1802 N N . LEU A 1 229 ? -8.406 21.641 15.547 1 93.19 229 LEU A N 1
ATOM 1803 C CA . LEU A 1 229 ? -9.703 21.453 14.914 1 93.19 229 LEU A CA 1
ATOM 1804 C C . LEU A 1 229 ? -9.586 21.562 13.398 1 93.19 229 LEU A C 1
ATOM 1806 O O . LEU A 1 229 ? -10.328 20.922 12.656 1 93.19 229 LEU A O 1
ATOM 1810 N N . THR A 1 230 ? -8.617 22.344 12.906 1 93.19 230 THR A N 1
ATOM 1811 C CA . THR A 1 230 ? -8.766 22.734 11.508 1 93.19 230 THR A CA 1
ATOM 1812 C C . THR A 1 230 ? -7.566 22.266 10.688 1 93.19 230 THR A C 1
ATOM 1814 O O . THR A 1 230 ? -7.598 22.312 9.453 1 93.19 230 THR A O 1
ATOM 1817 N N . THR A 1 231 ? -6.516 21.812 11.305 1 94.19 231 THR A N 1
ATOM 1818 C CA . THR A 1 231 ? -5.359 21.375 10.531 1 94.19 231 THR A CA 1
ATOM 1819 C C . THR A 1 231 ? -5.633 20.016 9.875 1 94.19 231 THR A C 1
ATOM 1821 O O . THR A 1 231 ? -6.316 19.172 10.461 1 94.19 231 THR A O 1
ATOM 1824 N N . ASN A 1 232 ? -5.129 19.781 8.703 1 92.56 232 ASN A N 1
ATOM 1825 C CA . ASN A 1 232 ? -5.367 18.531 7.984 1 92.56 232 ASN A CA 1
ATOM 1826 C C . ASN A 1 232 ? -4.094 17.688 7.879 1 92.56 232 ASN A C 1
ATOM 1828 O O . ASN A 1 232 ? -3.973 16.844 6.988 1 92.56 232 ASN A O 1
ATOM 1832 N N . GLY A 1 233 ? -3.223 17.922 8.789 1 92.62 233 GLY A N 1
ATOM 1833 C CA . GLY A 1 233 ? -1.955 17.219 8.891 1 92.62 233 GLY A CA 1
ATOM 1834 C C . GLY A 1 233 ? -1.203 17.531 10.172 1 92.62 233 GLY A C 1
ATOM 1835 O O . GLY A 1 233 ? -1.81 17.875 11.188 1 92.62 233 GLY A O 1
ATOM 1836 N N . LEU A 1 234 ? 0.06 17.391 10.125 1 94.19 234 LEU A N 1
ATOM 1837 C CA . LEU A 1 234 ? 0.88 17.672 11.297 1 94.19 234 LEU A CA 1
ATOM 1838 C C . LEU A 1 234 ? 1.318 19.141 11.305 1 94.19 234 LEU A C 1
ATOM 1840 O O . LEU A 1 234 ? 1.662 19.688 10.258 1 94.19 234 LEU A O 1
ATOM 1844 N N . VAL A 1 235 ? 1.177 19.688 12.43 1 94.44 235 VAL A N 1
ATOM 1845 C CA . VAL A 1 235 ? 1.731 21.016 12.602 1 94.44 235 VAL A CA 1
ATOM 1846 C C . VAL A 1 235 ? 3.219 20.922 12.938 1 94.44 235 VAL A C 1
ATOM 1848 O O . VAL A 1 235 ? 3.596 20.328 13.945 1 94.44 235 VAL A O 1
ATOM 1851 N N . GLU A 1 236 ? 3.973 21.391 12.055 1 91.56 236 GLU A N 1
ATOM 1852 C CA . GLU A 1 236 ? 5.422 21.422 12.234 1 91.56 236 GLU A CA 1
ATOM 1853 C C . GLU A 1 236 ? 5.977 22.812 11.992 1 91.56 236 GLU A C 1
ATOM 1855 O O . GLU A 1 236 ? 5.371 23.625 11.273 1 91.56 236 GLU A O 1
ATOM 1860 N N . THR A 1 237 ? 7.02 23.094 12.789 1 89.06 237 THR A N 1
ATOM 1861 C CA . THR A 1 237 ? 7.625 24.406 12.594 1 89.06 237 THR A CA 1
ATOM 1862 C C . THR A 1 237 ? 9.094 24.375 12.992 1 89.06 237 THR A C 1
ATOM 1864 O O . THR A 1 237 ? 9.547 23.453 13.68 1 89.06 237 THR A O 1
ATOM 1867 N N . HIS A 1 238 ? 9.836 25.359 12.492 1 83.69 238 HIS A N 1
ATOM 1868 C CA . HIS A 1 238 ? 11.227 25.562 12.891 1 83.69 238 HIS A CA 1
ATOM 1869 C C . HIS A 1 238 ? 11.352 26.734 13.859 1 83.69 238 HIS A C 1
ATOM 1871 O O . HIS A 1 238 ? 12.461 27.156 14.18 1 83.69 238 HIS A O 1
ATOM 1877 N N . LEU A 1 239 ? 10.273 27.219 14.25 1 90.81 239 LEU A N 1
ATOM 1878 C CA . LEU A 1 239 ? 10.273 28.312 15.211 1 90.81 239 LEU A CA 1
ATOM 1879 C C . LEU A 1 239 ? 10.656 27.812 16.609 1 90.81 239 LEU A C 1
ATOM 1881 O O . LEU A 1 239 ? 10.414 26.656 16.938 1 90.81 239 LEU A O 1
ATOM 1885 N N . PRO A 1 240 ? 11.297 28.688 17.391 1 90.81 240 PRO A N 1
ATOM 1886 C CA . PRO A 1 240 ? 11.828 28.266 18.688 1 90.81 240 PRO A CA 1
ATOM 1887 C C . PRO A 1 240 ? 10.758 28.203 19.766 1 90.81 240 PRO A C 1
ATOM 1889 O O . PRO A 1 240 ? 10.797 28.984 20.719 1 90.81 240 PRO A O 1
ATOM 1892 N N . MET A 1 241 ? 9.852 27.297 19.672 1 90.25 241 MET A N 1
ATOM 1893 C CA . MET A 1 241 ? 8.875 27 20.719 1 90.25 241 MET A CA 1
ATOM 1894 C C . MET A 1 241 ? 9.008 25.562 21.203 1 90.25 241 MET A C 1
ATOM 1896 O O . MET A 1 241 ? 9.57 24.719 20.5 1 90.25 241 MET A O 1
ATOM 1900 N N . PRO A 1 242 ? 8.609 25.406 22.406 1 92.62 242 PRO A N 1
ATOM 1901 C CA . PRO A 1 242 ? 8.703 24.031 22.922 1 92.62 242 PRO A CA 1
ATOM 1902 C C . PRO A 1 242 ? 8.023 23.016 22.016 1 92.62 242 PRO A C 1
ATOM 1904 O O . PRO A 1 242 ? 6.859 23.188 21.656 1 92.62 242 PRO A O 1
ATOM 1907 N N . ALA A 1 243 ? 8.742 21.984 21.75 1 92.94 243 ALA A N 1
ATOM 1908 C CA . ALA A 1 243 ? 8.227 20.938 20.859 1 92.94 243 ALA A CA 1
ATOM 1909 C C . ALA A 1 243 ? 6.969 20.297 21.438 1 92.94 243 ALA A C 1
ATOM 1911 O O . ALA A 1 243 ? 6.121 19.797 20.688 1 92.94 243 ALA A O 1
ATOM 1912 N N . GLN A 1 244 ? 6.852 20.344 22.719 1 95.88 244 GLN A N 1
ATOM 1913 C CA . GLN A 1 244 ? 5.734 19.719 23.422 1 95.88 244 GLN A CA 1
ATOM 1914 C C . GLN A 1 244 ? 4.406 20.344 22.984 1 95.88 244 GLN A C 1
ATOM 1916 O O . GLN A 1 244 ? 3.365 19.688 23.031 1 95.88 244 GLN A O 1
ATOM 1921 N N . ILE A 1 245 ? 4.492 21.625 22.625 1 97.25 245 ILE A N 1
ATOM 1922 C CA . ILE A 1 245 ? 3.273 22.312 22.203 1 97.25 245 ILE A CA 1
ATOM 1923 C C . ILE A 1 245 ? 2.709 21.641 20.953 1 97.25 245 ILE A C 1
ATOM 1925 O O . ILE A 1 245 ? 1.538 21.25 20.922 1 97.25 245 ILE A O 1
ATOM 1929 N N . LEU A 1 246 ? 3.578 21.5 20 1 96.81 246 LEU A N 1
ATOM 1930 C CA . LEU A 1 246 ? 3.143 20.922 18.734 1 96.81 246 LEU A CA 1
ATOM 1931 C C . LEU A 1 246 ? 2.795 19.453 18.891 1 96.81 246 LEU A C 1
ATOM 1933 O O . LEU A 1 246 ? 1.851 18.953 18.281 1 96.81 246 LEU A O 1
ATOM 1937 N N . GLU A 1 247 ? 3.547 18.781 19.734 1 96.81 247 GLU A N 1
ATOM 1938 C CA . GLU A 1 247 ? 3.262 17.375 20 1 96.81 247 GLU A CA 1
ATOM 1939 C C . GLU A 1 247 ? 1.871 17.203 20.609 1 96.81 247 GLU A C 1
ATOM 1941 O O . GLU A 1 247 ? 1.114 16.328 20.203 1 96.81 247 GLU A O 1
ATOM 1946 N N . LYS A 1 248 ? 1.586 18.047 21.5 1 97.69 248 LYS A N 1
ATOM 1947 C CA . LYS A 1 248 ? 0.285 17.953 22.156 1 97.69 248 LYS A CA 1
ATOM 1948 C C . LYS A 1 248 ? -0.845 18.281 21.188 1 97.69 248 LYS A C 1
ATOM 1950 O O . LYS A 1 248 ? -1.895 17.641 21.203 1 97.69 248 LYS A O 1
ATOM 1955 N N . ILE A 1 249 ? -0.622 19.25 20.375 1 97.75 249 ILE A N 1
ATOM 1956 C CA . ILE A 1 249 ? -1.604 19.625 19.359 1 97.75 249 ILE A CA 1
ATOM 1957 C C . ILE A 1 249 ? -1.857 18.453 18.422 1 97.75 249 ILE A C 1
ATOM 1959 O O . ILE A 1 249 ? -3.006 18.062 18.203 1 97.75 249 ILE A O 1
ATOM 1963 N N . ASN A 1 250 ? -0.789 17.922 17.906 1 98.06 250 ASN A N 1
ATOM 1964 C CA . ASN A 1 250 ? -0.893 16.844 16.938 1 98.06 250 ASN A CA 1
ATOM 1965 C C . ASN A 1 250 ? -1.522 15.594 17.547 1 98.06 250 ASN A C 1
ATOM 1967 O O . ASN A 1 250 ? -2.357 14.938 16.922 1 98.06 250 ASN A O 1
ATOM 1971 N N . ASN A 1 251 ? -1.127 15.336 18.75 1 98 251 ASN A N 1
ATOM 1972 C CA . ASN A 1 251 ? -1.673 14.172 19.438 1 98 251 ASN A CA 1
ATOM 1973 C C . ASN A 1 251 ? -3.166 14.32 19.703 1 98 251 ASN A C 1
ATOM 1975 O O . ASN A 1 251 ? -3.939 13.383 19.5 1 98 251 ASN A O 1
ATOM 1979 N N . LYS A 1 252 ? -3.5 15.469 20.156 1 97.94 252 LYS A N 1
ATOM 1980 C CA . LYS A 1 252 ? -4.91 15.711 20.453 1 97.94 252 LYS A CA 1
ATOM 1981 C C . LYS A 1 252 ? -5.75 15.656 19.172 1 97.94 252 LYS A C 1
ATOM 1983 O O . LYS A 1 252 ? -6.844 15.094 19.172 1 97.94 252 LYS A O 1
ATOM 1988 N N . ARG A 1 253 ? -5.293 16.234 18.141 1 97.38 253 ARG A N 1
ATOM 1989 C CA . ARG A 1 253 ? -5.969 16.172 16.844 1 97.38 253 ARG A CA 1
ATOM 1990 C C . ARG A 1 253 ? -6.199 14.727 16.422 1 97.38 253 ARG A C 1
ATOM 1992 O O . ARG A 1 253 ? -7.324 14.352 16.078 1 97.38 253 ARG A O 1
ATOM 1999 N N . CYS A 1 254 ? -5.145 13.961 16.484 1 98.06 254 CYS A N 1
ATOM 2000 C CA . CYS A 1 254 ? -5.223 12.57 16.062 1 98.06 254 CYS A CA 1
ATOM 2001 C C . CYS A 1 254 ? -6.195 11.789 16.938 1 98.06 254 CYS A C 1
ATOM 2003 O O . CYS A 1 254 ? -6.934 10.938 16.453 1 98.06 254 CYS A O 1
ATOM 2005 N N . GLU A 1 255 ? -6.125 12.078 18.172 1 97.88 255 GLU A N 1
ATOM 2006 C CA . GLU A 1 255 ? -7 11.391 19.125 1 97.88 255 GLU A CA 1
ATOM 2007 C C . GLU A 1 255 ? -8.469 11.633 18.781 1 97.88 255 GLU A C 1
ATOM 2009 O O . GLU A 1 255 ? -9.258 10.688 18.719 1 97.88 255 GLU A O 1
ATOM 2014 N N . ILE A 1 256 ? -8.828 12.836 18.578 1 97.31 256 ILE A N 1
ATOM 2015 C CA . ILE A 1 256 ? -10.211 13.203 18.312 1 97.31 256 ILE A CA 1
ATOM 2016 C C . ILE A 1 256 ? -10.656 12.633 16.969 1 97.31 256 ILE A C 1
ATOM 2018 O O . ILE A 1 256 ? -11.734 12.047 16.859 1 97.31 256 ILE A O 1
ATOM 2022 N N . ILE A 1 257 ? -9.812 12.766 15.961 1 97.38 257 ILE A N 1
ATOM 2023 C CA . ILE A 1 257 ? -10.141 12.234 14.641 1 97.38 257 ILE A CA 1
ATOM 2024 C C . ILE A 1 257 ? -10.312 10.719 14.719 1 97.38 257 ILE A C 1
ATOM 2026 O O . ILE A 1 257 ? -11.25 10.164 14.156 1 97.38 257 ILE A O 1
ATOM 2030 N N . ASP A 1 258 ? -9.406 10.102 15.438 1 97.88 258 ASP A N 1
ATOM 2031 C CA . ASP A 1 258 ? -9.461 8.648 15.578 1 97.88 258 ASP A CA 1
ATOM 2032 C C . ASP A 1 258 ? -10.781 8.203 16.203 1 97.88 258 ASP A C 1
ATOM 2034 O O . ASP A 1 258 ? -11.383 7.223 15.766 1 97.88 258 ASP A O 1
ATOM 2038 N N . GLN A 1 259 ? -11.188 8.906 17.188 1 97.31 259 GLN A N 1
ATOM 2039 C CA . GLN A 1 259 ? -12.461 8.594 17.844 1 97.31 259 GLN A CA 1
ATOM 2040 C C . GLN A 1 259 ? -13.617 8.703 16.859 1 97.31 259 GLN A C 1
ATOM 2042 O O . GLN A 1 259 ? -14.445 7.793 16.766 1 97.31 259 GLN A O 1
ATOM 2047 N N . MET A 1 260 ? -13.641 9.711 16.156 1 96.75 260 MET A N 1
ATOM 2048 C CA . MET A 1 260 ? -14.75 9.969 15.234 1 96.75 260 MET A CA 1
ATOM 2049 C C . MET A 1 260 ? -14.734 8.977 14.078 1 96.75 260 MET A C 1
ATOM 2051 O O . MET A 1 260 ? -15.766 8.375 13.75 1 96.75 260 MET A O 1
ATOM 2055 N N . ILE A 1 261 ? -13.578 8.844 13.461 1 96.5 261 ILE A N 1
ATOM 2056 C CA . ILE A 1 261 ? -13.445 7.961 12.312 1 96.5 261 ILE A CA 1
ATOM 2057 C C . ILE A 1 261 ? -13.719 6.52 12.734 1 96.5 261 ILE A C 1
ATOM 2059 O O . ILE A 1 261 ? -14.359 5.762 12 1 96.5 261 ILE A O 1
ATOM 2063 N N . SER A 1 262 ? -13.234 6.168 13.922 1 97.06 262 SER A N 1
ATOM 2064 C CA . SER A 1 262 ? -13.477 4.82 14.43 1 97.06 262 SER A CA 1
ATOM 2065 C C . SER A 1 262 ? -14.969 4.562 14.609 1 97.06 262 SER A C 1
ATOM 2067 O O . SER A 1 262 ? -15.438 3.434 14.438 1 97.06 262 SER A O 1
ATOM 2069 N N . GLN A 1 263 ? -15.672 5.559 14.969 1 97.06 263 GLN A N 1
ATOM 2070 C CA . GLN A 1 263 ? -17.125 5.398 15.109 1 97.06 263 GLN A CA 1
ATOM 2071 C C . GLN A 1 263 ? -17.766 5 13.781 1 97.06 263 GLN A C 1
ATOM 2073 O O . GLN A 1 263 ? -18.594 4.098 13.742 1 97.06 263 GLN A O 1
ATOM 2078 N N . ILE A 1 264 ? -17.406 5.574 12.719 1 96.81 264 ILE A N 1
ATOM 2079 C CA . ILE A 1 264 ? -17.953 5.312 11.391 1 96.81 264 ILE A CA 1
ATOM 2080 C C . ILE A 1 264 ? -17.594 3.896 10.953 1 96.81 264 ILE A C 1
ATOM 2082 O O . ILE A 1 264 ? -18.469 3.121 10.555 1 96.81 264 ILE A O 1
ATOM 2086 N N . TYR A 1 265 ? -16.375 3.58 11.062 1 96.94 265 TYR A N 1
ATOM 2087 C CA . TYR A 1 265 ? -15.891 2.312 10.523 1 96.94 265 TYR A CA 1
ATOM 2088 C C . TYR A 1 265 ? -16.312 1.149 11.422 1 96.94 265 TYR A C 1
ATOM 2090 O O . TYR A 1 265 ? -16.547 0.044 10.93 1 96.94 265 TYR A O 1
ATOM 2098 N N . SER A 1 266 ? -16.375 1.418 12.734 1 97.25 266 SER A N 1
ATOM 2099 C CA . SER A 1 266 ? -16.953 0.399 13.602 1 97.25 266 SER A CA 1
ATOM 2100 C C . SER A 1 266 ? -18.406 0.135 13.258 1 97.25 266 SER A C 1
ATOM 2102 O O . SER A 1 266 ? -18.891 -0.999 13.367 1 97.25 266 SER A O 1
ATOM 2104 N N . LEU A 1 267 ? -19.062 1.193 12.953 1 97.69 267 LEU A N 1
ATOM 2105 C CA . LEU A 1 267 ? -20.453 1.036 12.539 1 97.69 267 LEU A CA 1
ATOM 2106 C C . LEU A 1 267 ? -20.547 0.185 11.281 1 97.69 267 LEU A C 1
ATOM 2108 O O . LEU A 1 267 ? -21.438 -0.66 11.164 1 97.69 267 LEU A O 1
ATOM 2112 N N . VAL A 1 268 ? -19.703 0.407 10.273 1 97.56 268 VAL A N 1
ATOM 2113 C CA . VAL A 1 268 ? -19.656 -0.422 9.07 1 97.56 268 VAL A CA 1
ATOM 2114 C C . VAL A 1 268 ? -19.531 -1.893 9.461 1 97.56 268 VAL A C 1
ATOM 2116 O O . VAL A 1 268 ? -20.297 -2.734 9 1 97.56 268 VAL A O 1
ATOM 2119 N N . ASP A 1 269 ? -18.609 -2.164 10.367 1 96.81 269 ASP A N 1
ATOM 2120 C CA . ASP A 1 269 ? -18.375 -3.531 10.82 1 96.81 269 ASP A CA 1
ATOM 2121 C C . ASP A 1 269 ? -19.609 -4.102 11.516 1 96.81 269 ASP A C 1
ATOM 2123 O O . ASP A 1 269 ? -19.984 -5.254 11.281 1 96.81 269 ASP A O 1
ATOM 2127 N N . ASP A 1 270 ? -20.141 -3.309 12.344 1 97.81 270 ASP A N 1
ATOM 2128 C CA . ASP A 1 270 ? -21.312 -3.746 13.086 1 97.81 270 ASP A CA 1
ATOM 2129 C C . ASP A 1 270 ? -22.469 -4.066 12.141 1 97.81 270 ASP A C 1
ATOM 2131 O O . ASP A 1 270 ? -23.234 -5.012 12.375 1 97.81 270 ASP A O 1
ATOM 2135 N N . LEU A 1 271 ? -22.609 -3.27 11.156 1 97.94 271 LEU A N 1
ATOM 2136 C CA . LEU A 1 271 ? -23.688 -3.49 10.188 1 97.94 271 LEU A CA 1
ATOM 2137 C C . LEU A 1 271 ? -23.406 -4.734 9.352 1 97.94 271 LEU A C 1
ATOM 2139 O O . LEU A 1 271 ? -24.328 -5.508 9.062 1 97.94 271 LEU A O 1
ATOM 2143 N N . ILE A 1 272 ? -22.188 -4.918 8.953 1 97 272 ILE A N 1
ATOM 2144 C CA . ILE A 1 272 ? -21.812 -6.102 8.195 1 97 272 ILE A CA 1
ATOM 2145 C C . ILE A 1 272 ? -22.078 -7.359 9.016 1 97 272 ILE A C 1
ATOM 2147 O O . ILE A 1 272 ? -22.609 -8.344 8.5 1 97 272 ILE A O 1
ATOM 2151 N N . GLU A 1 273 ? -21.844 -7.285 10.305 1 96.25 273 GLU A N 1
ATOM 2152 C CA . GLU A 1 273 ? -21.984 -8.438 11.195 1 96.25 273 GLU A CA 1
ATOM 2153 C C . GLU A 1 273 ? -23.422 -8.594 11.664 1 96.25 273 GLU A C 1
ATOM 2155 O O . GLU A 1 273 ? -23.781 -9.609 12.266 1 96.25 273 GLU A O 1
ATOM 2160 N N . GLY A 1 274 ? -24.172 -7.594 11.445 1 95.62 274 GLY A N 1
ATOM 2161 C CA . GLY A 1 274 ? -25.578 -7.652 11.812 1 95.62 274 GLY A CA 1
ATOM 2162 C C . GLY A 1 274 ? -25.828 -7.281 13.258 1 95.62 274 GLY A C 1
ATOM 2163 O O . GLY A 1 274 ? -26.844 -7.676 13.836 1 95.62 274 GLY A O 1
ATOM 2164 N N . ARG A 1 275 ? -24.953 -6.57 13.93 1 96.62 275 ARG A N 1
ATOM 2165 C CA . ARG A 1 275 ? -25.094 -6.16 15.32 1 96.62 275 ARG A CA 1
ATOM 2166 C C . ARG A 1 275 ? -25.953 -4.906 15.445 1 96.62 275 ARG A C 1
ATOM 2168 O O . ARG A 1 275 ? -26.438 -4.59 16.531 1 96.62 275 ARG A O 1
ATOM 2175 N N . VAL A 1 276 ? -26.078 -4.191 14.367 1 96.69 276 VAL A N 1
ATOM 2176 C CA . VAL A 1 276 ? -26.906 -2.998 14.305 1 96.69 276 VAL A CA 1
ATOM 2177 C C . VAL A 1 276 ? -28.031 -3.207 13.289 1 96.69 276 VAL A C 1
ATOM 2179 O O . VAL A 1 276 ? -27.828 -3.834 12.25 1 96.69 276 VAL A O 1
ATOM 2182 N N . GLY A 1 277 ? -29.172 -2.654 13.562 1 95.31 277 GLY A N 1
ATOM 2183 C CA . GLY A 1 277 ? -30.375 -2.881 12.773 1 95.31 277 GLY A CA 1
ATOM 2184 C C . GLY A 1 277 ? -31.359 -3.812 13.445 1 95.31 277 GLY A C 1
ATOM 2185 O O . GLY A 1 277 ? -31 -4.59 14.328 1 95.31 277 GLY A O 1
ATOM 2186 N N . CYS A 1 278 ? -32.594 -3.805 13.07 1 96.19 278 CYS A N 1
ATOM 2187 C CA . CYS A 1 278 ? -33.625 -4.617 13.711 1 96.19 278 CYS A CA 1
ATOM 2188 C C . CYS A 1 278 ? -33.812 -5.934 12.977 1 96.19 278 CYS A C 1
ATOM 2190 O O . CYS A 1 278 ? -34.5 -6.828 13.469 1 96.19 278 CYS A O 1
ATOM 2192 N N . SER A 1 279 ? -33.312 -6.086 11.75 1 95.25 279 SER A N 1
ATOM 2193 C CA . SER A 1 279 ? -33.312 -7.293 10.93 1 95.25 279 SER A CA 1
ATOM 2194 C C . SER A 1 279 ? -32.125 -7.297 9.969 1 95.25 279 SER A C 1
ATOM 2196 O O . SER A 1 279 ? -31.406 -6.297 9.852 1 95.25 279 SER A O 1
ATOM 2198 N N . GLU A 1 280 ? -31.922 -8.359 9.344 1 94.56 280 GLU A N 1
ATOM 2199 C CA . GLU A 1 280 ? -30.875 -8.414 8.336 1 94.56 280 GLU A CA 1
ATOM 2200 C C . GLU A 1 280 ? -31.125 -7.418 7.211 1 94.56 280 GLU A C 1
ATOM 2202 O O . GLU A 1 280 ? -30.188 -6.758 6.742 1 94.56 280 GLU A O 1
ATOM 2207 N N . GLU A 1 281 ? -32.344 -7.34 6.852 1 93.44 281 GLU A N 1
ATOM 2208 C CA . GLU A 1 281 ? -32.75 -6.387 5.812 1 93.44 281 GLU A CA 1
ATOM 2209 C C . GLU A 1 281 ? -32.438 -4.953 6.238 1 93.44 281 GLU A C 1
ATOM 2211 O O . GLU A 1 281 ? -31.938 -4.16 5.445 1 93.44 281 GLU A O 1
ATOM 2216 N N . CYS A 1 282 ? -32.719 -4.688 7.449 1 95.94 282 CYS A N 1
ATOM 2217 C CA . CYS A 1 282 ? -32.5 -3.35 7.977 1 95.94 282 CYS A CA 1
ATOM 2218 C C . CYS A 1 282 ? -31 -3.051 8.047 1 95.94 282 CYS A C 1
ATOM 2220 O O . CYS A 1 282 ? -30.562 -1.963 7.668 1 95.94 282 CYS A O 1
ATOM 2222 N N . SER A 1 283 ? -30.219 -4.062 8.539 1 97.12 283 SER A N 1
ATOM 2223 C CA . SER A 1 283 ? -28.766 -3.896 8.625 1 97.12 283 SER A CA 1
ATOM 2224 C C . SER A 1 283 ? -28.156 -3.621 7.25 1 97.12 283 SER A C 1
ATOM 2226 O O . SER A 1 283 ? -27.328 -2.721 7.102 1 97.12 283 SER A O 1
ATOM 2228 N N . CYS A 1 284 ? -28.641 -4.34 6.281 1 96.69 284 CYS A N 1
ATOM 2229 C CA . CYS A 1 284 ? -28.094 -4.191 4.93 1 96.69 284 CYS A CA 1
ATOM 2230 C C . CYS A 1 284 ? -28.531 -2.861 4.32 1 96.69 284 CYS A C 1
ATOM 2232 O O . CYS A 1 284 ? -27.734 -2.211 3.629 1 96.69 284 CYS A O 1
ATOM 2234 N N . ARG A 1 285 ? -29.75 -2.488 4.598 1 95.81 285 ARG A N 1
ATOM 2235 C CA . ARG A 1 285 ? -30.219 -1.187 4.129 1 95.81 285 ARG A CA 1
ATOM 2236 C C . ARG A 1 285 ? -29.359 -0.063 4.684 1 95.81 285 ARG A C 1
ATOM 2238 O O . ARG A 1 285 ? -28.875 0.788 3.932 1 95.81 285 ARG A O 1
ATOM 2245 N N . LEU A 1 286 ? -29.172 -0.132 5.969 1 97.69 286 LEU A N 1
ATOM 2246 C CA . LEU A 1 286 ? -28.375 0.892 6.637 1 97.69 286 LEU A CA 1
ATOM 2247 C C . LEU A 1 286 ? -26.938 0.879 6.121 1 97.69 286 LEU A C 1
ATOM 2249 O O . LEU A 1 286 ? -26.344 1.937 5.891 1 97.69 286 LEU A O 1
ATOM 2253 N N . LEU A 1 287 ? -26.391 -0.341 5.965 1 97.81 287 LEU A N 1
ATOM 2254 C CA . LEU A 1 287 ? -25.031 -0.485 5.441 1 97.81 287 LEU A CA 1
ATOM 2255 C C . LEU A 1 287 ? -24.906 0.145 4.059 1 97.81 287 LEU A C 1
ATOM 2257 O O . LEU A 1 287 ? -23.969 0.878 3.785 1 97.81 287 LEU A O 1
ATOM 2261 N N . GLY A 1 288 ? -25.844 -0.088 3.195 1 97.69 288 GLY A N 1
ATOM 2262 C CA . GLY A 1 288 ? -25.828 0.497 1.863 1 97.69 288 GLY A CA 1
ATOM 2263 C C . GLY A 1 288 ? -25.828 2.014 1.879 1 97.69 288 GLY A C 1
ATOM 2264 O O . GLY A 1 288 ? -25.047 2.648 1.163 1 97.69 288 GLY A O 1
ATOM 2265 N N . PHE A 1 289 ? -26.703 2.588 2.701 1 97.75 289 PHE A N 1
ATOM 2266 C CA . PHE A 1 289 ? -26.766 4.039 2.822 1 97.75 289 PHE A CA 1
ATOM 2267 C C . PHE A 1 289 ? -25.453 4.602 3.326 1 97.75 289 PHE A C 1
ATOM 2269 O O . PHE A 1 289 ? -24.969 5.617 2.822 1 97.75 289 PHE A O 1
ATOM 2276 N N . LEU A 1 290 ? -24.922 3.93 4.336 1 97.44 290 LEU A N 1
ATOM 2277 C CA . LEU A 1 290 ? -23.672 4.402 4.91 1 97.44 290 LEU A CA 1
ATOM 2278 C C . LEU A 1 290 ? -22.547 4.371 3.877 1 97.44 290 LEU A C 1
ATOM 2280 O O . LEU A 1 290 ? -21.828 5.355 3.709 1 97.44 290 LEU A O 1
ATOM 2284 N N . MET A 1 291 ? -22.453 3.25 3.156 1 96.5 291 MET A N 1
ATOM 2285 C CA . MET A 1 291 ? -21.406 3.1 2.146 1 96.5 291 MET A CA 1
ATOM 2286 C C . MET A 1 291 ? -21.562 4.145 1.045 1 96.5 291 MET A C 1
ATOM 2288 O O . MET A 1 291 ? -20.562 4.73 0.598 1 96.5 291 MET A O 1
ATOM 2292 N N . LYS A 1 292 ? -22.703 4.355 0.606 1 96.44 292 LYS A N 1
ATOM 2293 C CA . LYS A 1 292 ? -22.984 5.348 -0.429 1 96.44 292 LYS A CA 1
ATOM 2294 C C . LYS A 1 292 ? -22.594 6.746 0.031 1 96.44 292 LYS A C 1
ATOM 2296 O O . LYS A 1 292 ? -21.906 7.477 -0.696 1 96.44 292 LYS A O 1
ATOM 2301 N N . GLN A 1 293 ? -23 7.082 1.177 1 96.06 293 GLN A N 1
ATOM 2302 C CA . GLN A 1 293 ? -22.734 8.43 1.685 1 96.06 293 GLN A CA 1
ATOM 2303 C C . GLN A 1 293 ? -21.25 8.625 1.997 1 96.06 293 GLN A C 1
ATOM 2305 O O . GLN A 1 293 ? -20.719 9.711 1.809 1 96.06 293 GLN A O 1
ATOM 2310 N N . MET A 1 294 ? -20.594 7.586 2.502 1 95.06 294 MET A N 1
ATOM 2311 C CA . MET A 1 294 ? -19.141 7.645 2.682 1 95.06 294 MET A CA 1
ATOM 2312 C C . MET A 1 294 ? -18.438 7.906 1.354 1 95.06 294 MET A C 1
ATOM 2314 O O . MET A 1 294 ? -17.531 8.734 1.284 1 95.06 294 MET A O 1
ATOM 2318 N N . ASN A 1 295 ? -18.906 7.211 0.369 1 94.5 295 ASN A N 1
ATOM 2319 C CA . ASN A 1 295 ? -18.328 7.406 -0.961 1 94.5 295 ASN A CA 1
ATOM 2320 C C . ASN A 1 295 ? -18.562 8.828 -1.468 1 94.5 295 ASN A C 1
ATOM 2322 O O . ASN A 1 295 ? -17.672 9.445 -2.037 1 94.5 295 ASN A O 1
ATOM 2326 N N . GLN A 1 296 ? -19.703 9.375 -1.239 1 94.31 296 GLN A N 1
ATOM 2327 C CA . GLN A 1 296 ? -20.031 10.734 -1.646 1 94.31 296 GLN A CA 1
ATOM 2328 C C . GLN A 1 296 ? -19.125 11.758 -0.978 1 94.31 296 GLN A C 1
ATOM 2330 O O . GLN A 1 296 ? -18.828 12.805 -1.556 1 94.31 296 GLN A O 1
ATOM 2335 N N . GLN A 1 297 ? -18.703 11.398 0.212 1 93.06 297 GLN A N 1
ATOM 2336 C CA . GLN A 1 297 ? -17.828 12.289 0.964 1 93.06 297 GLN A CA 1
ATOM 2337 C C . GLN A 1 297 ? -16.359 11.93 0.752 1 93.06 297 GLN A C 1
ATOM 2339 O O . GLN A 1 297 ? -15.484 12.43 1.463 1 93.06 297 GLN A O 1
ATOM 2344 N N . SER A 1 298 ? -16.047 10.984 -0.095 1 91.56 298 SER A N 1
ATOM 2345 C CA . SER A 1 298 ? -14.711 10.555 -0.492 1 91.56 298 SER A CA 1
ATOM 2346 C C . SER A 1 298 ? -13.961 9.938 0.682 1 91.56 298 SER A C 1
ATOM 2348 O O . SER A 1 298 ? -12.75 10.125 0.812 1 91.56 298 SER A O 1
ATOM 2350 N N . LEU A 1 299 ? -14.734 9.352 1.583 1 93.75 299 LEU A N 1
ATOM 2351 C CA . LEU A 1 299 ? -14.078 8.555 2.615 1 93.75 299 LEU A CA 1
ATOM 2352 C C . LEU A 1 299 ? -13.648 7.203 2.062 1 93.75 299 LEU A C 1
ATOM 2354 O O . LEU A 1 299 ? -14.406 6.543 1.353 1 93.75 299 LEU A O 1
ATOM 2358 N N . PRO A 1 300 ? -12.43 6.859 2.42 1 92.25 300 PRO A N 1
ATOM 2359 C CA . PRO A 1 300 ? -11.969 5.566 1.914 1 92.25 300 PRO A CA 1
ATOM 2360 C C . PRO A 1 300 ? -12.703 4.391 2.549 1 92.25 300 PRO A C 1
ATOM 2362 O O . PRO A 1 300 ? -13.344 4.547 3.59 1 92.25 300 PRO A O 1
ATOM 2365 N N . THR A 1 301 ? -12.57 3.25 1.872 1 88.19 301 THR A N 1
ATOM 2366 C CA . THR A 1 301 ? -13.242 2.047 2.359 1 88.19 301 THR A CA 1
ATOM 2367 C C . THR A 1 301 ? -12.523 1.491 3.586 1 88.19 301 THR A C 1
ATOM 2369 O O . THR A 1 301 ? -13.156 0.907 4.469 1 88.19 301 THR A O 1
ATOM 2372 N N . GLU A 1 302 ? -11.266 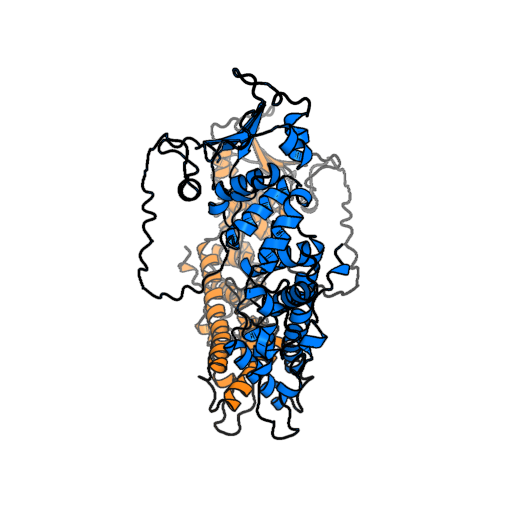1.71 3.561 1 91.25 302 GLU A N 1
ATOM 2373 C CA . GLU A 1 302 ? -10.492 1.321 4.734 1 91.25 302 GLU A CA 1
ATOM 2374 C C . GLU A 1 302 ? -10.219 2.52 5.641 1 91.25 302 GLU A C 1
ATOM 2376 O O . GLU A 1 302 ? -9.969 3.625 5.156 1 91.25 302 GLU A O 1
ATOM 2381 N N . LYS A 1 303 ? -10.312 2.26 6.91 1 95.12 303 LYS A N 1
ATOM 2382 C CA . LYS A 1 303 ? -10.086 3.332 7.875 1 95.12 303 LYS A CA 1
ATOM 2383 C C . LYS A 1 303 ? -8.719 3.973 7.664 1 95.12 303 LYS A C 1
ATOM 2385 O O . LYS A 1 303 ? -7.699 3.277 7.609 1 95.12 303 LYS A O 1
ATOM 2390 N N . PRO A 1 304 ? -8.719 5.25 7.574 1 95.38 304 PRO A N 1
ATOM 2391 C CA . PRO A 1 304 ? -7.422 5.922 7.449 1 95.38 304 PRO A CA 1
ATOM 2392 C C . PRO A 1 304 ? -6.543 5.742 8.688 1 95.38 304 PRO A C 1
ATOM 2394 O O . PRO A 1 304 ? -7.055 5.59 9.797 1 95.38 304 PRO A O 1
ATOM 2397 N N . GLU A 1 305 ? -5.242 5.828 8.375 1 96 305 GLU A N 1
ATOM 2398 C CA . GLU A 1 305 ? -4.289 5.641 9.469 1 96 305 GLU A CA 1
ATOM 2399 C C . GLU A 1 305 ? -3.781 6.98 9.992 1 96 305 GLU A C 1
ATOM 2401 O O . GLU A 1 305 ? -3.84 7.992 9.289 1 96 305 GLU A O 1
ATOM 2406 N N . ARG A 1 306 ? -3.324 6.91 11.211 1 95.81 306 ARG A N 1
ATOM 2407 C CA . ARG A 1 306 ? -2.646 8.07 11.781 1 95.81 306 ARG A CA 1
ATOM 2408 C C . ARG A 1 306 ? -1.451 8.484 10.93 1 95.81 306 ARG A C 1
ATOM 2410 O O . ARG A 1 306 ? -0.755 7.629 10.375 1 95.81 306 ARG A O 1
ATOM 2417 N N . PRO A 1 307 ? -1.14 9.906 10.781 1 97 307 PRO A N 1
ATOM 2418 C CA . PRO A 1 307 ? -1.722 11.031 11.516 1 97 307 PRO A CA 1
ATOM 2419 C C . PRO A 1 307 ? -2.926 11.641 10.797 1 97 307 PRO A C 1
ATOM 2421 O O . PRO A 1 307 ? -3.188 12.836 10.93 1 97 307 PRO A O 1
ATOM 2424 N N . PHE A 1 308 ? -3.588 10.789 9.859 1 96.75 308 PHE A N 1
ATOM 2425 C CA . PHE A 1 308 ? -4.832 11.148 9.195 1 96.75 308 PHE A CA 1
ATOM 2426 C C . PHE A 1 308 ? -4.613 12.32 8.234 1 96.75 308 PHE A C 1
ATOM 2428 O O . PHE A 1 308 ? -5.344 13.312 8.281 1 96.75 308 PHE A O 1
ATOM 2435 N N . TRP A 1 309 ? -3.67 12.125 7.328 1 95.19 309 TRP A N 1
ATOM 2436 C CA . TRP A 1 309 ? -3.357 13.141 6.324 1 95.19 309 TRP A CA 1
ATOM 2437 C C . TRP A 1 309 ? -4.59 13.484 5.5 1 95.19 309 TRP A C 1
ATOM 2439 O O . TRP A 1 309 ? -5.297 12.594 5.023 1 95.19 309 TRP A O 1
ATOM 2449 N N . GLY A 1 310 ? -4.836 14.797 5.445 1 93.25 310 GLY A N 1
ATOM 2450 C CA . GLY A 1 310 ? -5.918 15.258 4.59 1 93.25 310 GLY A CA 1
ATOM 2451 C C . GLY A 1 310 ? -7.23 15.43 5.328 1 93.25 310 GLY A C 1
ATOM 2452 O O . GLY A 1 310 ? -8.219 15.898 4.754 1 93.25 310 GLY A O 1
ATOM 2453 N N . TYR A 1 311 ? -7.227 15.07 6.57 1 94.38 311 TYR A N 1
ATOM 2454 C CA . TYR A 1 311 ? -8.461 15.164 7.344 1 94.38 311 TYR A CA 1
ATOM 2455 C C . TYR A 1 311 ? -8.297 16.125 8.523 1 94.38 311 TYR A C 1
ATOM 2457 O O . TYR A 1 311 ? -7.254 16.125 9.18 1 94.38 311 TYR A O 1
ATOM 2465 N N . SER A 1 312 ? -9.273 16.906 8.758 1 94.44 312 SER A N 1
ATOM 2466 C CA . SER A 1 312 ? -9.359 17.766 9.945 1 94.44 312 SER A CA 1
ATOM 2467 C C . SER A 1 312 ? -10.531 17.359 10.836 1 94.44 312 SER A C 1
ATOM 2469 O O . SER A 1 312 ? -11.438 16.641 10.391 1 94.44 312 SER A O 1
ATOM 2471 N N . VAL A 1 313 ? -10.484 17.797 12.023 1 94.12 313 VAL A N 1
ATOM 2472 C CA . VAL A 1 313 ? -11.547 17.469 12.969 1 94.12 313 VAL A CA 1
ATOM 2473 C C . VAL A 1 313 ? -12.875 18.031 12.477 1 94.12 313 VAL A C 1
ATOM 2475 O O . VAL A 1 313 ? -13.883 17.312 12.453 1 94.12 313 VAL A O 1
ATOM 2478 N N . VAL A 1 314 ? -12.852 19.188 12.031 1 91.44 314 VAL A N 1
ATOM 2479 C CA . VAL A 1 314 ? -14.078 19.859 11.609 1 91.44 314 VAL A CA 1
ATOM 2480 C C . VAL A 1 314 ? -14.625 19.172 10.359 1 91.44 314 VAL A C 1
ATOM 2482 O O . VAL A 1 314 ? -15.844 19.031 10.211 1 91.44 314 VAL A O 1
ATOM 2485 N N . TYR A 1 315 ? -13.789 18.812 9.484 1 91.31 315 TYR A N 1
ATOM 2486 C CA . TYR A 1 315 ? -14.211 18.141 8.258 1 91.31 315 TYR A CA 1
ATOM 2487 C C . TYR A 1 315 ? -14.906 16.812 8.57 1 91.31 315 TYR A C 1
ATOM 2489 O O . TYR A 1 315 ? -15.977 16.531 8.039 1 91.31 315 TYR A O 1
ATOM 2497 N N . ILE A 1 316 ? -14.289 16 9.43 1 93.62 316 ILE A N 1
ATOM 2498 C CA . ILE A 1 316 ? -14.875 14.711 9.781 1 93.62 316 ILE A CA 1
ATOM 2499 C C . ILE A 1 316 ? -16.203 14.914 10.5 1 93.62 316 ILE A C 1
ATOM 2501 O O . ILE A 1 316 ? -17.156 14.18 10.266 1 93.62 316 ILE A O 1
ATOM 2505 N N . ARG A 1 317 ? -16.234 15.875 11.398 1 92.88 317 ARG A N 1
ATOM 2506 C CA . ARG A 1 317 ? -17.484 16.188 12.078 1 92.88 317 ARG A CA 1
ATOM 2507 C C . ARG A 1 317 ? -18.594 16.516 11.07 1 92.88 317 ARG A C 1
ATOM 2509 O O . ARG A 1 317 ? -19.734 16.062 11.227 1 92.88 317 ARG A O 1
ATOM 2516 N N . ARG A 1 318 ? -18.25 17.234 10.086 1 90.88 318 ARG A N 1
ATOM 2517 C CA . ARG A 1 318 ? -19.203 17.594 9.047 1 90.88 318 ARG A CA 1
ATOM 2518 C C . ARG A 1 318 ? -19.688 16.359 8.297 1 90.88 318 ARG A C 1
ATOM 2520 O O . ARG A 1 318 ? -20.875 16.234 8.023 1 90.88 318 ARG A O 1
ATOM 2527 N N . ILE A 1 319 ? -18.781 15.523 7.957 1 92.19 319 ILE A N 1
ATOM 2528 C CA . ILE A 1 319 ? -19.125 14.297 7.25 1 92.19 319 ILE A CA 1
ATOM 2529 C C . ILE A 1 319 ? -20.125 13.484 8.078 1 92.19 319 ILE A C 1
ATOM 2531 O O . ILE A 1 319 ? -21.156 13.055 7.566 1 92.19 319 ILE A O 1
ATOM 2535 N N . ILE A 1 320 ? -19.828 13.305 9.359 1 94 320 ILE A N 1
ATOM 2536 C CA . ILE A 1 320 ? -20.688 12.523 10.258 1 94 320 ILE A CA 1
ATOM 2537 C C . ILE A 1 320 ? -22.047 13.188 10.367 1 94 320 ILE A C 1
ATOM 2539 O O . ILE A 1 320 ? -23.078 12.508 10.336 1 94 320 ILE A O 1
ATOM 2543 N N . GLY A 1 321 ? -22.031 14.43 10.438 1 92.31 321 GLY A N 1
ATOM 2544 C CA . GLY A 1 321 ? -23.281 15.164 10.57 1 92.31 321 GLY A CA 1
ATOM 2545 C C . GLY A 1 321 ? -24.172 15.062 9.344 1 92.31 321 GLY A C 1
ATOM 2546 O O . GLY A 1 321 ? -25.391 15.258 9.438 1 92.31 321 GLY A O 1
ATOM 2547 N N . ARG A 1 322 ? -23.594 14.766 8.242 1 92.44 322 ARG A N 1
ATOM 2548 C CA . ARG A 1 322 ? -24.344 14.711 6.984 1 92.44 322 ARG A CA 1
ATOM 2549 C C . ARG A 1 322 ? -24.891 13.312 6.742 1 92.44 322 ARG A C 1
ATOM 2551 O O . ARG A 1 322 ? -25.75 13.117 5.875 1 92.44 322 ARG A O 1
ATOM 2558 N N . VAL A 1 323 ? -24.391 12.336 7.461 1 94.69 323 VAL A N 1
ATOM 2559 C CA . VAL A 1 323 ? -24.891 10.977 7.309 1 94.69 323 VAL A CA 1
ATOM 2560 C C . VAL A 1 323 ? -26.312 10.883 7.867 1 94.69 323 VAL A C 1
ATOM 2562 O O . VAL A 1 323 ? -26.531 11.156 9.047 1 94.69 323 VAL A O 1
ATOM 2565 N N . GLN A 1 324 ? -27.203 10.547 6.984 1 93.19 324 GLN A N 1
ATOM 2566 C CA . GLN A 1 324 ? -28.594 10.477 7.398 1 93.19 324 GLN A CA 1
ATOM 2567 C C . GLN A 1 324 ? -29.344 9.414 6.602 1 93.19 324 GLN A C 1
ATOM 2569 O O . GLN A 1 324 ? -29.047 9.18 5.426 1 93.19 324 GLN A O 1
ATOM 2574 N N . THR A 1 325 ? -30.25 8.727 7.293 1 94.88 325 THR A N 1
ATOM 2575 C CA . THR A 1 325 ? -31.172 7.785 6.66 1 94.88 325 THR A CA 1
ATOM 2576 C C . THR A 1 325 ? -32.594 7.992 7.16 1 94.88 325 THR A C 1
ATOM 2578 O O . THR A 1 325 ? -32.812 8.547 8.234 1 94.88 325 THR A O 1
ATOM 2581 N N . ARG A 1 326 ? -33.531 7.605 6.25 1 92.25 326 ARG A N 1
ATOM 2582 C CA . ARG A 1 326 ? -34.906 7.527 6.727 1 92.25 326 ARG A CA 1
ATOM 2583 C C . ARG A 1 326 ? -35.094 6.398 7.742 1 92.25 326 ARG A C 1
ATOM 2585 O O . ARG A 1 326 ? -34.312 5.441 7.742 1 92.25 326 ARG A O 1
ATOM 2592 N N . ARG A 1 327 ? -36.031 6.551 8.578 1 93.06 327 ARG A N 1
ATOM 2593 C CA . ARG A 1 327 ? -36.344 5.512 9.555 1 93.06 327 ARG A CA 1
ATOM 2594 C C . ARG A 1 327 ? -36.844 4.242 8.867 1 93.06 327 ARG A C 1
ATOM 2596 O O . ARG A 1 327 ? -37.594 4.312 7.898 1 93.06 327 ARG A O 1
ATOM 2603 N N . CYS A 1 328 ? -36.375 3.211 9.422 1 90.12 328 CYS A N 1
ATOM 2604 C CA . CYS A 1 328 ? -36.906 1.963 8.875 1 90.12 328 CYS A CA 1
ATOM 2605 C C . CYS A 1 328 ? -38.344 1.755 9.297 1 90.12 328 CYS A C 1
ATOM 2607 O O . CYS A 1 328 ? -38.781 2.309 10.305 1 90.12 328 CYS A O 1
ATOM 2609 N N . ASN A 1 329 ? -39.062 0.946 8.664 1 85.06 329 ASN A N 1
ATOM 2610 C CA . ASN A 1 329 ? -40.5 0.777 8.875 1 85.06 329 ASN A CA 1
ATOM 2611 C C . ASN A 1 329 ? -40.781 -0.073 10.109 1 85.06 329 ASN A C 1
ATOM 2613 O O . ASN A 1 329 ? -41.844 0.033 10.703 1 85.06 329 ASN A O 1
ATOM 2617 N N . THR A 1 330 ? -39.875 -0.823 10.531 1 89.88 330 THR A N 1
ATOM 2618 C CA . THR A 1 330 ? -40.125 -1.787 11.602 1 89.88 330 THR A CA 1
ATOM 2619 C C . THR A 1 330 ? -39.812 -1.169 12.969 1 89.88 330 THR A C 1
ATOM 2621 O O . THR A 1 330 ? -40.719 -0.947 13.766 1 89.88 330 THR A O 1
ATOM 2624 N N . SER A 1 331 ? -38.531 -0.719 13.32 1 91.75 331 SER A N 1
ATOM 2625 C CA . SER A 1 331 ? -38.125 -0.252 14.648 1 91.75 331 SER A CA 1
ATOM 2626 C C . SER A 1 331 ? -37.625 1.181 14.594 1 91.75 331 SER A C 1
ATOM 2628 O O . SER A 1 331 ? -37.219 1.743 15.617 1 91.75 331 SER A O 1
ATOM 2630 N N . GLY A 1 332 ? -37.594 1.719 13.438 1 92.88 332 GLY A N 1
ATOM 2631 C CA . GLY A 1 332 ? -37.156 3.104 13.289 1 92.88 332 GLY A CA 1
ATOM 2632 C C . GLY A 1 332 ? -35.656 3.283 13.359 1 92.88 332 GLY A C 1
ATOM 2633 O O . GLY A 1 332 ? -35.156 4.312 13.828 1 92.88 332 GLY A O 1
ATOM 2634 N N . CYS A 1 333 ? -34.875 2.297 12.906 1 95.44 333 CYS A N 1
ATOM 2635 C CA . CYS A 1 333 ? -33.406 2.354 12.922 1 95.44 333 CYS A CA 1
ATOM 2636 C C . CYS A 1 333 ? -32.906 3.398 11.945 1 95.44 333 CYS A C 1
ATOM 2638 O O . CYS A 1 333 ? -33.375 3.502 10.82 1 95.44 333 CYS A O 1
ATOM 2640 N N . THR A 1 334 ? -31.953 4.273 12.438 1 96 334 THR A N 1
ATOM 2641 C CA . THR A 1 334 ? -31.312 5.27 11.594 1 96 334 THR A CA 1
ATOM 2642 C C . THR A 1 334 ? -29.797 5.281 11.82 1 96 334 THR A C 1
ATOM 2644 O O . THR A 1 334 ? -29.328 4.867 12.883 1 96 334 THR A O 1
ATOM 2647 N N . LEU A 1 335 ? -29.078 5.734 10.828 1 96.31 335 LEU A N 1
ATOM 2648 C CA . LEU A 1 335 ? -27.625 5.852 10.961 1 96.31 335 LEU A CA 1
ATOM 2649 C C . LEU A 1 335 ? -27.266 6.961 11.945 1 96.31 335 LEU A C 1
ATOM 2651 O O . LEU A 1 335 ? -26.312 6.816 12.719 1 96.31 335 LEU A O 1
ATOM 2655 N N . GLN A 1 336 ? -28.016 8.07 11.93 1 94.38 336 GLN A N 1
ATOM 2656 C CA . GLN A 1 336 ? -27.703 9.25 12.727 1 94.38 336 GLN A CA 1
ATOM 2657 C C . GLN A 1 336 ? -27.766 8.93 14.219 1 94.38 336 GLN A C 1
ATOM 2659 O O . GLN A 1 336 ? -27.078 9.555 15.023 1 94.38 336 GLN A O 1
ATOM 2664 N N . ALA A 1 337 ? -28.562 7.934 14.523 1 93.81 337 ALA A N 1
ATOM 2665 C CA . ALA A 1 337 ? -28.688 7.543 15.93 1 93.81 337 ALA A CA 1
ATOM 2666 C C . ALA A 1 337 ? -27.406 6.871 16.422 1 93.81 337 ALA A C 1
ATOM 2668 O O . ALA A 1 337 ? -27.172 6.805 17.641 1 93.81 337 ALA A O 1
ATOM 2669 N N . ARG A 1 338 ? -26.594 6.371 15.508 1 95.06 338 ARG A N 1
ATOM 2670 C CA . ARG A 1 338 ? -25.406 5.621 15.875 1 95.06 338 ARG A CA 1
ATOM 2671 C C . ARG A 1 338 ? -24.156 6.484 15.719 1 95.06 338 ARG A C 1
ATOM 2673 O O . ARG A 1 338 ? -23.062 6.074 16.125 1 95.06 338 ARG A O 1
ATOM 2680 N N . LEU A 1 339 ? -24.297 7.664 15.102 1 95.25 339 LEU A N 1
ATOM 2681 C CA . LEU A 1 339 ? -23.172 8.547 14.812 1 95.25 339 LEU A CA 1
ATOM 2682 C C . LEU A 1 339 ? -23.328 9.883 15.539 1 95.25 339 LEU A C 1
ATOM 2684 O O . LEU A 1 339 ? -23.422 10.93 14.898 1 95.25 339 LEU A O 1
ATOM 2688 N N . GLY A 1 340 ? -23.172 9.891 16.891 1 91.62 340 GLY A N 1
ATOM 2689 C CA . GLY A 1 340 ? -23.484 11.07 17.672 1 91.62 340 GLY A CA 1
ATOM 2690 C C . GLY A 1 340 ? -22.266 11.734 18.281 1 91.62 340 GLY A C 1
ATOM 2691 O O . GLY A 1 340 ? -22.359 12.797 18.891 1 91.62 340 GLY A O 1
ATOM 2692 N N . LEU A 1 341 ? -21.141 11.125 18.031 1 91.94 341 LEU A N 1
ATOM 2693 C CA . LEU A 1 341 ? -19.953 11.648 18.688 1 91.94 341 LEU A CA 1
ATOM 2694 C C . LEU A 1 341 ? -19.625 13.047 18.172 1 91.94 341 LEU A C 1
ATOM 2696 O O . LEU A 1 341 ? -19.484 13.258 16.969 1 91.94 341 LEU A O 1
ATOM 2700 N N . TYR A 1 342 ? -19.562 14.062 19.094 1 90.94 342 TYR A N 1
ATOM 2701 C CA . TYR A 1 342 ? -19.172 15.445 18.875 1 90.94 342 TYR A CA 1
ATOM 2702 C C . TYR A 1 342 ? -20.156 16.156 17.953 1 90.94 342 TYR A C 1
ATOM 2704 O O . TYR A 1 342 ? -19.797 17.078 17.219 1 90.94 342 TYR A O 1
ATOM 2712 N N . GLN A 1 343 ? -21.422 15.703 17.906 1 91.06 343 GLN A N 1
ATOM 2713 C CA . GLN A 1 343 ? -22.422 16.312 17.031 1 91.06 343 GLN A CA 1
ATOM 2714 C C . GLN A 1 343 ? -23.281 17.312 17.797 1 91.06 343 GLN A C 1
ATOM 2716 O O . GLN A 1 343 ? -23.875 18.219 17.188 1 91.06 343 GLN A O 1
ATOM 2721 N N . LYS A 1 344 ? -23.281 17.141 19.031 1 88.38 344 LYS A N 1
ATOM 2722 C CA . LYS A 1 344 ? -24.031 18.078 19.844 1 88.38 344 LYS A CA 1
ATOM 2723 C C . LYS A 1 344 ? -23.25 19.359 20.078 1 88.38 344 LYS A C 1
ATOM 2725 O O . LYS A 1 344 ? -22.016 19.359 20.062 1 88.38 344 LYS A O 1
ATOM 2730 N N . LYS A 1 345 ? -24.031 20.328 20.453 1 82.81 345 LYS A N 1
ATOM 2731 C CA . LYS A 1 345 ? -23.422 21.641 20.656 1 82.81 345 LYS A CA 1
ATOM 2732 C C . LYS A 1 345 ? -22.438 21.609 21.828 1 82.81 345 LYS A C 1
ATOM 2734 O O . LYS A 1 345 ? -22.719 21.016 22.859 1 82.81 345 LYS A O 1
ATOM 2739 N N . ASN A 1 346 ? -21.25 22.125 21.703 1 82.94 346 ASN A N 1
ATOM 2740 C CA . ASN A 1 346 ? -20.25 22.391 22.734 1 82.94 346 ASN A CA 1
ATOM 2741 C C . ASN A 1 346 ? -19.422 21.141 23.047 1 82.94 346 ASN A C 1
ATOM 2743 O O . ASN A 1 346 ? -18.5 21.203 23.875 1 82.94 346 ASN A O 1
ATOM 2747 N N . GLU A 1 347 ? -19.812 20 22.422 1 88.81 347 GLU A N 1
ATOM 2748 C CA . GLU A 1 347 ? -19.062 18.781 22.719 1 88.81 347 GLU A CA 1
ATOM 2749 C C . GLU A 1 347 ? -17.594 18.938 22.297 1 88.81 347 GLU A C 1
ATOM 2751 O O . GLU A 1 347 ? -16.688 18.594 23.062 1 88.81 347 GLU A O 1
ATOM 2756 N N . LEU A 1 348 ? -17.391 19.453 21.141 1 87.62 348 LEU A N 1
ATOM 2757 C CA . LEU A 1 348 ? -16.031 19.625 20.656 1 87.62 348 LEU A CA 1
ATOM 2758 C C . LEU A 1 348 ? -15.297 20.688 21.469 1 87.62 348 LEU A C 1
ATOM 2760 O O . LEU A 1 348 ? -14.094 20.578 21.703 1 87.62 348 LEU A O 1
ATOM 2764 N N . GLY A 1 349 ? -16.047 21.734 21.859 1 85 349 GLY A N 1
ATOM 2765 C CA . GLY A 1 349 ? -15.461 22.766 22.703 1 85 349 GLY A CA 1
ATOM 2766 C C . GLY A 1 349 ? -14.945 22.234 24.031 1 85 349 GLY A C 1
ATOM 2767 O O . GLY A 1 349 ? -13.898 22.672 24.516 1 85 349 GLY A O 1
ATOM 2768 N N . THR A 1 350 ? -15.711 21.375 24.531 1 88.94 350 THR A N 1
ATOM 2769 C CA . THR A 1 350 ? -15.328 20.766 25.797 1 88.94 350 THR A CA 1
ATOM 2770 C C . THR A 1 350 ? -14.148 19.812 25.609 1 88.94 350 THR A C 1
ATOM 2772 O O . THR A 1 350 ? -13.25 19.75 26.453 1 88.94 350 THR A O 1
ATOM 2775 N N . ALA A 1 351 ? -14.18 19.125 24.531 1 91.81 351 ALA A N 1
ATOM 2776 C CA . ALA A 1 351 ? -13.141 18.141 24.266 1 91.81 351 ALA A CA 1
ATOM 2777 C C . ALA A 1 351 ? -11.828 18.812 23.875 1 91.81 351 ALA A C 1
ATOM 2779 O O . ALA A 1 351 ? -10.75 18.266 24.125 1 91.81 351 ALA A O 1
ATOM 2780 N N . VAL A 1 352 ? -11.961 20.016 23.25 1 92.94 352 VAL A N 1
ATOM 2781 C CA . VAL A 1 352 ? -10.789 20.734 22.781 1 92.94 352 VAL A CA 1
ATOM 2782 C C . VAL A 1 352 ? -10.82 22.172 23.312 1 92.94 352 VAL A C 1
ATOM 2784 O O . VAL A 1 352 ? -11.031 23.109 22.547 1 92.94 352 VAL A O 1
ATOM 2787 N N . PRO A 1 353 ? -10.516 22.391 24.469 1 90.06 353 PRO A N 1
ATOM 2788 C CA . PRO A 1 353 ? -10.578 23.719 25.062 1 90.06 353 PRO A CA 1
ATOM 2789 C C . PRO A 1 353 ? -9.383 24.594 24.656 1 90.06 353 PRO A C 1
ATOM 2791 O O . PRO A 1 353 ? -9.422 25.812 24.812 1 90.06 353 PRO A O 1
ATOM 2794 N N . GLY A 1 354 ? -8.375 24 24.141 1 92.81 354 GLY A N 1
ATOM 2795 C CA . GLY A 1 354 ? -7.105 24.688 23.938 1 92.81 354 GLY A CA 1
ATOM 2796 C C . GLY A 1 354 ? -6.078 24.391 25 1 92.81 354 GLY A C 1
ATOM 2797 O O . GLY A 1 354 ? -6.43 24 26.125 1 92.81 354 GLY A O 1
ATOM 2798 N N . LEU A 1 355 ? -4.902 24.578 24.641 1 95.12 355 LEU A N 1
ATOM 2799 C CA . LEU A 1 355 ? -3.828 24.297 25.594 1 95.12 355 LEU A CA 1
ATOM 2800 C C . LEU A 1 355 ? -3.598 25.469 26.531 1 95.12 355 LEU A C 1
ATOM 2802 O O . LEU A 1 355 ? -3.848 26.625 26.172 1 95.12 355 LEU A O 1
ATOM 2806 N N . ASP A 1 356 ? -3.135 25.141 27.734 1 95.06 356 ASP A N 1
ATOM 2807 C CA . ASP A 1 356 ? -2.768 26.156 28.719 1 95.06 356 ASP A CA 1
ATOM 2808 C C . ASP A 1 356 ? -1.292 26.531 28.594 1 95.06 356 ASP A C 1
ATOM 2810 O O . ASP A 1 356 ? -0.416 25.672 28.703 1 95.06 356 ASP A O 1
ATOM 2814 N N . LEU A 1 357 ? -1.077 27.797 28.438 1 94.12 357 LEU A N 1
ATOM 2815 C CA . LEU A 1 357 ? 0.27 28.312 28.234 1 94.12 357 LEU A CA 1
ATOM 2816 C C . LEU A 1 357 ? 1.175 27.969 29.406 1 94.12 357 LEU A C 1
ATOM 2818 O O . LEU A 1 357 ? 2.375 27.734 29.234 1 94.12 357 LEU A O 1
ATOM 2822 N N . ASP A 1 358 ? 0.685 27.859 30.562 1 93.62 358 ASP A N 1
ATOM 2823 C CA . ASP A 1 358 ? 1.446 27.641 31.797 1 93.62 358 ASP A CA 1
ATOM 2824 C C . ASP A 1 358 ? 2.076 26.25 31.812 1 93.62 358 ASP A C 1
ATOM 2826 O O . ASP A 1 358 ? 2.998 26 32.594 1 93.62 358 ASP A O 1
ATOM 2830 N N . ASP A 1 359 ? 1.62 25.391 30.984 1 92.81 359 ASP A N 1
ATOM 2831 C CA . ASP A 1 359 ? 2.176 24.047 30.906 1 92.81 359 ASP A CA 1
ATOM 2832 C C . ASP A 1 359 ? 3.498 24.031 30.156 1 92.81 359 ASP A C 1
ATOM 2834 O O . ASP A 1 359 ? 4.211 23.031 30.156 1 92.81 359 ASP A O 1
ATOM 2838 N N . PHE A 1 360 ? 3.752 25.094 29.453 1 90.56 360 PHE A N 1
ATOM 2839 C CA . PHE A 1 360 ? 4.906 25.125 28.562 1 90.56 360 PHE A CA 1
ATOM 2840 C C . PHE A 1 360 ? 5.844 26.266 28.922 1 90.56 360 PHE A C 1
ATOM 2842 O O . PHE A 1 360 ? 6.332 26.984 28.047 1 90.56 360 PHE A O 1
ATOM 2849 N N . GLN A 1 361 ? 6.207 26.297 30.188 1 77 361 GLN A N 1
ATOM 2850 C CA . GLN A 1 361 ? 7.113 27.344 30.641 1 77 361 GLN A CA 1
ATOM 2851 C C . GLN A 1 361 ? 8.57 26.922 30.484 1 77 361 GLN A C 1
ATOM 2853 O O . GLN A 1 361 ? 8.891 25.734 30.562 1 77 361 GLN A O 1
ATOM 2858 N N . MET B 1 1 ? 26.422 -55.969 -15.656 1 49.44 1 MET B N 1
ATOM 2859 C CA . MET B 1 1 ? 26.062 -55.312 -14.398 1 49.44 1 MET B CA 1
ATOM 2860 C C . MET B 1 1 ? 27.141 -54.344 -13.953 1 49.44 1 MET B C 1
ATOM 2862 O O . MET B 1 1 ? 28.328 -54.625 -14.109 1 49.44 1 MET B O 1
ATOM 2866 N N . ARG B 1 2 ? 26.719 -53.062 -13.844 1 65.5 2 ARG B N 1
ATOM 2867 C CA . ARG B 1 2 ? 27.703 -52.031 -13.508 1 65.5 2 ARG B CA 1
ATOM 2868 C C . ARG B 1 2 ? 28.344 -52.312 -12.156 1 65.5 2 ARG B C 1
ATOM 2870 O O . ARG B 1 2 ? 27.656 -52.719 -11.211 1 65.5 2 ARG B O 1
ATOM 2877 N N . ASP B 1 3 ? 29.656 -52.406 -12.102 1 69.81 3 ASP B N 1
ATOM 2878 C CA . ASP B 1 3 ? 30.453 -52.719 -10.922 1 69.81 3 ASP B CA 1
ATOM 2879 C C . ASP B 1 3 ? 30.203 -51.719 -9.805 1 69.81 3 ASP B C 1
ATOM 2881 O O . ASP B 1 3 ? 30.234 -52.062 -8.625 1 69.81 3 ASP B O 1
ATOM 2885 N N . SER B 1 4 ? 29.969 -50.469 -10.273 1 81.94 4 SER B N 1
ATOM 2886 C CA . SER B 1 4 ? 29.719 -49.406 -9.305 1 81.94 4 SER B CA 1
ATOM 2887 C C . SER B 1 4 ? 28.641 -48.438 -9.789 1 81.94 4 SER B C 1
ATOM 2889 O O . SER B 1 4 ? 28.469 -48.25 -10.992 1 81.94 4 SER B O 1
ATOM 2891 N N . LEU B 1 5 ? 27.953 -48 -8.859 1 82 5 LEU B N 1
ATOM 2892 C CA . LEU B 1 5 ? 26.844 -47.094 -9.117 1 82 5 LEU B CA 1
ATOM 2893 C C . LEU B 1 5 ? 27.312 -45.844 -9.875 1 82 5 LEU B C 1
ATOM 2895 O O . LEU B 1 5 ? 26.625 -45.375 -10.766 1 82 5 LEU B O 1
ATOM 2899 N N . LEU B 1 6 ? 28.578 -45.5 -9.711 1 88.38 6 LEU B N 1
ATOM 2900 C CA . LEU B 1 6 ? 29.062 -44.25 -10.227 1 88.38 6 LEU B CA 1
ATOM 2901 C C . LEU B 1 6 ? 29.953 -44.438 -11.445 1 88.38 6 LEU B C 1
ATOM 2903 O O . LEU B 1 6 ? 30.453 -43.469 -12.023 1 88.38 6 LEU B O 1
ATOM 2907 N N . LEU B 1 7 ? 30.047 -45.688 -11.773 1 89.94 7 LEU B N 1
ATOM 2908 C CA . LEU B 1 7 ? 30.828 -46.031 -12.969 1 89.94 7 LEU B CA 1
ATOM 2909 C C . LEU B 1 7 ? 29.906 -46.188 -14.172 1 89.94 7 LEU B C 1
ATOM 2911 O O . LEU B 1 7 ? 29.312 -47.25 -14.352 1 89.94 7 LEU B O 1
ATOM 2915 N N . LEU B 1 8 ? 29.844 -45.312 -15.023 1 92 8 LEU B N 1
ATOM 2916 C CA . LEU B 1 8 ? 28.922 -45.312 -16.156 1 92 8 LEU B CA 1
ATOM 2917 C C . LEU B 1 8 ? 29.609 -45.844 -17.406 1 92 8 LEU B C 1
ATOM 2919 O O . LEU B 1 8 ? 28.953 -46.375 -18.297 1 92 8 LEU B O 1
ATOM 2923 N N . ASP B 1 9 ? 30.891 -45.594 -17.516 1 90.88 9 ASP B N 1
ATOM 2924 C CA . ASP B 1 9 ? 31.703 -46.094 -18.609 1 90.88 9 ASP B CA 1
ATOM 2925 C C . ASP B 1 9 ? 32.938 -46.812 -18.094 1 90.88 9 ASP B C 1
ATOM 2927 O O . ASP B 1 9 ? 33.812 -46.156 -17.5 1 90.88 9 ASP B O 1
ATOM 2931 N N . PRO B 1 10 ? 33.062 -48.094 -18.297 1 88.06 10 PRO B N 1
ATOM 2932 C CA . PRO B 1 10 ? 34.219 -48.812 -17.828 1 88.06 10 PRO B CA 1
ATOM 2933 C C . PRO B 1 10 ? 35.531 -48.312 -18.422 1 88.06 10 PRO B C 1
ATOM 2935 O O . PRO B 1 10 ? 36.594 -48.469 -17.844 1 88.06 10 PRO B O 1
ATOM 2938 N N . ARG B 1 11 ? 35.469 -47.688 -19.594 1 89.62 11 ARG B N 1
ATOM 2939 C CA . ARG B 1 11 ? 36.625 -47.062 -20.234 1 89.62 11 ARG B CA 1
ATOM 2940 C C . ARG B 1 11 ? 36.469 -45.531 -20.203 1 89.62 11 ARG B C 1
ATOM 2942 O O . ARG B 1 11 ? 36.75 -44.875 -21.203 1 89.62 11 ARG B O 1
ATOM 2949 N N . ALA B 1 12 ? 36.094 -45.094 -19.062 1 90.69 12 ALA B N 1
ATOM 2950 C CA . ALA B 1 12 ? 35.812 -43.688 -18.922 1 90.69 12 ALA B CA 1
ATOM 2951 C C . ALA B 1 12 ? 37.031 -42.812 -19.266 1 90.69 12 ALA B C 1
ATOM 2953 O O . ALA B 1 12 ? 38.156 -43.188 -18.922 1 90.69 12 ALA B O 1
ATOM 2954 N N . ASP B 1 13 ? 36.781 -41.75 -19.906 1 92.06 13 ASP B N 1
ATOM 2955 C CA . ASP B 1 13 ? 37.844 -40.812 -20.219 1 92.06 13 ASP B CA 1
ATOM 2956 C C . ASP B 1 13 ? 37.562 -39.469 -19.547 1 92.06 13 ASP B C 1
ATOM 2958 O O . ASP B 1 13 ? 38.312 -38.5 -19.75 1 92.06 13 ASP B O 1
ATOM 2962 N N . ALA B 1 14 ? 36.531 -39.438 -18.75 1 93.31 14 ALA B N 1
ATOM 2963 C CA . ALA B 1 14 ? 36.219 -38.188 -18.078 1 93.31 14 ALA B CA 1
ATOM 2964 C C . ALA B 1 14 ? 35.594 -38.469 -16.719 1 93.31 14 ALA B C 1
ATOM 2966 O O . ALA B 1 14 ? 35 -39.531 -16.484 1 93.31 14 ALA B O 1
ATOM 2967 N N . LEU B 1 15 ? 35.719 -37.469 -15.82 1 93.81 15 LEU B N 1
ATOM 2968 C CA . LEU B 1 15 ? 35.094 -37.438 -14.508 1 93.81 15 LEU B CA 1
ATOM 2969 C C . LEU B 1 15 ? 34.125 -36.25 -14.398 1 93.81 15 LEU B C 1
ATOM 2971 O O . LEU B 1 15 ? 34.469 -35.125 -14.703 1 93.81 15 LEU B O 1
ATOM 2975 N N . LEU B 1 16 ? 32.875 -36.594 -14.07 1 95.12 16 LEU B N 1
ATOM 2976 C CA . LEU B 1 16 ? 31.906 -35.531 -13.734 1 95.12 16 LEU B CA 1
ATOM 2977 C C . LEU B 1 16 ? 31.766 -35.406 -12.227 1 95.12 16 LEU B C 1
ATOM 2979 O O . LEU B 1 16 ? 31.266 -36.312 -11.555 1 95.12 16 LEU B O 1
ATOM 2983 N N . ILE B 1 17 ? 32.219 -34.281 -11.734 1 94.12 17 ILE B N 1
ATOM 2984 C CA . ILE B 1 17 ? 32.281 -34.062 -10.289 1 94.12 17 ILE B CA 1
ATOM 2985 C C . ILE B 1 17 ? 31.125 -33.156 -9.859 1 94.12 17 ILE B C 1
ATOM 2987 O O . ILE B 1 17 ? 31.062 -32 -10.242 1 94.12 17 ILE B O 1
ATOM 2991 N N . LEU B 1 18 ? 30.25 -33.719 -9.117 1 95.19 18 LEU B N 1
ATOM 2992 C CA . LEU B 1 18 ? 29.141 -32.969 -8.555 1 95.19 18 LEU B CA 1
ATOM 2993 C C . LEU B 1 18 ? 29.469 -32.469 -7.152 1 95.19 18 LEU B C 1
ATOM 2995 O O . LEU B 1 18 ? 29.609 -33.25 -6.223 1 95.19 18 LEU B O 1
ATOM 2999 N N . GLN B 1 19 ? 29.516 -31.188 -7.09 1 94.5 19 GLN B N 1
ATOM 3000 C CA . GLN B 1 19 ? 29.781 -30.578 -5.793 1 94.5 19 GLN B CA 1
ATOM 3001 C C . GLN B 1 19 ? 28.484 -30.172 -5.102 1 94.5 19 GLN B C 1
ATOM 3003 O O . GLN B 1 19 ? 27.547 -29.734 -5.754 1 94.5 19 GLN B O 1
ATOM 3008 N N . LYS B 1 20 ? 28.453 -30.266 -3.76 1 93.31 20 LYS B N 1
ATOM 3009 C CA . LYS B 1 20 ? 27.297 -29.906 -2.938 1 93.31 20 LYS B CA 1
ATOM 3010 C C . LYS B 1 20 ? 26.016 -30.562 -3.459 1 93.31 20 LYS B C 1
ATOM 3012 O O . LYS B 1 20 ? 25.016 -29.875 -3.695 1 93.31 20 LYS B O 1
ATOM 3017 N N . PRO B 1 21 ? 26.094 -31.844 -3.531 1 94.19 21 PRO B N 1
ATOM 3018 C CA . PRO B 1 21 ? 24.922 -32.531 -4.07 1 94.19 21 PRO B CA 1
ATOM 3019 C C . PRO B 1 21 ? 23.641 -32.25 -3.275 1 94.19 21 PRO B C 1
ATOM 3021 O O . PRO B 1 21 ? 23.703 -32.094 -2.051 1 94.19 21 PRO B O 1
ATOM 3024 N N . ASN B 1 22 ? 22.484 -32.062 -3.975 1 91.56 22 ASN B N 1
ATOM 3025 C CA . ASN B 1 22 ? 21.141 -31.969 -3.402 1 91.56 22 ASN B CA 1
ATOM 3026 C C . ASN B 1 22 ? 20.906 -30.625 -2.719 1 91.56 22 ASN B C 1
ATOM 3028 O O . ASN B 1 22 ? 19.984 -30.484 -1.915 1 91.56 22 ASN B O 1
ATOM 3032 N N . LEU B 1 23 ? 21.719 -29.656 -3.025 1 87.06 23 LEU B N 1
ATOM 3033 C CA . LEU B 1 23 ? 21.547 -28.344 -2.412 1 87.06 23 LEU B CA 1
ATOM 3034 C C . LEU B 1 23 ? 20.312 -27.641 -2.979 1 87.06 23 LEU B C 1
ATOM 3036 O O . LEU B 1 23 ? 19.609 -26.938 -2.256 1 87.06 23 LEU B O 1
ATOM 3040 N N . HIS B 1 24 ? 20.094 -27.766 -4.266 1 73.31 24 HIS B N 1
ATOM 3041 C CA . HIS B 1 24 ? 18.969 -27.094 -4.922 1 73.31 24 HIS B CA 1
ATOM 3042 C C . HIS B 1 24 ? 17.641 -27.594 -4.371 1 73.31 24 HIS B C 1
ATOM 3044 O O . HIS B 1 24 ? 16.625 -26.891 -4.43 1 73.31 24 HIS B O 1
ATOM 3050 N N . LEU B 1 25 ? 17.578 -28.875 -4.066 1 61.62 25 LEU B N 1
ATOM 3051 C CA . LEU B 1 25 ? 16.359 -29.406 -3.479 1 61.62 25 LEU B CA 1
ATOM 3052 C C . LEU B 1 25 ? 15.969 -28.641 -2.227 1 61.62 25 LEU B C 1
ATOM 3054 O O . LEU B 1 25 ? 14.781 -28.5 -1.921 1 61.62 25 LEU B O 1
ATOM 3058 N N . LEU B 1 26 ? 16.984 -28.188 -1.548 1 47.75 26 LEU B N 1
ATOM 3059 C CA . LEU B 1 26 ? 16.781 -27.484 -0.283 1 47.75 26 LEU B CA 1
ATOM 3060 C C . LEU B 1 26 ? 16.281 -26.062 -0.523 1 47.75 26 LEU B C 1
ATOM 3062 O O . LEU B 1 26 ? 15.617 -25.484 0.332 1 47.75 26 LEU B O 1
ATOM 3066 N N . ARG B 1 27 ? 16.625 -25.656 -1.634 1 46.47 27 ARG B N 1
ATOM 3067 C CA . ARG B 1 27 ? 16.203 -24.297 -1.892 1 46.47 27 ARG B CA 1
ATOM 3068 C C . ARG B 1 27 ? 14.805 -24.266 -2.498 1 46.47 27 ARG B C 1
ATOM 3070 O O . ARG B 1 27 ? 14.625 -23.828 -3.637 1 46.47 27 ARG B O 1
ATOM 3077 N N . ALA B 1 28 ? 14.07 -25.25 -2.342 1 42.94 28 ALA B N 1
ATOM 3078 C CA . ALA B 1 28 ? 12.711 -25.109 -2.836 1 42.94 28 ALA B CA 1
ATOM 3079 C C . ALA B 1 28 ? 12.172 -23.703 -2.551 1 42.94 28 ALA B C 1
ATOM 3081 O O . ALA B 1 28 ? 12.492 -23.109 -1.521 1 42.94 28 ALA B O 1
ATOM 3082 N N . PRO B 1 29 ? 11.719 -22.984 -3.561 1 36.56 29 PRO B N 1
ATOM 3083 C CA . PRO B 1 29 ? 11.227 -21.625 -3.307 1 36.56 29 PRO B CA 1
ATOM 3084 C C . PRO B 1 29 ? 10.438 -21.516 -2.002 1 36.56 29 PRO B C 1
ATOM 3086 O O . PRO B 1 29 ? 9.727 -22.453 -1.628 1 36.56 29 PRO B O 1
ATOM 3089 N N . ILE B 1 30 ? 10.938 -20.875 -0.995 1 32.62 30 ILE B N 1
ATOM 3090 C CA . ILE B 1 30 ? 10.117 -20.406 0.122 1 32.62 30 ILE B CA 1
ATOM 3091 C C . ILE B 1 30 ? 8.719 -20.047 -0.373 1 32.62 30 ILE B C 1
ATOM 3093 O O . ILE B 1 30 ? 8.562 -19.141 -1.198 1 32.62 30 ILE B O 1
ATOM 3097 N N . ASP B 1 31 ? 7.832 -20.953 -0.601 1 33.25 31 ASP B N 1
ATOM 3098 C CA . ASP B 1 31 ? 6.418 -20.594 -0.652 1 33.25 31 ASP B CA 1
ATOM 3099 C C . ASP B 1 31 ? 6.137 -19.375 0.218 1 33.25 31 ASP B C 1
ATOM 3101 O O . ASP B 1 31 ? 6.438 -19.375 1.414 1 33.25 31 ASP B O 1
ATOM 3105 N N . GLU B 1 32 ? 6.312 -18.25 -0.333 1 30.48 32 GLU B N 1
ATOM 3106 C CA . GLU B 1 32 ? 5.633 -17.125 0.301 1 30.48 32 GLU B CA 1
ATOM 3107 C C . GLU B 1 32 ? 4.227 -17.516 0.749 1 30.48 32 GLU B C 1
ATOM 3109 O O . GLU B 1 32 ? 3.25 -17.234 0.045 1 30.48 32 GLU B O 1
ATOM 3114 N N . VAL B 1 33 ? 3.855 -18.781 1.014 1 28.56 33 VAL B N 1
ATOM 3115 C CA . VAL B 1 33 ? 2.557 -19 1.644 1 28.56 33 VAL B CA 1
ATOM 3116 C C . VAL B 1 33 ? 2.428 -18.125 2.883 1 28.56 33 VAL B C 1
ATOM 3118 O O . VAL B 1 33 ? 3.275 -18.172 3.777 1 28.56 33 VAL B O 1
ATOM 3121 N N . VAL B 1 34 ? 1.776 -17.094 2.738 1 28.73 34 VAL B N 1
ATOM 3122 C CA . VAL B 1 34 ? 1.1 -16.438 3.857 1 28.73 34 VAL B CA 1
ATOM 3123 C C . VAL B 1 34 ? 0.464 -17.5 4.758 1 28.73 34 VAL B C 1
ATOM 3125 O O . VAL B 1 34 ? -0.338 -18.312 4.297 1 28.73 34 VAL B O 1
ATOM 3128 N N . SER B 1 35 ? 1.008 -18 5.859 1 26.47 35 SER B N 1
ATOM 3129 C CA . SER B 1 35 ? 0.596 -18.797 7.012 1 26.47 35 SER B CA 1
ATOM 3130 C C . SER B 1 35 ? -0.805 -18.422 7.477 1 26.47 35 SER B C 1
ATOM 3132 O O . SER B 1 35 ? -1.037 -17.281 7.891 1 26.47 35 SER B O 1
ATOM 3134 N N . VAL B 1 36 ? -1.939 -18.656 6.766 1 24.16 36 VAL B N 1
ATOM 3135 C CA . VAL B 1 36 ? -3.076 -18.828 7.664 1 24.16 36 VAL B CA 1
ATOM 3136 C C . VAL B 1 36 ? -2.678 -19.719 8.836 1 24.16 36 VAL B C 1
ATOM 3138 O O . VAL B 1 36 ? -2.285 -20.859 8.641 1 24.16 36 VAL B O 1
ATOM 3141 N N . ILE B 1 37 ? -2.225 -19.125 9.953 1 25.41 37 ILE B N 1
ATOM 3142 C CA . ILE B 1 37 ? -1.917 -19.656 11.281 1 25.41 37 ILE B CA 1
ATOM 3143 C C . ILE B 1 37 ? -3.041 -20.578 11.75 1 25.41 37 ILE B C 1
ATOM 3145 O O . ILE B 1 37 ? -4.102 -20.109 12.172 1 25.41 37 ILE B O 1
ATOM 3149 N N . ARG B 1 38 ? -3.773 -21.406 10.961 1 23.53 38 ARG B N 1
ATOM 3150 C CA . ARG B 1 38 ? -4.457 -22.359 11.836 1 23.53 38 ARG B CA 1
ATOM 3151 C C . ARG B 1 38 ? -3.492 -22.953 12.859 1 23.53 38 ARG B C 1
ATOM 3153 O O . ARG B 1 38 ? -2.35 -23.281 12.523 1 23.53 38 ARG B O 1
ATOM 3160 N N . THR B 1 39 ? -3.67 -22.625 14.227 1 24.05 39 THR B N 1
ATOM 3161 C CA . THR B 1 39 ? -3.078 -23.078 15.484 1 24.05 39 THR B CA 1
ATOM 3162 C C . THR B 1 39 ? -3.121 -24.609 15.578 1 24.05 39 THR B C 1
ATOM 3164 O O . THR B 1 39 ? -2.949 -25.172 16.656 1 24.05 39 THR B O 1
ATOM 3167 N N . ALA B 1 40 ? -3.59 -25.359 14.688 1 23.22 40 ALA B N 1
ATOM 3168 C CA . ALA B 1 40 ? -3.623 -26.703 15.242 1 23.22 40 ALA B CA 1
ATOM 3169 C C . ALA B 1 40 ? -2.271 -27.094 15.844 1 23.22 40 ALA B C 1
ATOM 3171 O O . ALA B 1 40 ? -1.223 -26.719 15.305 1 23.22 40 ALA B O 1
ATOM 3172 N N . ASP B 1 41 ? -2.215 -27.469 17.219 1 23.84 41 ASP B N 1
ATOM 3173 C CA . ASP B 1 41 ? -1.257 -27.938 18.219 1 23.84 41 ASP B CA 1
ATOM 3174 C C . ASP B 1 41 ? -0.306 -28.969 17.625 1 23.84 41 ASP B C 1
ATOM 3176 O O . ASP B 1 41 ? 0.801 -29.172 18.141 1 23.84 41 ASP B O 1
ATOM 3180 N N . GLU B 1 42 ? -0.945 -30.047 16.984 1 21.47 42 GLU B N 1
ATOM 3181 C CA . GLU B 1 42 ? -0.127 -31.25 17.141 1 21.47 42 GLU B CA 1
ATOM 3182 C C . GLU B 1 42 ? 1.245 -31.062 16.5 1 21.47 42 GLU B C 1
ATOM 3184 O O . GLU B 1 42 ? 1.345 -30.625 15.352 1 21.47 42 GLU B O 1
ATOM 3189 N N . ALA B 1 43 ? 2.229 -30.781 17.328 1 26.34 43 ALA B N 1
ATOM 3190 C CA . ALA B 1 43 ? 3.676 -30.953 17.25 1 26.34 43 ALA B CA 1
ATOM 3191 C C . ALA B 1 43 ? 4.039 -32.125 16.359 1 26.34 43 ALA B C 1
ATOM 3193 O O . ALA B 1 43 ? 4.078 -33.281 16.812 1 26.34 43 ALA B O 1
ATOM 3194 N N . ASN B 1 44 ? 3.24 -32.375 15.352 1 21.53 44 ASN B N 1
ATOM 3195 C CA . ASN B 1 44 ? 3.723 -33.594 14.703 1 21.53 44 ASN B CA 1
ATOM 3196 C C . ASN B 1 44 ? 5.242 -33.594 14.555 1 21.53 44 ASN B C 1
ATOM 3198 O O . ASN B 1 44 ? 5.832 -32.531 14.273 1 21.53 44 ASN B O 1
ATOM 3202 N N . SER B 1 45 ? 5.926 -34.5 15.219 1 24.66 45 SER B N 1
ATOM 3203 C CA . SER B 1 45 ? 7.348 -34.812 15.391 1 24.66 45 SER B CA 1
ATOM 3204 C C . SER B 1 45 ? 8.109 -34.625 14.086 1 24.66 45 SER B C 1
ATOM 3206 O O . SER B 1 45 ? 7.672 -35.062 13.031 1 24.66 45 SER B O 1
ATOM 3208 N N . PRO B 1 46 ? 8.648 -33.438 13.914 1 27.41 46 PRO B N 1
ATOM 3209 C CA . PRO B 1 46 ? 9.625 -33.406 12.82 1 27.41 46 PRO B CA 1
ATOM 3210 C C . PRO B 1 46 ? 10.367 -34.719 12.648 1 27.41 46 PRO B C 1
ATOM 3212 O O . PRO B 1 46 ? 10.719 -35.375 13.641 1 27.41 46 PRO B O 1
ATOM 3215 N N . ILE B 1 47 ? 9.812 -35.562 11.859 1 27.52 47 ILE B N 1
ATOM 3216 C CA . ILE B 1 47 ? 10.672 -36.719 11.695 1 27.52 47 ILE B CA 1
ATOM 3217 C C . ILE B 1 47 ? 12.133 -36.281 11.781 1 27.52 47 ILE B C 1
ATOM 3219 O O . ILE B 1 47 ? 12.562 -35.375 11.094 1 27.52 47 ILE B O 1
ATOM 3223 N N . PRO B 1 48 ? 12.695 -36.344 13.008 1 28.69 48 PRO B N 1
ATOM 3224 C CA . PRO B 1 48 ? 14.148 -36.156 13.07 1 28.69 48 PRO B CA 1
ATOM 3225 C C . PRO B 1 48 ? 14.859 -36.719 11.844 1 28.69 48 PRO B C 1
ATOM 3227 O O . PRO B 1 48 ? 14.641 -37.875 11.461 1 28.69 48 PRO B O 1
ATOM 3230 N N . LEU B 1 49 ? 14.766 -35.938 10.742 1 27.62 49 LEU B N 1
ATOM 3231 C CA . LEU B 1 49 ? 15.805 -36.406 9.828 1 27.62 49 LEU B CA 1
ATOM 3232 C C . LEU B 1 49 ? 17.016 -36.906 10.594 1 27.62 49 LEU B C 1
ATOM 3234 O O . LEU B 1 49 ? 17.734 -36.125 11.219 1 27.62 49 LEU B O 1
ATOM 3238 N N . GLU B 1 50 ? 16.766 -37.906 11.336 1 27.7 50 GLU B N 1
ATOM 3239 C CA . GLU B 1 50 ? 17.953 -38.625 11.758 1 27.7 50 GLU B CA 1
ATOM 3240 C C . GLU B 1 50 ? 19 -38.656 10.648 1 27.7 50 GLU B C 1
ATOM 3242 O O . GLU B 1 50 ? 18.828 -39.344 9.641 1 27.7 50 GLU B O 1
ATOM 3247 N N . ILE B 1 51 ? 19.391 -37.406 10.32 1 29.7 51 ILE B N 1
ATOM 3248 C CA . ILE B 1 51 ? 20.656 -37.406 9.609 1 29.7 51 ILE B CA 1
ATOM 3249 C C . ILE B 1 51 ? 21.594 -38.469 10.172 1 29.7 51 ILE B C 1
ATOM 3251 O O . ILE B 1 51 ? 22.031 -38.375 11.312 1 29.7 51 ILE B O 1
ATOM 3255 N N . GLN B 1 52 ? 21.125 -39.656 10.047 1 28.72 52 GLN B N 1
ATOM 3256 C CA . GLN B 1 52 ? 22.219 -40.625 10.258 1 28.72 52 GLN B CA 1
ATOM 3257 C C . GLN B 1 52 ? 23.516 -40.125 9.633 1 28.72 52 GLN B C 1
ATOM 3259 O O . GLN B 1 52 ? 23.547 -39.75 8.461 1 28.72 52 GLN B O 1
ATOM 3264 N N . GLN B 1 53 ? 24.281 -39.406 10.367 1 33.34 53 GLN B N 1
ATOM 3265 C CA . GLN B 1 53 ? 25.688 -39.031 10.227 1 33.34 53 GLN B CA 1
ATOM 3266 C C . GLN B 1 53 ? 26.5 -40.125 9.547 1 33.34 53 GLN B C 1
ATOM 3268 O O . GLN B 1 53 ? 27.031 -41 10.219 1 33.34 53 GLN B O 1
ATOM 3273 N N . GLY B 1 54 ? 25.891 -40.969 8.734 1 30.72 54 GLY B N 1
ATOM 3274 C CA . GLY B 1 54 ? 26.953 -41.844 8.32 1 30.72 54 GLY B CA 1
ATOM 3275 C C . GLY B 1 54 ? 28.141 -41.125 7.711 1 30.72 54 GLY B C 1
ATOM 3276 O O . GLY B 1 54 ? 27.969 -40.281 6.816 1 30.72 54 GLY B O 1
ATOM 3277 N N . ASP B 1 55 ? 29.078 -40.656 8.383 1 36.75 55 ASP B N 1
ATOM 3278 C CA . ASP B 1 55 ? 30.453 -40.281 8.062 1 36.75 55 ASP B CA 1
ATOM 3279 C C . ASP B 1 55 ? 30.938 -41 6.805 1 36.75 55 ASP B C 1
ATOM 3281 O O . ASP B 1 55 ? 32.156 -41.094 6.566 1 36.75 55 ASP B O 1
ATOM 3285 N N . THR B 1 56 ? 30.219 -42.125 6.25 1 39.94 56 THR B N 1
ATOM 3286 C CA . THR B 1 56 ? 31.047 -43.125 5.535 1 39.94 56 THR B CA 1
ATOM 3287 C C . THR B 1 56 ? 31.625 -42.5 4.262 1 39.94 56 THR B C 1
ATOM 3289 O O . THR B 1 56 ? 30.875 -41.969 3.428 1 39.94 56 THR B O 1
ATOM 3292 N N . THR B 1 57 ? 32.844 -41.969 4.262 1 51.16 57 THR B N 1
ATOM 3293 C CA . THR B 1 57 ? 33.844 -41.781 3.211 1 51.16 57 THR B CA 1
ATOM 3294 C C . THR B 1 57 ? 33.594 -42.719 2.043 1 51.16 57 THR B C 1
ATOM 3296 O O . THR B 1 57 ? 34.312 -42.719 1.043 1 51.16 57 THR B O 1
ATOM 3299 N N . GLU B 1 58 ? 32.656 -43.594 2.279 1 62.28 58 GLU B N 1
ATOM 3300 C CA . GLU B 1 58 ? 32.562 -44.562 1.187 1 62.28 58 GLU B CA 1
ATOM 3301 C C . GLU B 1 58 ? 31.672 -44.031 0.064 1 62.28 58 GLU B C 1
ATOM 3303 O O . GLU B 1 58 ? 30.688 -43.344 0.317 1 62.28 58 GLU B O 1
ATOM 3308 N N . PRO B 1 59 ? 32.094 -44.125 -1.051 1 75.69 59 PRO B N 1
ATOM 3309 C CA . PRO B 1 59 ? 31.281 -43.781 -2.219 1 75.69 59 PRO B CA 1
ATOM 3310 C C . PRO B 1 59 ? 29.875 -44.375 -2.17 1 75.69 59 PRO B C 1
ATOM 3312 O O . PRO B 1 59 ? 29.688 -45.469 -1.625 1 75.69 59 PRO B O 1
ATOM 3315 N N . PRO B 1 60 ? 28.844 -43.625 -2.484 1 83.94 60 PRO B N 1
ATOM 3316 C CA . PRO B 1 60 ? 27.469 -44.156 -2.484 1 83.94 60 PRO B CA 1
ATOM 3317 C C . PRO B 1 60 ? 27.328 -45.438 -3.312 1 83.94 60 PRO B C 1
ATOM 3319 O O . PRO B 1 60 ? 27.891 -45.531 -4.406 1 83.94 60 PRO B O 1
ATOM 3322 N N . LYS B 1 61 ? 26.641 -46.344 -2.74 1 82.94 61 LYS B N 1
ATOM 3323 C CA . LYS B 1 61 ? 26.5 -47.625 -3.422 1 82.94 61 LYS B CA 1
ATOM 3324 C C . LYS B 1 61 ? 25.062 -47.844 -3.906 1 82.94 61 LYS B C 1
ATOM 3326 O O . LYS B 1 61 ? 24.812 -48.688 -4.785 1 82.94 61 LYS B O 1
ATOM 3331 N N . THR B 1 62 ? 24.156 -47.094 -3.318 1 85.5 62 THR B N 1
ATOM 3332 C CA . THR B 1 62 ? 22.75 -47.25 -3.689 1 85.5 62 THR B CA 1
ATOM 3333 C C . THR B 1 62 ? 22.109 -45.906 -3.982 1 85.5 62 THR B C 1
ATOM 3335 O O . THR B 1 62 ? 22.703 -44.844 -3.682 1 85.5 62 THR B O 1
ATOM 3338 N N . ASN B 1 63 ? 20.969 -46.062 -4.578 1 85.5 63 ASN B N 1
ATOM 3339 C CA . ASN B 1 63 ? 20.219 -44.844 -4.844 1 85.5 63 ASN B CA 1
ATOM 3340 C C . ASN B 1 63 ? 19.812 -44.125 -3.551 1 85.5 63 ASN B C 1
ATOM 3342 O O . ASN B 1 63 ? 19.75 -42.906 -3.494 1 85.5 63 ASN B O 1
ATOM 3346 N N . ASP B 1 64 ? 19.547 -44.844 -2.564 1 86.25 64 ASP B N 1
ATOM 3347 C CA . ASP B 1 64 ? 19.172 -44.281 -1.271 1 86.25 64 ASP B CA 1
ATOM 3348 C C . ASP B 1 64 ? 20.312 -43.469 -0.666 1 86.25 64 ASP B C 1
ATOM 3350 O O . ASP B 1 64 ? 20.078 -42.438 -0.035 1 86.25 64 ASP B O 1
ATOM 3354 N N . ASP B 1 65 ? 21.453 -43.969 -0.974 1 88 65 ASP B N 1
ATOM 3355 C CA . ASP B 1 65 ? 22.625 -43.219 -0.507 1 88 65 ASP B CA 1
ATOM 3356 C C . ASP B 1 65 ? 22.719 -41.844 -1.179 1 88 65 ASP B C 1
ATOM 3358 O O . ASP B 1 65 ? 23.047 -40.875 -0.53 1 88 65 ASP B O 1
ATOM 3362 N N . LEU B 1 66 ? 22.391 -41.938 -2.385 1 89.56 66 LEU B N 1
ATOM 3363 C CA . LEU B 1 66 ? 22.484 -40.688 -3.154 1 89.56 66 LEU B CA 1
ATOM 3364 C C . LEU B 1 66 ? 21.453 -39.688 -2.67 1 89.56 66 LEU B C 1
ATOM 3366 O O . LEU B 1 66 ? 21.75 -38.469 -2.588 1 89.56 66 LEU B O 1
ATOM 3370 N N . ARG B 1 67 ? 20.297 -40.125 -2.279 1 87.25 67 ARG B N 1
ATOM 3371 C CA . ARG B 1 67 ? 19.203 -39.281 -1.804 1 87.25 67 ARG B CA 1
ATOM 3372 C C . ARG B 1 67 ? 19.547 -38.656 -0.463 1 87.25 67 ARG B C 1
ATOM 3374 O O . ARG B 1 67 ? 19.156 -37.5 -0.191 1 87.25 67 ARG B O 1
ATOM 3381 N N . SER B 1 68 ? 20.391 -39.344 0.221 1 87.81 68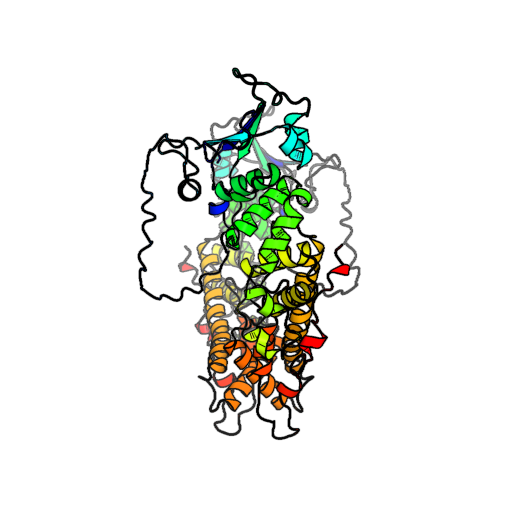 SER B N 1
ATOM 3382 C CA . SER B 1 68 ? 20.656 -38.906 1.588 1 87.81 68 SER B CA 1
ATOM 3383 C C . SER B 1 68 ? 21.953 -38.094 1.675 1 87.81 68 SER B C 1
ATOM 3385 O O . SER B 1 68 ? 22.328 -37.625 2.752 1 87.81 68 SER B O 1
ATOM 3387 N N . LEU B 1 69 ? 22.547 -37.938 0.513 1 89.19 69 LEU B N 1
ATOM 3388 C CA . LEU B 1 69 ? 23.812 -37.219 0.513 1 89.19 69 LEU B CA 1
ATOM 3389 C C . LEU B 1 69 ? 23.609 -35.781 0.964 1 89.19 69 LEU B C 1
ATOM 3391 O O . LEU B 1 69 ? 22.688 -35.094 0.494 1 89.19 69 LEU B O 1
ATOM 3395 N N . GLN B 1 70 ? 24.484 -35.344 1.866 1 89.31 70 GLN B N 1
ATOM 3396 C CA . GLN B 1 70 ? 24.438 -33.969 2.326 1 89.31 70 GLN B CA 1
ATOM 3397 C C . GLN B 1 70 ? 25.359 -33.062 1.484 1 89.31 70 GLN B C 1
ATOM 3399 O O . GLN B 1 70 ? 26.406 -33.531 1.025 1 89.31 70 GLN B O 1
ATOM 3404 N N . PRO B 1 71 ? 24.906 -31.844 1.317 1 91.25 71 PRO B N 1
ATOM 3405 C CA . PRO B 1 71 ? 25.688 -30.953 0.477 1 91.25 71 PRO B CA 1
ATOM 3406 C C . PRO B 1 71 ? 27.047 -30.609 1.095 1 91.25 71 PRO B C 1
ATOM 3408 O O . PRO B 1 71 ? 28 -30.328 0.371 1 91.25 71 PRO B O 1
ATOM 3411 N N . TYR B 1 72 ? 26.984 -30.734 2.395 1 90.56 72 TYR B N 1
ATOM 3412 C CA . TYR B 1 72 ? 28.219 -30.375 3.08 1 90.56 72 TYR B CA 1
ATOM 3413 C C . TYR B 1 72 ? 28.656 -31.484 4.035 1 90.56 72 TYR B C 1
ATOM 3415 O O . TYR B 1 72 ? 27.812 -32.188 4.598 1 90.56 72 TYR B O 1
ATOM 3423 N N . GLN B 1 73 ? 30 -31.594 4.164 1 88.25 73 GLN B N 1
ATOM 3424 C CA . GLN B 1 73 ? 30.547 -32.531 5.145 1 88.25 73 GLN B CA 1
ATOM 3425 C C . GLN B 1 73 ? 30.438 -31.969 6.559 1 88.25 73 GLN B C 1
ATOM 3427 O O . GLN B 1 73 ? 30.047 -30.812 6.742 1 88.25 73 GLN B O 1
ATOM 3432 N N . GLU B 1 74 ? 30.688 -32.75 7.496 1 85.94 74 GLU B N 1
ATOM 3433 C CA . GLU B 1 74 ? 30.594 -32.375 8.898 1 85.94 74 GLU B CA 1
ATOM 3434 C C . GLU B 1 74 ? 31.531 -31.188 9.203 1 85.94 74 GLU B C 1
ATOM 3436 O O . GLU B 1 74 ? 31.203 -30.344 10.039 1 85.94 74 GLU B O 1
ATOM 3441 N N . ASN B 1 75 ? 32.469 -31.156 8.469 1 86.5 75 ASN B N 1
ATOM 3442 C CA . ASN B 1 75 ? 33.469 -30.109 8.711 1 86.5 75 ASN B CA 1
ATOM 3443 C C . ASN B 1 75 ? 33.125 -28.828 7.98 1 86.5 75 ASN B C 1
ATOM 3445 O O . ASN B 1 75 ? 33.844 -27.828 8.062 1 86.5 75 ASN B O 1
ATOM 3449 N N . GLY B 1 76 ? 32.094 -28.875 7.246 1 87.19 76 GLY B N 1
ATOM 3450 C CA . GLY B 1 76 ? 31.656 -27.672 6.551 1 87.19 76 GLY B CA 1
ATOM 3451 C C . GLY B 1 76 ? 32.125 -27.625 5.105 1 87.19 76 GLY B C 1
ATOM 3452 O O . GLY B 1 76 ? 31.688 -26.75 4.34 1 87.19 76 GLY B O 1
ATOM 3453 N N . ASP B 1 77 ? 32.969 -28.469 4.75 1 88.44 77 ASP B N 1
ATOM 3454 C CA . ASP B 1 77 ? 33.438 -28.5 3.371 1 88.44 77 ASP B CA 1
ATOM 3455 C C . ASP B 1 77 ? 32.375 -29.062 2.432 1 88.44 77 ASP B C 1
ATOM 3457 O O . ASP B 1 77 ? 31.547 -29.891 2.834 1 88.44 77 ASP B O 1
ATOM 3461 N N . PRO B 1 78 ? 32.438 -28.594 1.242 1 90.81 78 PRO B N 1
ATOM 3462 C CA . PRO B 1 78 ? 31.469 -29.141 0.293 1 90.81 78 PRO B CA 1
ATOM 3463 C C . PRO B 1 78 ? 31.672 -30.625 0.023 1 90.81 78 PRO B C 1
ATOM 3465 O O . PRO B 1 78 ? 32.812 -31.078 -0.106 1 90.81 78 PRO B O 1
ATOM 3468 N N . ASN B 1 79 ? 30.641 -31.312 0.084 1 91.19 79 ASN B N 1
ATOM 3469 C CA . ASN B 1 79 ? 30.672 -32.719 -0.322 1 91.19 79 ASN B CA 1
ATOM 3470 C C . ASN B 1 79 ? 30.734 -32.875 -1.84 1 91.19 79 ASN B C 1
ATOM 3472 O O . ASN B 1 79 ? 30.328 -31.953 -2.568 1 91.19 79 ASN B O 1
ATOM 3476 N N . GLN B 1 80 ? 31.344 -33.969 -2.289 1 92.69 80 GLN B N 1
ATOM 3477 C CA . GLN B 1 80 ? 31.438 -34.156 -3.732 1 92.69 80 GLN B CA 1
ATOM 3478 C C . GLN B 1 80 ? 31.25 -35.625 -4.113 1 92.69 80 GLN B C 1
ATOM 3480 O O . GLN B 1 80 ? 31.625 -36.531 -3.352 1 92.69 80 GLN B O 1
ATOM 3485 N N . ILE B 1 81 ? 30.625 -35.844 -5.227 1 93.19 81 ILE B N 1
ATOM 3486 C CA . ILE B 1 81 ? 30.516 -37.156 -5.82 1 93.19 81 ILE B CA 1
ATOM 3487 C C . ILE B 1 81 ? 31.078 -37.156 -7.234 1 93.19 81 ILE B C 1
ATOM 3489 O O . ILE B 1 81 ? 30.922 -36.156 -7.965 1 93.19 81 ILE B O 1
ATOM 3493 N N . VAL B 1 82 ? 31.766 -38.25 -7.52 1 93.81 82 VAL B N 1
ATOM 3494 C CA . VAL B 1 82 ? 32.469 -38.312 -8.797 1 93.81 82 VAL B CA 1
ATOM 3495 C C . VAL B 1 82 ? 31.891 -39.406 -9.672 1 93.81 82 VAL B C 1
ATOM 3497 O O . VAL B 1 82 ? 31.859 -40.562 -9.273 1 93.81 82 VAL B O 1
ATOM 3500 N N . PHE B 1 83 ? 31.438 -39.062 -10.875 1 95 83 PHE B N 1
ATOM 3501 C CA . PHE B 1 83 ? 30.953 -40.031 -11.867 1 95 83 PHE B CA 1
ATOM 3502 C C . PHE B 1 83 ? 32 -40.281 -12.938 1 95 83 PHE B C 1
ATOM 3504 O O . PHE B 1 83 ? 32.594 -39.344 -13.469 1 95 83 PHE B O 1
ATOM 3511 N N . ARG B 1 84 ? 32.219 -41.469 -13.188 1 94.69 84 ARG B N 1
ATOM 3512 C CA . ARG B 1 84 ? 33.094 -41.844 -14.297 1 94.69 84 ARG B CA 1
ATOM 3513 C C . ARG B 1 84 ? 32.281 -42 -15.594 1 94.69 84 ARG B C 1
ATOM 3515 O O . ARG B 1 84 ? 31.484 -42.938 -15.719 1 94.69 84 ARG B O 1
ATOM 3522 N N . VAL B 1 85 ? 32.562 -41.125 -16.562 1 95.69 85 VAL B N 1
ATOM 3523 C CA . VAL B 1 85 ? 31.672 -41 -17.688 1 95.69 85 VAL B CA 1
ATOM 3524 C C . VAL B 1 85 ? 32.469 -41 -19 1 95.69 85 VAL B C 1
ATOM 3526 O O . VAL B 1 85 ? 33.688 -40.938 -18.969 1 95.69 85 VAL B O 1
ATOM 3529 N N . SER B 1 86 ? 31.734 -41.188 -20.094 1 95.31 86 SER B N 1
ATOM 3530 C CA . SER B 1 86 ? 32.281 -41.031 -21.438 1 95.31 86 SER B CA 1
ATOM 3531 C C . SER B 1 86 ? 32.156 -39.594 -21.922 1 95.31 86 SER B C 1
ATOM 3533 O O . SER B 1 86 ? 31.031 -39.094 -22.078 1 95.31 86 SER B O 1
ATOM 3535 N N . ALA B 1 87 ? 33.25 -39.031 -22.219 1 93.19 87 ALA B N 1
ATOM 3536 C CA . ALA B 1 87 ? 33.219 -37.688 -22.75 1 93.19 87 ALA B CA 1
ATOM 3537 C C . ALA B 1 87 ? 32.469 -37.625 -24.078 1 93.19 87 ALA B C 1
ATOM 3539 O O . ALA B 1 87 ? 31.734 -36.688 -24.344 1 93.19 87 ALA B O 1
ATOM 3540 N N . ARG B 1 88 ? 32.625 -38.625 -24.828 1 93.69 88 ARG B N 1
ATOM 3541 C CA . ARG B 1 88 ? 31.969 -38.688 -26.125 1 93.69 88 ARG B CA 1
ATOM 3542 C C . ARG B 1 88 ? 30.453 -38.719 -25.984 1 93.69 88 ARG B C 1
ATOM 3544 O O . ARG B 1 88 ? 29.734 -38 -26.672 1 93.69 88 ARG B O 1
ATOM 3551 N N . HIS B 1 89 ? 29.938 -39.531 -25.109 1 95.56 89 HIS B N 1
ATOM 3552 C CA . HIS B 1 89 ? 28.5 -39.625 -24.891 1 95.56 89 HIS B CA 1
ATOM 3553 C C . HIS B 1 89 ? 27.938 -38.312 -24.391 1 95.56 89 HIS B C 1
ATOM 3555 O O . HIS B 1 89 ? 26.875 -37.875 -24.844 1 95.56 89 HIS B O 1
ATOM 3561 N N . LEU B 1 90 ? 28.688 -37.656 -23.5 1 95.69 90 LEU B N 1
ATOM 3562 C CA . LEU B 1 90 ? 28.25 -36.375 -22.969 1 95.69 90 LEU B CA 1
ATOM 3563 C C . LEU B 1 90 ? 28.203 -35.344 -24.078 1 95.69 90 LEU B C 1
ATOM 3565 O O . LEU B 1 90 ? 27.219 -34.594 -24.203 1 95.69 90 LEU B O 1
ATOM 3569 N N . CYS B 1 91 ? 29.203 -35.344 -24.891 1 94.06 91 CYS B N 1
ATOM 3570 C CA . CYS B 1 91 ? 29.297 -34.344 -25.953 1 94.06 91 CYS B CA 1
ATOM 3571 C C . CYS B 1 91 ? 28.219 -34.531 -27 1 94.06 91 CYS B C 1
ATOM 3573 O O . CYS B 1 91 ? 27.688 -33.562 -27.562 1 94.06 91 CYS B O 1
ATOM 3575 N N . LEU B 1 92 ? 27.875 -35.75 -27.219 1 95.25 92 LEU B N 1
ATOM 3576 C CA . LEU B 1 92 ? 26.844 -36.062 -28.203 1 95.25 92 LEU B CA 1
ATOM 3577 C C . LEU B 1 92 ? 25.469 -35.656 -27.703 1 95.25 92 LEU B C 1
ATOM 3579 O O . LEU B 1 92 ? 24.625 -35.156 -28.469 1 95.25 92 LEU B O 1
ATOM 3583 N N . ALA B 1 93 ? 25.297 -35.812 -26.453 1 95.62 93 ALA B N 1
ATOM 3584 C CA . ALA B 1 93 ? 23.969 -35.625 -25.859 1 95.62 93 ALA B CA 1
ATOM 3585 C C . ALA B 1 93 ? 23.703 -34.156 -25.547 1 95.62 93 ALA B C 1
ATOM 3587 O O . ALA B 1 93 ? 22.562 -33.719 -25.547 1 95.62 93 ALA B O 1
ATOM 3588 N N . SER B 1 94 ? 24.766 -33.312 -25.312 1 96.38 94 SER B N 1
ATOM 3589 C CA . SER B 1 94 ? 24.578 -31.969 -24.766 1 96.38 94 SER B CA 1
ATOM 3590 C C . SER B 1 94 ? 25.594 -30.984 -25.344 1 96.38 94 SER B C 1
ATOM 3592 O O . SER B 1 94 ? 26.797 -31.203 -25.234 1 96.38 94 SER B O 1
ATOM 3594 N N . PRO B 1 95 ? 25.141 -29.906 -25.875 1 95.19 95 PRO B N 1
ATOM 3595 C CA . PRO B 1 95 ? 26.094 -28.875 -26.312 1 95.19 95 PRO B CA 1
ATOM 3596 C C . PRO B 1 95 ? 26.844 -28.219 -25.156 1 95.19 95 PRO B C 1
ATOM 3598 O O . PRO B 1 95 ? 27.969 -27.75 -25.344 1 95.19 95 PRO B O 1
ATOM 3601 N N . VAL B 1 96 ? 26.219 -28.172 -24.031 1 94.44 96 VAL B N 1
ATOM 3602 C CA . VAL B 1 96 ? 26.844 -27.578 -22.859 1 94.44 96 VAL B CA 1
ATOM 3603 C C . VAL B 1 96 ? 28.047 -28.438 -22.422 1 94.44 96 VAL B C 1
ATOM 3605 O O . VAL B 1 96 ? 29.125 -27.906 -22.188 1 94.44 96 VAL B O 1
ATOM 3608 N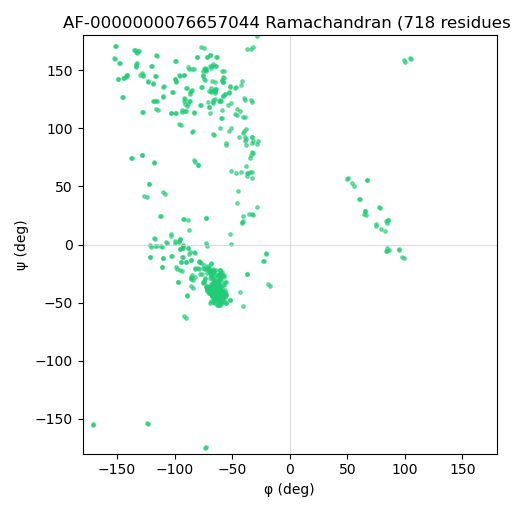 N . PHE B 1 97 ? 27.844 -29.719 -22.422 1 93.12 97 PHE B N 1
ATOM 3609 C CA . PHE B 1 97 ? 28.969 -30.609 -22.109 1 93.12 97 PHE B CA 1
ATOM 3610 C C . PHE B 1 97 ? 30.031 -30.531 -23.188 1 93.12 97 PHE B C 1
ATOM 3612 O O . PHE B 1 97 ? 31.234 -30.562 -22.891 1 93.12 97 PHE B O 1
ATOM 3619 N N . ARG B 1 98 ? 29.562 -30.438 -24.375 1 92.62 98 ARG B N 1
ATOM 3620 C CA . ARG B 1 98 ? 30.5 -30.344 -25.484 1 92.62 98 ARG B CA 1
ATOM 3621 C C . ARG B 1 98 ? 31.391 -29.125 -25.344 1 92.62 98 ARG B C 1
ATOM 3623 O O . ARG B 1 98 ? 32.594 -29.203 -25.516 1 92.62 98 ARG B O 1
ATOM 3630 N N . LYS B 1 99 ? 30.797 -28.062 -25.047 1 90.69 99 LYS B N 1
ATOM 3631 C CA . LYS B 1 99 ? 31.562 -26.812 -24.859 1 90.69 99 LYS B CA 1
ATOM 3632 C C . LYS B 1 99 ? 32.5 -26.922 -23.656 1 90.69 99 LYS B C 1
ATOM 3634 O O . LYS B 1 99 ? 33.625 -26.438 -23.719 1 90.69 99 LYS B O 1
ATOM 3639 N N . ALA B 1 100 ? 32.031 -27.516 -22.656 1 88.12 100 ALA B N 1
ATOM 3640 C CA . ALA B 1 100 ? 32.844 -27.641 -21.453 1 88.12 100 ALA B CA 1
ATOM 3641 C C . ALA B 1 100 ? 34.062 -28.531 -21.688 1 88.12 100 ALA B C 1
ATOM 3643 O O . ALA B 1 100 ? 35.125 -28.297 -21.141 1 88.12 100 ALA B O 1
ATOM 3644 N N . ILE B 1 101 ? 33.906 -29.547 -22.5 1 86.94 101 ILE B N 1
ATOM 3645 C CA . ILE B 1 101 ? 34.906 -30.578 -22.688 1 86.94 101 ILE B CA 1
ATOM 3646 C C . ILE B 1 101 ? 35.844 -30.141 -23.812 1 86.94 101 ILE B C 1
ATOM 3648 O O . ILE B 1 101 ? 37.062 -30.297 -23.703 1 86.94 101 ILE B O 1
ATOM 3652 N N . GLN B 1 102 ? 35.25 -29.656 -24.828 1 81.81 102 GLN B N 1
ATOM 3653 C CA . GLN B 1 102 ? 36.031 -29.328 -26 1 81.81 102 GLN B CA 1
ATOM 3654 C C . GLN B 1 102 ? 36.469 -27.859 -26 1 81.81 102 GLN B C 1
ATOM 3656 O O . GLN B 1 102 ? 37.312 -27.453 -26.797 1 81.81 102 GLN B O 1
ATOM 3661 N N . GLY B 1 103 ? 35.75 -27.031 -25.281 1 71.12 103 GLY B N 1
ATOM 3662 C CA . GLY B 1 103 ? 36.094 -25.625 -25.344 1 71.12 103 GLY B CA 1
ATOM 3663 C C . GLY B 1 103 ? 37.438 -25.312 -24.75 1 71.12 103 GLY B C 1
ATOM 3664 O O . GLY B 1 103 ? 38 -26.109 -24 1 71.12 103 GLY B O 1
ATOM 3665 N N . ASN B 1 104 ? 38.312 -24.703 -25.484 1 60.88 104 ASN B N 1
ATOM 3666 C CA . ASN B 1 104 ? 39.688 -24.297 -25.203 1 60.88 104 ASN B CA 1
ATOM 3667 C C . ASN B 1 104 ? 39.844 -23.75 -23.797 1 60.88 104 ASN B C 1
ATOM 3669 O O . ASN B 1 104 ? 40.688 -22.891 -23.547 1 60.88 104 ASN B O 1
ATOM 3673 N N . PHE B 1 105 ? 38.906 -24.094 -22.953 1 53.78 105 PHE B N 1
ATOM 3674 C CA . PHE B 1 105 ? 39.156 -23.469 -21.641 1 53.78 105 PHE B CA 1
ATOM 3675 C C . PHE B 1 105 ? 40.062 -24.344 -20.797 1 53.78 105 PHE B C 1
ATOM 3677 O O . PHE B 1 105 ? 40.25 -25.531 -21.078 1 53.78 105 PHE B O 1
ATOM 3684 N N . LYS B 1 106 ? 40.781 -23.859 -19.984 1 51.06 106 LYS B N 1
ATOM 3685 C CA . LYS B 1 106 ? 41.719 -24.453 -19.047 1 51.06 106 LYS B CA 1
ATOM 3686 C C . LYS B 1 106 ? 41.188 -25.781 -18.484 1 51.06 106 LYS B C 1
ATOM 3688 O O . LYS B 1 106 ? 41.969 -26.578 -17.953 1 51.06 106 LYS B O 1
ATOM 3693 N N . GLU B 1 107 ? 39.875 -25.922 -18.484 1 51.59 107 GLU B N 1
ATOM 3694 C CA . GLU B 1 107 ? 39.281 -27.062 -17.812 1 51.59 107 GLU B CA 1
ATOM 3695 C C . GLU B 1 107 ? 39.469 -28.359 -18.609 1 51.59 107 GLU B C 1
ATOM 3697 O O . GLU B 1 107 ? 39.188 -29.453 -18.125 1 51.59 107 GLU B O 1
ATOM 3702 N N . SER B 1 108 ? 39.812 -28.094 -19.969 1 55.94 108 SER B N 1
ATOM 3703 C CA . SER B 1 108 ? 40.031 -29.312 -20.719 1 55.94 108 SER B CA 1
ATOM 3704 C C . SER B 1 108 ? 41.344 -29.969 -20.328 1 55.94 108 SER B C 1
ATOM 3706 O O . SER B 1 108 ? 41.969 -30.672 -21.125 1 55.94 108 SER B O 1
ATOM 3708 N N . LYS B 1 109 ? 41.75 -29.609 -19.141 1 64.44 109 LYS B N 1
ATOM 3709 C CA . LYS B 1 109 ? 43.031 -30.219 -18.75 1 64.44 109 LYS B CA 1
ATOM 3710 C C . LYS B 1 109 ? 42.812 -31.578 -18.109 1 64.44 109 LYS B C 1
ATOM 3712 O O . LYS B 1 109 ? 41.938 -31.75 -17.266 1 64.44 109 LYS B O 1
ATOM 3717 N N . LEU B 1 110 ? 43.562 -32.469 -18.656 1 79 110 LEU B N 1
ATOM 3718 C CA . LEU B 1 110 ? 43.562 -33.844 -18.125 1 79 110 LEU B CA 1
ATOM 3719 C C . LEU B 1 110 ? 44.188 -33.875 -16.734 1 79 110 LEU B C 1
ATOM 3721 O O . LEU B 1 110 ? 45.156 -33.156 -16.469 1 79 110 LEU B O 1
ATOM 3725 N N . ASN B 1 111 ? 43.562 -34.531 -15.906 1 81.88 111 ASN B N 1
ATOM 3726 C CA . ASN B 1 111 ? 44.156 -34.688 -14.586 1 81.88 111 ASN B CA 1
ATOM 3727 C C . ASN B 1 111 ? 45.312 -35.656 -14.609 1 81.88 111 ASN B C 1
ATOM 3729 O O . ASN B 1 111 ? 45.781 -36.062 -15.68 1 81.88 111 ASN B O 1
ATOM 3733 N N . GLU B 1 112 ? 45.844 -35.938 -13.438 1 81.5 112 GLU B N 1
ATOM 3734 C CA . GLU B 1 112 ? 47.031 -36.781 -13.32 1 81.5 112 GLU B CA 1
ATOM 3735 C C . GLU B 1 112 ? 46.781 -38.188 -13.883 1 81.5 112 GLU B C 1
ATOM 3737 O O . GLU B 1 112 ? 47.719 -38.844 -14.352 1 81.5 112 GLU B O 1
ATOM 3742 N N . GLN B 1 113 ? 45.594 -38.562 -13.953 1 84.81 113 GLN B N 1
ATOM 3743 C CA . GLN B 1 113 ? 45.219 -39.906 -14.438 1 84.81 113 GLN B CA 1
ATOM 3744 C C . GLN B 1 113 ? 44.844 -39.875 -15.914 1 84.81 113 GLN B C 1
ATOM 3746 O O . GLN B 1 113 ? 44.375 -40.875 -16.453 1 84.81 113 GLN B O 1
ATOM 3751 N N . GLY B 1 114 ? 44.969 -38.719 -16.531 1 85.5 114 GLY B N 1
ATOM 3752 C CA . GLY B 1 114 ? 44.656 -38.562 -17.953 1 85.5 114 GLY B CA 1
ATOM 3753 C C . GLY B 1 114 ? 43.188 -38.438 -18.234 1 85.5 114 GLY B C 1
ATOM 3754 O O . GLY B 1 114 ? 42.719 -38.719 -19.344 1 85.5 114 GLY B O 1
ATOM 3755 N N . LEU B 1 115 ? 42.469 -38.219 -17.219 1 90.31 115 LEU B N 1
ATOM 3756 C CA . LEU B 1 115 ? 41.031 -38.062 -17.359 1 90.31 115 LEU B CA 1
ATOM 3757 C C . LEU B 1 115 ? 40.625 -36.594 -17.359 1 90.31 115 LEU B C 1
ATOM 3759 O O . LEU B 1 115 ? 41.219 -35.781 -16.672 1 90.31 115 LEU B O 1
ATOM 3763 N N . LEU B 1 116 ? 39.656 -36.312 -18.172 1 90.56 116 LEU B N 1
ATOM 3764 C CA . LEU B 1 116 ? 39.062 -34.969 -18.141 1 90.56 116 LEU B CA 1
ATOM 3765 C C . LEU B 1 116 ? 38.188 -34.781 -16.906 1 90.56 116 LEU B C 1
ATOM 3767 O O . LEU B 1 116 ? 37.469 -35.719 -16.5 1 90.56 116 LEU B O 1
ATOM 3771 N N . GLU B 1 117 ? 38.25 -33.594 -16.328 1 90.62 117 GLU B N 1
ATOM 3772 C CA . GLU B 1 117 ? 37.438 -33.312 -15.156 1 90.62 117 GLU B CA 1
ATOM 3773 C C . GLU B 1 117 ? 36.438 -32.219 -15.438 1 90.62 117 GLU B C 1
ATOM 3775 O O . GLU B 1 117 ? 36.812 -31.109 -15.812 1 90.62 117 GLU B O 1
ATOM 3780 N N . ILE B 1 118 ? 35.188 -32.562 -15.359 1 91.31 118 ILE B N 1
ATOM 3781 C CA . ILE B 1 118 ? 34.062 -31.609 -15.5 1 91.31 118 ILE B CA 1
ATOM 3782 C C . ILE B 1 118 ? 33.375 -31.422 -14.156 1 91.31 118 ILE B C 1
ATOM 3784 O O . ILE B 1 118 ? 32.969 -32.375 -13.508 1 91.31 118 ILE B O 1
ATOM 3788 N N . THR B 1 119 ? 33.25 -30.188 -13.75 1 92.25 119 THR B N 1
ATOM 3789 C CA . THR B 1 119 ? 32.656 -29.938 -12.445 1 92.25 119 THR B CA 1
ATOM 3790 C C . THR B 1 119 ? 31.266 -29.312 -12.594 1 92.25 119 THR B C 1
ATOM 3792 O O . THR B 1 119 ? 31.031 -28.5 -13.477 1 92.25 119 THR B O 1
ATOM 3795 N N . THR B 1 120 ? 30.344 -29.75 -11.852 1 93.44 120 THR B N 1
ATOM 3796 C CA . THR B 1 120 ? 29 -29.188 -11.719 1 93.44 120 THR B CA 1
ATOM 3797 C C . THR B 1 120 ? 28.594 -29.125 -10.25 1 93.44 120 THR B C 1
ATOM 3799 O O . THR B 1 120 ? 29.297 -29.656 -9.375 1 93.44 120 THR B O 1
ATOM 3802 N N . SER B 1 121 ? 27.469 -28.375 -9.977 1 93.5 121 SER B N 1
ATOM 3803 C CA . SER B 1 121 ? 27.172 -28.172 -8.562 1 93.5 121 SER B CA 1
ATOM 3804 C C . SER B 1 121 ? 25.672 -28.156 -8.297 1 93.5 121 SER B C 1
ATOM 3806 O O . SER B 1 121 ? 24.891 -27.812 -9.172 1 93.5 121 SER B O 1
ATOM 3808 N N . GLU B 1 122 ? 25.281 -28.734 -7.137 1 93.31 122 GLU B N 1
ATOM 3809 C CA . GLU B 1 122 ? 24.031 -28.469 -6.422 1 93.31 122 GLU B CA 1
ATOM 3810 C C . GLU B 1 122 ? 22.891 -29.312 -6.965 1 93.31 122 GLU B C 1
ATOM 3812 O O . GLU B 1 122 ? 21.812 -29.375 -6.371 1 93.31 122 GLU B O 1
ATOM 3817 N N . TRP B 1 123 ? 23.219 -30.062 -7.996 1 94.12 123 TRP B N 1
ATOM 3818 C CA . TRP B 1 123 ? 22.156 -30.859 -8.586 1 94.12 123 TRP B CA 1
ATOM 3819 C C . TRP B 1 123 ? 21.734 -31.984 -7.648 1 94.12 123 TRP B C 1
ATOM 3821 O O . TRP B 1 123 ? 22.516 -32.438 -6.812 1 94.12 123 TRP B O 1
ATOM 3831 N N . ASN B 1 124 ? 20.469 -32.375 -7.836 1 94.12 124 ASN B N 1
ATOM 3832 C CA . ASN B 1 124 ? 20.031 -33.625 -7.227 1 94.12 124 ASN B CA 1
ATOM 3833 C C . ASN B 1 124 ? 20.844 -34.812 -7.738 1 94.12 124 ASN B C 1
ATOM 3835 O O . ASN B 1 124 ? 20.859 -35.094 -8.945 1 94.12 124 ASN B O 1
ATOM 3839 N N . ALA B 1 125 ? 21.438 -35.5 -6.82 1 95.38 125 ALA B N 1
ATOM 3840 C CA . ALA B 1 125 ? 22.406 -36.562 -7.191 1 95.38 125 ALA B CA 1
ATOM 3841 C C . ALA B 1 125 ? 21.703 -37.719 -7.895 1 95.38 125 ALA B C 1
ATOM 3843 O O . ALA B 1 125 ? 22.219 -38.219 -8.891 1 95.38 125 ALA B O 1
ATOM 3844 N N . GLU B 1 126 ? 20.641 -38.094 -7.406 1 94.5 126 GLU B N 1
ATOM 3845 C CA . GLU B 1 126 ? 19.891 -39.219 -8.016 1 94.5 126 GLU B CA 1
ATOM 3846 C C . GLU B 1 126 ? 19.422 -38.844 -9.422 1 94.5 126 GLU B C 1
ATOM 3848 O O . GLU B 1 126 ? 19.547 -39.656 -10.344 1 94.5 126 GLU B O 1
ATOM 3853 N N . ALA B 1 127 ? 18.906 -37.688 -9.602 1 95.69 127 ALA B N 1
ATOM 3854 C CA . ALA B 1 127 ? 18.438 -37.219 -10.898 1 95.69 127 ALA B CA 1
ATOM 3855 C C . ALA B 1 127 ? 19.578 -37.156 -11.914 1 95.69 127 ALA B C 1
ATOM 3857 O O . ALA B 1 127 ? 19.406 -37.562 -13.062 1 95.69 127 ALA B O 1
ATOM 3858 N N . LEU B 1 128 ? 20.672 -36.719 -11.43 1 96.69 128 LEU B N 1
ATOM 3859 C CA . LEU B 1 128 ? 21.828 -36.625 -12.312 1 96.69 128 LEU B CA 1
ATOM 3860 C C . LEU B 1 128 ? 22.281 -38 -12.75 1 96.69 128 LEU B C 1
ATOM 3862 O O . LEU B 1 128 ? 22.594 -38.219 -13.922 1 96.69 128 LEU B O 1
ATOM 3866 N N . LEU B 1 129 ? 22.281 -38.875 -11.82 1 96.56 129 LEU B N 1
ATOM 3867 C CA . LEU B 1 129 ? 22.672 -40.25 -12.141 1 96.56 129 LEU B CA 1
ATOM 3868 C C . LEU B 1 129 ? 21.734 -40.844 -13.188 1 96.56 129 LEU B C 1
ATOM 3870 O O . LEU B 1 129 ? 22.203 -41.469 -14.156 1 96.56 129 LEU B O 1
ATOM 3874 N N . ILE B 1 130 ? 20.516 -40.688 -13 1 96.19 130 ILE B N 1
ATOM 3875 C CA . ILE B 1 130 ? 19.531 -41.219 -13.938 1 96.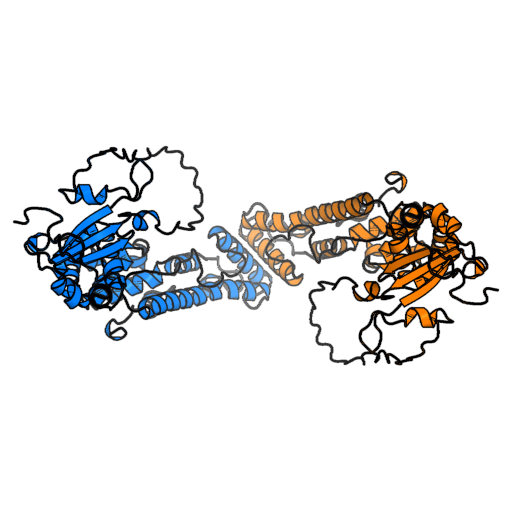19 130 ILE B CA 1
ATOM 3876 C C . ILE B 1 130 ? 19.75 -40.625 -15.328 1 96.19 130 ILE B C 1
ATOM 3878 O O . ILE B 1 130 ? 19.734 -41.344 -16.328 1 96.19 130 ILE B O 1
ATOM 3882 N N . LEU B 1 131 ? 20.016 -39.344 -15.445 1 97 131 LEU B N 1
ATOM 3883 C CA . LEU B 1 131 ? 20.297 -38.719 -16.719 1 97 131 LEU B CA 1
ATOM 3884 C C . LEU B 1 131 ? 21.531 -39.312 -17.375 1 97 131 LEU B C 1
ATOM 3886 O O . LEU B 1 131 ? 21.531 -39.625 -18.562 1 97 131 LEU B O 1
ATOM 3890 N N . LEU B 1 132 ? 22.531 -39.5 -16.531 1 97.25 132 LEU B N 1
ATOM 3891 C CA . LEU B 1 132 ? 23.766 -40.062 -17.062 1 97.25 132 LEU B CA 1
ATOM 3892 C C . LEU B 1 132 ? 23.547 -41.5 -17.547 1 97.25 132 LEU B C 1
ATOM 3894 O O . LEU B 1 132 ? 24.141 -41.906 -18.547 1 97.25 132 LEU B O 1
ATOM 3898 N N . ASP B 1 133 ? 22.734 -42.188 -16.797 1 96.19 133 ASP B N 1
ATOM 3899 C CA . ASP B 1 133 ? 22.391 -43.531 -17.234 1 96.19 133 ASP B CA 1
ATOM 3900 C C . ASP B 1 133 ? 21.703 -43.5 -18.609 1 96.19 133 ASP B C 1
ATOM 3902 O O . ASP B 1 133 ? 22 -44.344 -19.469 1 96.19 133 ASP B O 1
ATOM 3906 N N . ILE B 1 134 ? 20.828 -42.594 -18.812 1 95.88 134 ILE B N 1
ATOM 3907 C CA . ILE B 1 134 ? 20.125 -42.438 -20.078 1 95.88 134 ILE B CA 1
ATOM 3908 C C . ILE B 1 134 ? 21.109 -42.125 -21.203 1 95.88 134 ILE B C 1
ATOM 3910 O O . ILE B 1 134 ? 21.109 -42.75 -22.25 1 95.88 134 ILE B O 1
ATOM 3914 N N . ILE B 1 135 ? 21.984 -41.219 -20.953 1 96.06 135 ILE B N 1
ATOM 3915 C CA . ILE B 1 135 ? 22.938 -40.75 -21.953 1 96.06 135 ILE B CA 1
ATOM 3916 C C . ILE B 1 135 ? 23.891 -41.875 -22.328 1 96.06 135 ILE B C 1
ATOM 3918 O O . ILE B 1 135 ? 24.297 -42 -23.5 1 96.06 135 ILE B O 1
ATOM 3922 N N . HIS B 1 136 ? 24.203 -42.719 -21.375 1 95.5 136 HIS B N 1
ATOM 3923 C CA . HIS B 1 136 ? 25.172 -43.812 -21.609 1 95.5 136 HIS B CA 1
ATOM 3924 C C . HIS B 1 136 ? 24.469 -45.094 -22.047 1 95.5 136 HIS B C 1
ATOM 3926 O O . HIS B 1 136 ? 25.109 -46.125 -22.219 1 95.5 136 HIS B O 1
ATOM 3932 N N . GLY B 1 137 ? 23.109 -45.094 -22.094 1 92.25 137 GLY B N 1
ATOM 3933 C CA . GLY B 1 137 ? 22.359 -46.219 -22.609 1 92.25 137 GLY B CA 1
ATOM 3934 C C . GLY B 1 137 ? 22.125 -47.312 -21.578 1 92.25 137 GLY B C 1
ATOM 3935 O O . GLY B 1 137 ? 21.859 -48.469 -21.938 1 92.25 137 GLY B O 1
ATOM 3936 N N . HIS B 1 138 ? 22.266 -46.969 -20.328 1 91.69 138 HIS B N 1
ATOM 3937 C CA . HIS B 1 138 ? 22 -47.906 -19.266 1 91.69 138 HIS B CA 1
ATOM 3938 C C . HIS B 1 138 ? 20.5 -48 -18.938 1 91.69 138 HIS B C 1
ATOM 3940 O O . HIS B 1 138 ? 20.094 -47.688 -17.828 1 91.69 138 HIS B O 1
ATOM 3946 N N . HIS B 1 139 ? 19.797 -48.562 -19.781 1 88.38 139 HIS B N 1
ATOM 3947 C CA . HIS B 1 139 ? 18.344 -48.531 -19.703 1 88.38 139 HIS B CA 1
ATOM 3948 C C . HIS B 1 139 ? 17.844 -49.375 -18.547 1 88.38 139 HIS B C 1
ATOM 3950 O O . HIS B 1 139 ? 16.797 -49.094 -17.969 1 88.38 139 HIS B O 1
ATOM 3956 N N . TYR B 1 140 ? 18.656 -50.344 -18.141 1 90.06 140 TYR B N 1
ATOM 3957 C CA . TYR B 1 140 ? 18.25 -51.219 -17.047 1 90.06 140 TYR B CA 1
ATOM 3958 C C . TYR B 1 140 ? 18.359 -50.5 -15.711 1 90.06 140 TYR B C 1
ATOM 3960 O O . TYR B 1 140 ? 17.672 -50.875 -14.75 1 90.06 140 TYR B O 1
ATOM 3968 N N . CYS B 1 141 ? 19.141 -49.469 -15.734 1 90.06 141 CYS B N 1
ATOM 3969 C CA . CYS B 1 141 ? 19.359 -48.75 -14.492 1 90.06 141 CYS B CA 1
ATOM 3970 C C . CYS B 1 141 ? 18.422 -47.562 -14.383 1 90.06 141 CYS B C 1
ATOM 3972 O O . CYS B 1 141 ? 18.375 -46.875 -13.359 1 90.06 141 CYS B O 1
ATOM 3974 N N . VAL B 1 142 ? 17.672 -47.344 -15.406 1 93 142 VAL B N 1
ATOM 3975 C CA . VAL B 1 142 ? 16.703 -46.25 -15.406 1 93 142 VAL B CA 1
ATOM 3976 C C . VAL B 1 142 ? 15.391 -46.719 -14.789 1 93 142 VAL B C 1
ATOM 3978 O O . VAL B 1 142 ? 14.828 -47.719 -15.195 1 93 142 VAL B O 1
ATOM 3981 N N . PRO B 1 143 ? 14.977 -46.031 -13.789 1 93.31 143 PRO B N 1
ATOM 3982 C CA . PRO B 1 143 ? 13.727 -46.438 -13.148 1 93.31 143 PRO B CA 1
ATOM 3983 C C . PRO B 1 143 ? 12.547 -46.469 -14.109 1 93.31 143 PRO B C 1
ATOM 3985 O O . PRO B 1 143 ? 12.438 -45.594 -14.984 1 93.31 143 PRO B O 1
ATOM 3988 N N . LYS B 1 144 ? 11.609 -47.312 -13.906 1 90.81 144 LYS B N 1
ATOM 3989 C CA . LYS B 1 144 ? 10.461 -47.469 -14.789 1 90.81 144 LYS B CA 1
ATOM 3990 C C . LYS B 1 144 ? 9.352 -46.5 -14.453 1 90.81 144 LYS B C 1
ATOM 3992 O O . LYS B 1 144 ? 8.656 -46 -15.344 1 90.81 144 LYS B O 1
ATOM 3997 N N . GLN B 1 145 ? 9.25 -46.281 -13.188 1 91.12 145 GLN B N 1
ATOM 3998 C CA . GLN B 1 145 ? 8.195 -45.375 -12.742 1 91.12 145 GLN B CA 1
ATOM 3999 C C . GLN B 1 145 ? 8.695 -44.438 -11.648 1 91.12 145 GLN B C 1
ATOM 4001 O O . GLN B 1 145 ? 8.32 -44.594 -10.484 1 91.12 145 GLN B O 1
ATOM 4006 N N . PRO B 1 146 ? 9.461 -43.5 -12.117 1 92.5 146 PRO B N 1
ATOM 4007 C CA . PRO B 1 146 ? 9.922 -42.531 -11.102 1 92.5 146 PRO B CA 1
ATOM 4008 C C . PRO B 1 146 ? 8.82 -41.594 -10.641 1 92.5 146 PRO B C 1
ATOM 4010 O O . PRO B 1 146 ? 7.844 -41.375 -11.367 1 92.5 146 PRO B O 1
ATOM 4013 N N . GLY B 1 147 ? 8.992 -41.156 -9.375 1 91.31 147 GLY B N 1
ATOM 4014 C CA . GLY B 1 147 ? 8.062 -40.156 -8.898 1 91.31 147 GLY B CA 1
ATOM 4015 C C . GLY B 1 147 ? 8.156 -38.844 -9.664 1 91.31 147 GLY B C 1
ATOM 4016 O O . GLY B 1 147 ? 9.172 -38.562 -10.297 1 91.31 147 GLY B O 1
ATOM 4017 N N . LEU B 1 148 ? 7.148 -38.062 -9.57 1 91.5 148 LEU B N 1
ATOM 4018 C CA . LEU B 1 148 ? 7.066 -36.812 -10.32 1 91.5 148 LEU B CA 1
ATOM 4019 C C . LEU B 1 148 ? 8.148 -35.844 -9.867 1 91.5 148 LEU B C 1
ATOM 4021 O O . LEU B 1 148 ? 8.664 -35.062 -10.672 1 91.5 148 LEU B O 1
ATOM 4025 N N . ALA B 1 149 ? 8.508 -35.875 -8.617 1 91.31 149 ALA B N 1
ATOM 4026 C CA . ALA B 1 149 ? 9.523 -34.969 -8.086 1 91.31 149 ALA B CA 1
ATOM 4027 C C . ALA B 1 149 ? 10.883 -35.219 -8.75 1 91.31 149 ALA B C 1
ATOM 4029 O O . ALA B 1 149 ? 11.57 -34.281 -9.133 1 91.31 149 ALA B O 1
ATOM 4030 N N . ILE B 1 150 ? 11.195 -36.438 -8.852 1 93.06 150 ILE B N 1
ATOM 4031 C CA . ILE B 1 150 ? 12.477 -36.812 -9.453 1 93.06 150 ILE B CA 1
ATOM 4032 C C . ILE B 1 150 ? 12.453 -36.469 -10.945 1 93.06 150 ILE B C 1
ATOM 4034 O O . ILE B 1 150 ? 13.453 -36 -11.492 1 93.06 150 ILE B O 1
ATOM 4038 N N . ILE B 1 151 ? 11.312 -36.719 -11.555 1 93.88 151 ILE B N 1
ATOM 4039 C CA . ILE B 1 151 ? 11.164 -36.375 -12.961 1 93.88 151 ILE B CA 1
ATOM 4040 C C . ILE B 1 151 ? 11.406 -34.875 -13.172 1 93.88 151 ILE B C 1
ATOM 4042 O O . ILE B 1 151 ? 12.102 -34.469 -14.109 1 93.88 151 ILE B O 1
ATOM 4046 N N . ALA B 1 152 ? 10.852 -34.094 -12.336 1 93.81 152 ALA B N 1
ATOM 4047 C CA . ALA B 1 152 ? 11.031 -32.656 -12.422 1 93.81 152 ALA B CA 1
ATOM 4048 C C . ALA B 1 152 ? 12.5 -32.281 -12.266 1 93.81 152 ALA B C 1
ATOM 4050 O O . ALA B 1 152 ? 12.992 -31.391 -12.977 1 93.81 152 ALA B O 1
ATOM 4051 N N . GLN B 1 153 ? 13.172 -32.875 -11.359 1 94 153 GLN B N 1
ATOM 4052 C CA . GLN B 1 153 ? 14.586 -32.625 -11.156 1 94 153 GLN B CA 1
ATOM 4053 C C . GLN B 1 153 ? 15.406 -32.969 -12.391 1 94 153 GLN B C 1
ATOM 4055 O O . GLN B 1 153 ? 16.297 -32.219 -12.797 1 94 153 GLN B O 1
ATOM 4060 N N . ILE B 1 154 ? 15.062 -34.094 -12.938 1 95.44 154 ILE B N 1
ATOM 4061 C CA . ILE B 1 154 ? 15.734 -34.469 -14.172 1 95.44 154 ILE B CA 1
ATOM 4062 C C . ILE B 1 154 ? 15.469 -33.438 -15.258 1 95.44 154 ILE B C 1
ATOM 4064 O O . ILE B 1 154 ? 16.391 -33.031 -15.977 1 95.44 154 ILE B O 1
ATOM 4068 N N . GLY B 1 155 ? 14.227 -33.094 -15.289 1 94.06 155 GLY B N 1
ATOM 4069 C CA . GLY B 1 155 ? 13.867 -32.062 -16.266 1 94.06 155 GLY B CA 1
ATOM 4070 C C . GLY B 1 155 ? 14.68 -30.797 -16.125 1 94.06 155 GLY B C 1
ATOM 4071 O O . GLY B 1 155 ? 15.125 -30.219 -17.125 1 94.06 155 GLY B O 1
ATOM 4072 N N . ALA B 1 156 ? 14.883 -30.359 -14.984 1 93 156 ALA B N 1
ATOM 4073 C CA . ALA B 1 156 ? 15.656 -29.141 -14.734 1 93 156 ALA B CA 1
ATOM 4074 C C . ALA B 1 156 ? 17.094 -29.312 -15.203 1 93 156 ALA B C 1
ATOM 4076 O O . ALA B 1 156 ? 17.672 -28.391 -15.781 1 93 156 ALA B O 1
ATOM 4077 N N . ILE B 1 157 ? 17.625 -30.406 -14.969 1 95.06 157 ILE B N 1
ATOM 4078 C CA . ILE B 1 157 ? 18.984 -30.688 -15.391 1 95.06 157 ILE B CA 1
ATOM 4079 C C . ILE B 1 157 ? 19.047 -30.734 -16.922 1 95.06 157 ILE B C 1
ATOM 4081 O O . ILE B 1 157 ? 19.984 -30.172 -17.516 1 95.06 157 ILE B O 1
ATOM 4085 N N . VAL B 1 158 ? 18.125 -31.359 -17.484 1 94.75 158 VAL B N 1
ATOM 4086 C CA . VAL B 1 158 ? 18.016 -31.469 -18.922 1 94.75 158 VAL B CA 1
ATOM 4087 C C . VAL B 1 158 ? 17.953 -30.078 -19.547 1 94.75 158 VAL B C 1
ATOM 4089 O O . VAL B 1 158 ? 18.594 -29.812 -20.578 1 94.75 158 VAL B O 1
ATOM 4092 N N . ASP B 1 159 ? 17.234 -29.25 -18.938 1 92.12 159 ASP B N 1
ATOM 4093 C CA . ASP B 1 159 ? 17.125 -27.875 -19.422 1 92.12 159 ASP B CA 1
ATOM 4094 C C . ASP B 1 159 ? 18.469 -27.156 -19.391 1 92.12 159 ASP B C 1
ATOM 4096 O O . ASP B 1 159 ? 18.859 -26.516 -20.359 1 92.12 159 ASP B O 1
ATOM 4100 N N . TYR B 1 160 ? 19.156 -27.344 -18.297 1 92.31 160 TYR B N 1
ATOM 4101 C CA . TYR B 1 160 ? 20.453 -26.688 -18.125 1 92.31 160 TYR B CA 1
ATOM 4102 C C . TYR B 1 160 ? 21.453 -27.203 -19.156 1 92.31 160 TYR B C 1
ATOM 4104 O O . TYR B 1 160 ? 22.203 -26.406 -19.75 1 92.31 160 TYR B O 1
ATOM 4112 N N . TYR B 1 161 ? 21.453 -28.453 -19.359 1 95.38 161 TYR B N 1
ATOM 4113 C CA . TYR B 1 161 ? 22.469 -29.062 -20.234 1 95.38 161 TYR B CA 1
ATOM 4114 C C . TYR B 1 161 ? 21.969 -29.156 -21.656 1 95.38 161 TYR B C 1
ATOM 4116 O O . TYR B 1 161 ? 22.656 -29.688 -22.531 1 95.38 161 TYR B O 1
ATOM 4124 N N . ASP B 1 162 ? 20.781 -28.734 -21.922 1 93.88 162 ASP B N 1
ATOM 4125 C CA . ASP B 1 162 ? 20.188 -28.688 -23.25 1 93.88 162 ASP B CA 1
ATOM 4126 C C . ASP B 1 162 ? 20.25 -30.047 -23.938 1 93.88 162 ASP B C 1
ATOM 4128 O O . ASP B 1 162 ? 20.75 -30.156 -25.062 1 93.88 162 ASP B O 1
ATOM 4132 N N . CYS B 1 163 ? 19.766 -31.031 -23.281 1 95.44 163 CYS B N 1
ATOM 4133 C CA . CYS B 1 163 ? 19.828 -32.375 -23.828 1 95.44 163 CYS B CA 1
ATOM 4134 C C . CYS B 1 163 ? 18.438 -33 -23.844 1 95.44 163 CYS B C 1
ATOM 4136 O O . CYS B 1 163 ? 18.297 -34.188 -23.531 1 95.44 163 CYS B O 1
ATOM 4138 N N . LEU B 1 164 ? 17.5 -32.281 -24.203 1 92.56 164 LEU B N 1
ATOM 4139 C CA . LEU B 1 164 ? 16.109 -32.719 -24.266 1 92.56 164 LEU B CA 1
ATOM 4140 C C . LEU B 1 164 ? 15.953 -33.875 -25.234 1 92.56 164 LEU B C 1
ATOM 4142 O O . LEU B 1 164 ? 15.219 -34.844 -24.969 1 92.56 164 LEU B O 1
ATOM 4146 N N . GLU B 1 165 ? 16.641 -33.844 -26.281 1 91.38 165 GLU B N 1
ATOM 4147 C CA . GLU B 1 165 ? 16.547 -34.875 -27.312 1 91.38 165 GLU B CA 1
ATOM 4148 C C . GLU B 1 165 ? 16.969 -36.25 -26.781 1 91.38 165 GLU B C 1
ATOM 4150 O O . GLU B 1 165 ? 16.375 -37.25 -27.109 1 91.38 165 GLU B O 1
ATOM 4155 N N . ALA B 1 166 ? 17.938 -36.219 -25.875 1 92.31 166 ALA B N 1
ATOM 4156 C CA . ALA B 1 166 ? 18.5 -37.438 -25.344 1 92.31 166 ALA B CA 1
ATOM 4157 C C . ALA B 1 166 ? 17.516 -38.156 -24.422 1 92.31 166 ALA B C 1
ATOM 4159 O O . ALA B 1 166 ? 17.625 -39.375 -24.219 1 92.31 166 ALA B O 1
ATOM 4160 N N . VAL B 1 167 ? 16.562 -37.406 -24 1 93.44 167 VAL B N 1
ATOM 4161 C CA . VAL B 1 167 ? 15.734 -38 -22.953 1 93.44 167 VAL B CA 1
ATOM 4162 C C . VAL B 1 167 ? 14.305 -38.156 -23.453 1 93.44 167 VAL B C 1
ATOM 4164 O O . VAL B 1 167 ? 13.445 -38.688 -22.75 1 93.44 167 VAL B O 1
ATOM 4167 N N . LYS B 1 168 ? 13.977 -37.781 -24.578 1 91.19 168 LYS B N 1
ATOM 4168 C CA . LYS B 1 168 ? 12.625 -37.688 -25.109 1 91.19 168 LYS B CA 1
ATOM 4169 C C . LYS B 1 168 ? 11.898 -39.031 -25.031 1 91.19 168 LYS B C 1
ATOM 4171 O O . LYS B 1 168 ? 10.758 -39.094 -24.562 1 91.19 168 LYS B O 1
ATOM 4176 N N . ILE B 1 169 ? 12.555 -40.094 -25.406 1 91.12 169 ILE B N 1
ATOM 4177 C CA . ILE B 1 169 ? 11.93 -41.406 -25.469 1 91.12 169 ILE B CA 1
ATOM 4178 C C . ILE B 1 169 ? 11.617 -41.906 -24.047 1 91.12 169 ILE B C 1
ATOM 4180 O O . ILE B 1 169 ? 10.523 -42.406 -23.797 1 91.12 169 ILE B O 1
ATOM 4184 N N . VAL B 1 170 ? 12.523 -41.688 -23.188 1 92.94 170 VAL B N 1
ATOM 4185 C CA . VAL B 1 170 ? 12.352 -42.125 -21.812 1 92.94 170 VAL B CA 1
ATOM 4186 C C . VAL B 1 170 ? 11.211 -41.344 -21.141 1 92.94 170 VAL B C 1
ATOM 4188 O O . VAL B 1 170 ? 10.367 -41.938 -20.469 1 92.94 170 VAL B O 1
ATOM 4191 N N . PHE B 1 171 ? 11.164 -40.094 -21.422 1 91.69 171 PHE B N 1
ATOM 4192 C CA . PHE B 1 171 ? 10.102 -39.25 -20.859 1 91.69 171 PHE B CA 1
ATOM 4193 C C . PHE B 1 171 ? 8.742 -39.656 -21.406 1 91.69 171 PHE B C 1
ATOM 4195 O O . PHE B 1 171 ? 7.746 -39.656 -20.688 1 91.69 171 PHE B O 1
ATOM 4202 N N . SER B 1 172 ? 8.68 -40 -22.625 1 90.25 172 SER B N 1
ATOM 4203 C CA . SER B 1 172 ? 7.441 -40.469 -23.234 1 90.25 172 SER B CA 1
ATOM 4204 C C . SER B 1 172 ? 6.988 -41.781 -22.594 1 90.25 172 SER B C 1
ATOM 4206 O O . SER B 1 172 ? 5.793 -42 -22.344 1 90.25 172 SER B O 1
ATOM 4208 N N . TYR B 1 173 ? 7.984 -42.594 -22.312 1 91.12 173 TYR B N 1
ATOM 4209 C CA . TYR B 1 173 ? 7.684 -43.844 -21.625 1 91.12 173 TYR B CA 1
ATOM 4210 C C . TYR B 1 173 ? 7.152 -43.562 -20.219 1 91.12 173 TYR B C 1
ATOM 4212 O O . TYR B 1 173 ? 6.148 -44.156 -19.812 1 91.12 173 TYR B O 1
ATOM 4220 N N . TRP B 1 174 ? 7.848 -42.719 -19.5 1 92.94 174 TRP B N 1
ATOM 4221 C CA . TRP B 1 174 ? 7.41 -42.344 -18.156 1 92.94 174 TRP B CA 1
ATOM 4222 C C . TRP B 1 174 ? 6 -41.781 -18.188 1 92.94 174 TRP B C 1
ATOM 4224 O O . TRP B 1 174 ? 5.176 -42.094 -17.328 1 92.94 174 TRP B O 1
ATOM 4234 N N . HIS B 1 175 ? 5.688 -41 -19.203 1 92.75 175 HIS B N 1
ATOM 4235 C CA . HIS B 1 175 ? 4.367 -40.375 -19.359 1 92.75 175 HIS B CA 1
ATOM 4236 C C . HIS B 1 175 ? 3.289 -41.469 -19.484 1 92.75 175 HIS B C 1
ATOM 4238 O O . HIS B 1 175 ? 2.238 -41.375 -18.844 1 92.75 175 HIS B O 1
ATOM 4244 N N . ALA B 1 176 ? 3.549 -42.406 -20.156 1 89.06 176 ALA B N 1
ATOM 4245 C CA . ALA B 1 176 ? 2.592 -43.5 -20.406 1 89.06 176 ALA B CA 1
ATOM 4246 C C . ALA B 1 176 ? 2.35 -44.312 -19.156 1 89.06 176 ALA B C 1
ATOM 4248 O O . ALA B 1 176 ? 1.285 -44.906 -19 1 89.06 176 ALA B O 1
ATOM 4249 N N . SER B 1 177 ? 3.273 -44.219 -18.297 1 86.69 177 SER B N 1
ATOM 4250 C CA . SER B 1 177 ? 3.189 -45.094 -17.109 1 86.69 177 SER B CA 1
ATOM 4251 C C . SER B 1 177 ? 2.5 -44.375 -15.961 1 86.69 177 SER B C 1
ATOM 4253 O O . SER B 1 177 ? 2.154 -45 -14.953 1 86.69 177 SER B O 1
ATOM 4255 N N . ILE B 1 178 ? 2.312 -43.094 -16.141 1 82.25 178 ILE B N 1
ATOM 4256 C CA . ILE B 1 178 ? 1.702 -42.312 -15.078 1 82.25 178 ILE B CA 1
ATOM 4257 C C . ILE B 1 178 ? 0.191 -42.562 -15.07 1 82.25 178 ILE B C 1
ATOM 4259 O O . ILE B 1 178 ? -0.472 -42.344 -16.094 1 82.25 178 ILE B O 1
ATOM 4263 N N . GLY B 1 179 ? -0.34 -43.062 -13.977 1 73.19 179 GLY B N 1
ATOM 4264 C CA . GLY B 1 179 ? -1.746 -43.406 -13.852 1 73.19 179 GLY B CA 1
ATOM 4265 C C . GLY B 1 179 ? -2.666 -42.188 -13.875 1 73.19 179 GLY B C 1
ATOM 4266 O O . GLY B 1 179 ? -3.762 -42.25 -14.438 1 73.19 179 GLY B O 1
ATOM 4267 N N . ASN B 1 180 ? -2.262 -41.156 -13.266 1 71.31 180 ASN B N 1
ATOM 4268 C CA . ASN B 1 180 ? -3.129 -40 -13.07 1 71.31 180 ASN B CA 1
ATOM 4269 C C . ASN B 1 180 ? -3.357 -39.219 -14.375 1 71.31 180 ASN B C 1
ATOM 4271 O O . ASN B 1 180 ? -4.18 -38.312 -14.43 1 71.31 180 ASN B O 1
ATOM 4275 N N . ARG B 1 181 ? -2.797 -39.688 -15.461 1 73.06 181 ARG B N 1
ATOM 4276 C CA . ARG B 1 181 ? -2.934 -39 -16.75 1 73.06 181 ARG B CA 1
ATOM 4277 C C . ARG B 1 181 ? -4.367 -39.094 -17.266 1 73.06 181 ARG B C 1
ATOM 4279 O O . ARG B 1 181 ? -4.836 -38.188 -17.953 1 73.06 181 ARG B O 1
ATOM 4286 N N . LYS B 1 182 ? -5.008 -40.125 -16.891 1 73.56 182 LYS B N 1
ATOM 4287 C CA . LYS B 1 182 ? -6.371 -40.344 -17.359 1 73.56 182 LYS B CA 1
ATOM 4288 C C . LYS B 1 182 ? -7.336 -39.312 -16.781 1 73.56 182 LYS B C 1
ATOM 4290 O O . LYS B 1 182 ? -8.336 -38.969 -17.406 1 73.56 182 LYS B O 1
ATOM 4295 N N . THR B 1 183 ? -6.859 -38.844 -15.641 1 76.38 183 THR B N 1
ATOM 4296 C CA . THR B 1 183 ? -7.688 -37.875 -14.953 1 76.38 183 THR B CA 1
ATOM 4297 C C . THR B 1 183 ? -7.789 -36.562 -15.758 1 76.38 183 THR B C 1
ATOM 4299 O O . THR B 1 183 ? -8.797 -35.875 -15.688 1 76.38 183 THR B O 1
ATOM 4302 N N . TYR B 1 184 ? -6.824 -36.312 -16.688 1 81.5 184 TYR B N 1
ATOM 4303 C CA . TYR B 1 184 ? -6.801 -35.062 -17.406 1 81.5 184 TYR B CA 1
ATOM 4304 C C . TYR B 1 184 ? -7.16 -35.25 -18.875 1 81.5 184 TYR B C 1
ATOM 4306 O O . TYR B 1 184 ? -7.309 -34.281 -19.609 1 81.5 184 TYR B O 1
ATOM 4314 N N . ARG B 1 185 ? -7.191 -36.531 -19.281 1 73.5 185 ARG B N 1
ATOM 4315 C CA . ARG B 1 185 ? -7.551 -36.844 -20.656 1 73.5 185 ARG B CA 1
ATOM 4316 C C . ARG B 1 185 ? -9.047 -36.625 -20.891 1 73.5 185 ARG B C 1
ATOM 4318 O O . ARG B 1 185 ? -9.461 -36.281 -22 1 73.5 185 ARG B O 1
ATOM 4325 N N . SER B 1 186 ? -9.789 -36.938 -19.828 1 61.12 186 SER B N 1
ATOM 4326 C CA . SER B 1 186 ? -11.234 -36.906 -20.062 1 61.12 186 SER B CA 1
ATOM 4327 C C . SER B 1 186 ? -11.75 -35.469 -20.234 1 61.12 186 SER B C 1
ATOM 4329 O O . SER B 1 186 ? -11.195 -34.531 -19.656 1 61.12 186 SER B O 1
AT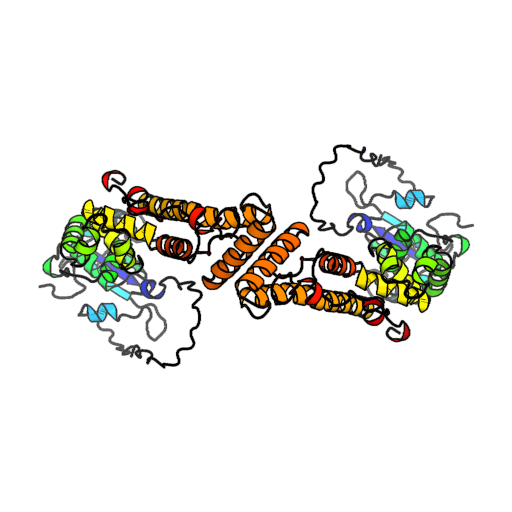OM 4331 N N . LEU B 1 187 ? -12.406 -35.281 -21.438 1 55.19 187 LEU B N 1
ATOM 4332 C CA . LEU B 1 187 ? -13.055 -34.062 -21.938 1 55.19 187 LEU B CA 1
ATOM 4333 C C . LEU B 1 187 ? -13.641 -33.25 -20.797 1 55.19 187 LEU B C 1
ATOM 4335 O O . LEU B 1 187 ? -13.859 -33.781 -19.703 1 55.19 187 LEU B O 1
ATOM 4339 N N . PRO B 1 188 ? -14.047 -32.031 -21.188 1 54.16 188 PRO B N 1
ATOM 4340 C CA . PRO B 1 188 ? -14.609 -31.031 -20.281 1 54.16 188 PRO B CA 1
ATOM 4341 C C . PRO B 1 188 ? -15.672 -31.609 -19.344 1 54.16 188 PRO B C 1
ATOM 4343 O O . PRO B 1 188 ? -16.734 -32.031 -19.812 1 54.16 188 PRO B O 1
ATOM 4346 N N . SER B 1 189 ? -15.258 -32.531 -18.562 1 53.06 189 SER B N 1
ATOM 4347 C CA . SER B 1 189 ? -16.281 -32.812 -17.578 1 53.06 189 SER B CA 1
ATOM 4348 C C . SER B 1 189 ? -16.938 -31.547 -17.062 1 53.06 189 SER B C 1
ATOM 4350 O O . SER B 1 189 ? -16.344 -30.469 -17.109 1 53.06 189 SER B O 1
ATOM 4352 N N . PRO B 1 190 ? -18.234 -31.656 -16.875 1 51.28 190 PRO B N 1
ATOM 4353 C CA . PRO B 1 190 ? -18.891 -30.484 -16.297 1 51.28 190 PRO B CA 1
ATOM 4354 C C . PRO B 1 190 ? -17.984 -29.734 -15.312 1 51.28 190 PRO B C 1
ATOM 4356 O O . PRO B 1 190 ? -17.094 -30.344 -14.703 1 51.28 190 PRO B O 1
ATOM 4359 N N . GLU B 1 191 ? -17.781 -28.391 -15.57 1 53.19 191 GLU B N 1
ATOM 4360 C CA . GLU B 1 191 ? -17.047 -27.453 -14.734 1 53.19 191 GLU B CA 1
ATOM 4361 C C . GLU B 1 191 ? -16.906 -27.969 -13.312 1 53.19 191 GLU B C 1
ATOM 4363 O O . GLU B 1 191 ? -15.875 -27.75 -12.672 1 53.19 191 GLU B O 1
ATOM 4368 N N . ASP B 1 192 ? -17.984 -28.672 -12.938 1 53.88 192 ASP B N 1
ATOM 4369 C CA . ASP B 1 192 ? -18.141 -29.078 -11.539 1 53.88 192 ASP B CA 1
ATOM 4370 C C . ASP B 1 192 ? -17.047 -30.078 -11.141 1 53.88 192 ASP B C 1
ATOM 4372 O O . ASP B 1 192 ? -16.625 -30.094 -9.984 1 53.88 192 ASP B O 1
ATOM 4376 N N . ASP B 1 193 ? -16.516 -30.734 -12.18 1 57.25 193 ASP B N 1
ATOM 4377 C CA . ASP B 1 193 ? -15.617 -31.828 -11.805 1 57.25 193 ASP B CA 1
ATOM 4378 C C . ASP B 1 193 ? -14.203 -31.297 -11.539 1 57.25 193 ASP B C 1
ATOM 4380 O O . ASP B 1 193 ? -13.477 -31.859 -10.711 1 57.25 193 ASP B O 1
ATOM 4384 N N . ILE B 1 194 ? -13.898 -30.281 -12.219 1 58.44 194 ILE B N 1
ATOM 4385 C CA . ILE B 1 194 ? -12.547 -29.766 -12.039 1 58.44 194 ILE B CA 1
ATOM 4386 C C . ILE B 1 194 ? -12.367 -29.25 -10.609 1 58.44 194 ILE B C 1
ATOM 4388 O O . ILE B 1 194 ? -11.289 -29.359 -10.031 1 58.44 194 ILE B O 1
ATOM 4392 N N . MET B 1 195 ? -13.586 -28.781 -10.062 1 57.47 195 MET B N 1
ATOM 4393 C CA . MET B 1 195 ? -13.539 -28.25 -8.703 1 57.47 195 MET B CA 1
ATOM 4394 C C . MET B 1 195 ? -13.07 -29.328 -7.727 1 57.47 195 MET B C 1
ATOM 4396 O O . MET B 1 195 ? -12.547 -29.016 -6.656 1 57.47 195 MET B O 1
ATOM 4400 N N . HIS B 1 196 ? -13.336 -30.5 -8.227 1 55.31 196 HIS B N 1
ATOM 4401 C CA . HIS B 1 196 ? -13 -31.609 -7.332 1 55.31 196 HIS B CA 1
ATOM 4402 C C . HIS B 1 196 ? -11.547 -32.031 -7.504 1 55.31 196 HIS B C 1
ATOM 4404 O O . HIS B 1 196 ? -11.016 -32.812 -6.695 1 55.31 196 HIS B O 1
ATOM 4410 N N . LYS B 1 197 ? -11.023 -31.375 -8.516 1 63.47 197 LYS B N 1
ATOM 4411 C CA . LYS B 1 197 ? -9.617 -31.734 -8.688 1 63.47 197 LYS B CA 1
ATOM 4412 C C . LYS B 1 197 ? -8.719 -30.781 -7.898 1 63.47 197 LYS B C 1
ATOM 4414 O O . LYS B 1 197 ? -9.055 -29.609 -7.711 1 63.47 197 LYS B O 1
ATOM 4419 N N . GLY B 1 198 ? -7.941 -31.281 -7.066 1 71 198 GLY B N 1
ATOM 4420 C CA . GLY B 1 198 ? -6.992 -30.547 -6.242 1 71 198 GLY B CA 1
ATOM 4421 C C . GLY B 1 198 ? -6.352 -29.375 -6.961 1 71 198 GLY B C 1
ATOM 4422 O O . GLY B 1 198 ? -6.621 -29.141 -8.141 1 71 198 GLY B O 1
ATOM 4423 N N . LEU B 1 199 ? -5.695 -28.531 -6.391 1 79.81 199 LEU B N 1
ATOM 4424 C CA . LEU B 1 199 ? -5.016 -27.359 -6.938 1 79.81 199 LEU B CA 1
ATOM 4425 C C . LEU B 1 199 ? -3.887 -27.781 -7.875 1 79.81 199 LEU B C 1
ATOM 4427 O O . LEU B 1 199 ? -3.219 -28.781 -7.637 1 79.81 199 LEU B O 1
ATOM 4431 N N . PHE B 1 200 ? -3.822 -27.172 -9.039 1 90.81 200 PHE B N 1
ATOM 4432 C CA . PHE B 1 200 ? -2.719 -27.344 -9.977 1 90.81 200 PHE B CA 1
ATOM 4433 C C . PHE B 1 200 ? -1.397 -26.922 -9.344 1 90.81 200 PHE B C 1
ATOM 4435 O O . PHE B 1 200 ? -1.181 -25.75 -9.055 1 90.81 200 PHE B O 1
ATOM 4442 N N . GLY B 1 201 ? -0.631 -27.922 -9.086 1 90.38 201 GLY B N 1
ATOM 4443 C CA . GLY B 1 201 ? 0.624 -27.688 -8.391 1 90.38 201 GLY B CA 1
ATOM 4444 C C . GLY B 1 201 ? 1.835 -28.188 -9.156 1 90.38 201 GLY B C 1
ATOM 4445 O O . GLY B 1 201 ? 1.785 -28.328 -10.383 1 90.38 201 GLY B O 1
ATOM 4446 N N . ASP B 1 202 ? 2.883 -28.5 -8.484 1 90.44 202 ASP B N 1
ATOM 4447 C CA . ASP B 1 202 ? 4.156 -28.906 -9.078 1 90.44 202 ASP B CA 1
ATOM 4448 C C . ASP B 1 202 ? 4.039 -30.234 -9.797 1 90.44 202 ASP B C 1
ATOM 4450 O O . ASP B 1 202 ? 4.637 -30.438 -10.859 1 90.44 202 ASP B O 1
ATOM 4454 N N . GLY B 1 203 ? 3.301 -31.062 -9.117 1 90.31 203 GLY B N 1
ATOM 4455 C CA . GLY B 1 203 ? 3.084 -32.344 -9.758 1 90.31 203 GLY B CA 1
ATOM 4456 C C . GLY B 1 203 ? 2.385 -32.25 -11.102 1 90.31 203 GLY B C 1
ATOM 4457 O O . GLY B 1 203 ? 2.814 -32.844 -12.078 1 90.31 203 GLY B O 1
ATOM 4458 N N . GLU B 1 204 ? 1.394 -31.438 -11.109 1 92.19 204 GLU B N 1
ATOM 4459 C CA . GLU B 1 204 ? 0.648 -31.219 -12.344 1 92.19 204 GLU B CA 1
ATOM 4460 C C . GLU B 1 204 ? 1.501 -30.5 -13.391 1 92.19 204 GLU B C 1
ATOM 4462 O O . GLU B 1 204 ? 1.373 -30.766 -14.586 1 92.19 204 GLU B O 1
ATOM 4467 N N . THR B 1 205 ? 2.316 -29.641 -12.914 1 94 205 THR B N 1
ATOM 4468 C CA . THR B 1 205 ? 3.219 -28.953 -13.828 1 94 205 THR B CA 1
ATOM 4469 C C . THR B 1 205 ? 4.176 -29.922 -14.492 1 94 205 THR B C 1
ATOM 4471 O O . THR B 1 205 ? 4.434 -29.828 -15.695 1 94 205 THR B O 1
ATOM 4474 N N . THR B 1 206 ? 4.652 -30.797 -13.695 1 93.69 206 THR B N 1
ATOM 4475 C CA . THR B 1 206 ? 5.523 -31.844 -14.234 1 93.69 206 THR B CA 1
ATOM 4476 C C . THR B 1 206 ? 4.773 -32.688 -15.25 1 93.69 206 THR B C 1
ATOM 4478 O O . THR B 1 206 ? 5.309 -33.031 -16.312 1 93.69 206 THR B O 1
ATOM 4481 N N . MET B 1 207 ? 3.594 -33 -14.945 1 92.94 207 MET B N 1
ATOM 4482 C CA . MET B 1 207 ? 2.762 -33.781 -15.859 1 92.94 207 MET B CA 1
ATOM 4483 C C . MET B 1 207 ? 2.541 -33 -17.156 1 92.94 207 MET B C 1
ATOM 4485 O O . MET B 1 207 ? 2.506 -33.594 -18.234 1 92.94 207 MET B O 1
ATOM 4489 N N . LEU B 1 208 ? 2.35 -31.703 -17.047 1 94.62 208 LEU B N 1
ATOM 4490 C CA . LEU B 1 208 ? 2.168 -30.859 -18.219 1 94.62 208 LEU B CA 1
ATOM 4491 C C . LEU B 1 208 ? 3.393 -30.906 -19.125 1 94.62 208 LEU B C 1
ATOM 4493 O O . LEU B 1 208 ? 3.264 -31.062 -20.344 1 94.62 208 LEU B O 1
ATOM 4497 N N . PHE B 1 209 ? 4.477 -30.875 -18.531 1 94.88 209 PHE B N 1
ATOM 4498 C CA . PHE B 1 209 ? 5.73 -30.984 -19.266 1 94.88 209 PHE B CA 1
ATOM 4499 C C . PHE B 1 209 ? 5.816 -32.344 -19.984 1 94.88 209 PHE B C 1
ATOM 4501 O O . PHE B 1 209 ? 6.148 -32.406 -21.172 1 94.88 209 PHE B O 1
ATOM 4508 N N . MET B 1 210 ? 5.492 -33.312 -19.281 1 93.06 210 MET B N 1
ATOM 4509 C CA . MET B 1 210 ? 5.555 -34.656 -19.844 1 93.06 210 MET B CA 1
ATOM 4510 C C . MET B 1 210 ? 4.555 -34.812 -20.984 1 93.06 210 MET B C 1
ATOM 4512 O O . MET B 1 210 ? 4.867 -35.406 -22.016 1 93.06 210 MET B O 1
ATOM 4516 N N . ALA B 1 211 ? 3.41 -34.312 -20.781 1 93.62 211 ALA B N 1
ATOM 4517 C CA . ALA B 1 211 ? 2.395 -34.375 -21.828 1 93.62 211 ALA B CA 1
ATOM 4518 C C . ALA B 1 211 ? 2.854 -33.625 -23.078 1 93.62 211 ALA B C 1
ATOM 4520 O O . ALA B 1 211 ? 2.619 -34.094 -24.203 1 93.62 211 ALA B O 1
ATOM 4521 N N . TRP B 1 212 ? 3.451 -32.531 -22.891 1 93.94 212 TRP B N 1
ATOM 4522 C CA . TRP B 1 212 ? 3.994 -31.75 -24 1 93.94 212 TRP B CA 1
ATOM 4523 C C . TRP B 1 212 ? 5.09 -32.531 -24.719 1 93.94 212 TRP B C 1
ATOM 4525 O O . TRP B 1 212 ? 5.086 -32.625 -25.953 1 93.94 212 TRP B O 1
ATOM 4535 N N . MET B 1 213 ? 5.98 -33.125 -23.969 1 90.19 213 MET B N 1
ATOM 4536 C CA . MET B 1 213 ? 7.09 -33.906 -24.531 1 90.19 213 MET B CA 1
ATOM 4537 C C . MET B 1 213 ? 6.578 -35.094 -25.312 1 90.19 213 MET B C 1
ATOM 4539 O O . MET B 1 213 ? 7.109 -35.438 -26.375 1 90.19 213 MET B O 1
ATOM 4543 N N . ALA B 1 214 ? 5.566 -35.719 -24.75 1 91.12 214 ALA B N 1
ATOM 4544 C CA . ALA B 1 214 ? 5.027 -36.938 -25.344 1 91.12 214 ALA B CA 1
ATOM 4545 C C . ALA B 1 214 ? 4.047 -36.625 -26.469 1 91.12 214 ALA B C 1
ATOM 4547 O O . ALA B 1 214 ? 3.527 -37.531 -27.125 1 91.12 214 ALA B O 1
ATOM 4548 N N . ARG B 1 215 ? 3.73 -35.406 -26.625 1 92.06 215 ARG B N 1
ATOM 4549 C CA . ARG B 1 215 ? 2.783 -34.938 -27.625 1 92.06 215 ARG B CA 1
ATOM 4550 C C . ARG B 1 215 ? 1.403 -35.562 -27.406 1 92.06 215 ARG B C 1
ATOM 4552 O O . ARG B 1 215 ? 0.75 -36 -28.359 1 92.06 215 ARG B O 1
ATOM 4559 N N . ASP B 1 216 ? 1.104 -35.656 -26.172 1 92.62 216 ASP B N 1
ATOM 4560 C CA . ASP B 1 216 ? -0.228 -36.094 -25.766 1 92.62 216 ASP B CA 1
ATOM 4561 C C . ASP B 1 216 ? -1.213 -34.938 -25.75 1 92.62 216 ASP B C 1
ATOM 4563 O O . ASP B 1 216 ? -1.368 -34.25 -24.719 1 92.62 216 ASP B O 1
ATOM 4567 N N . GLN B 1 217 ? -1.968 -34.781 -26.766 1 92.88 217 GLN B N 1
ATOM 4568 C CA . GLN B 1 217 ? -2.834 -33.625 -26.984 1 92.88 217 GLN B CA 1
ATOM 4569 C C . GLN B 1 217 ? -3.945 -33.562 -25.938 1 92.88 217 GLN B C 1
ATOM 4571 O O . GLN B 1 217 ? -4.211 -32.5 -25.359 1 92.88 217 GLN B O 1
ATOM 4576 N N . GLU B 1 218 ? -4.578 -34.656 -25.688 1 90.56 218 GLU B N 1
ATOM 4577 C CA . GLU B 1 218 ? -5.727 -34.719 -24.797 1 90.56 218 GLU B CA 1
ATOM 4578 C C . GLU B 1 218 ? -5.32 -34.375 -23.359 1 90.56 218 GLU B C 1
ATOM 4580 O O . GLU B 1 218 ? -5.965 -33.562 -22.688 1 90.56 218 GLU B O 1
ATOM 4585 N N . CYS B 1 219 ? -4.273 -34.969 -22.922 1 91.69 219 CYS B N 1
ATOM 4586 C CA . CYS B 1 219 ? -3.789 -34.75 -21.578 1 91.69 219 CYS B CA 1
ATOM 4587 C C . CYS B 1 219 ? -3.293 -33.312 -21.422 1 91.69 219 CYS B C 1
ATOM 4589 O O . CYS B 1 219 ? -3.541 -32.656 -20.406 1 91.69 219 CYS B O 1
ATOM 4591 N N . PHE B 1 220 ? -2.639 -32.875 -22.438 1 94.5 220 PHE B N 1
ATOM 4592 C CA . PHE B 1 220 ? -2.117 -31.5 -22.453 1 94.5 220 PHE B CA 1
ATOM 4593 C C . PHE B 1 220 ? -3.248 -30.484 -22.328 1 94.5 220 PHE B C 1
ATOM 4595 O O . PHE B 1 220 ? -3.186 -29.578 -21.5 1 94.5 220 PHE B O 1
ATOM 4602 N N . LYS B 1 221 ? -4.234 -30.688 -23.031 1 93.19 221 LYS B N 1
ATOM 4603 C CA . LYS B 1 221 ? -5.395 -29.797 -23.031 1 93.19 221 LYS B CA 1
ATOM 4604 C C . LYS B 1 221 ? -6.066 -29.781 -21.656 1 93.19 221 LYS B C 1
ATOM 4606 O O . LYS B 1 221 ? -6.391 -28.719 -21.125 1 93.19 221 LYS B O 1
ATOM 4611 N N . GLY B 1 222 ? -6.258 -30.969 -21.141 1 90.75 222 GLY B N 1
ATOM 4612 C CA . GLY B 1 222 ? -6.867 -31.078 -19.828 1 90.75 222 GLY B CA 1
ATOM 4613 C C . GLY B 1 222 ? -6.059 -30.406 -18.734 1 90.75 222 GLY B C 1
ATOM 4614 O O . GLY B 1 222 ? -6.613 -29.734 -17.875 1 90.75 222 GLY B O 1
ATOM 4615 N N . LEU B 1 223 ? -4.746 -30.547 -18.797 1 92.88 223 LEU B N 1
ATOM 4616 C CA . LEU B 1 223 ? -3.865 -29.984 -17.781 1 92.88 223 LEU B CA 1
ATOM 4617 C C . LEU B 1 223 ? -3.826 -28.453 -17.875 1 92.88 223 LEU B C 1
ATOM 4619 O O . LEU B 1 223 ? -3.859 -27.766 -16.859 1 92.88 223 LEU B O 1
ATOM 4623 N N . THR B 1 224 ? -3.77 -27.953 -19.078 1 95 224 THR B N 1
ATOM 4624 C CA . THR B 1 224 ? -3.742 -26.5 -19.234 1 95 224 THR B CA 1
ATOM 4625 C C . THR B 1 224 ? -5.062 -25.891 -18.781 1 95 224 THR B C 1
ATOM 4627 O O . THR B 1 224 ? -5.078 -24.812 -18.188 1 95 224 THR B O 1
ATOM 4630 N N . ARG B 1 225 ? -6.109 -26.547 -19.047 1 92.88 225 ARG B N 1
ATOM 4631 C CA . ARG B 1 225 ? -7.41 -26.094 -18.562 1 92.88 225 ARG B CA 1
ATOM 4632 C C . ARG B 1 225 ? -7.449 -26.078 -17.047 1 92.88 225 ARG B C 1
ATOM 4634 O O . ARG B 1 225 ? -7.875 -25.078 -16.453 1 92.88 225 ARG B O 1
ATOM 4641 N N . SER B 1 226 ? -7.031 -27.141 -16.484 1 91.81 226 SER B N 1
ATOM 4642 C CA . SER B 1 226 ? -6.988 -27.234 -15.023 1 91.81 226 SER B CA 1
ATOM 4643 C C . SER B 1 226 ? -6.121 -26.141 -14.43 1 91.81 226 SER B C 1
ATOM 4645 O O . SER B 1 226 ? -6.477 -25.547 -13.406 1 91.81 226 SER B O 1
ATOM 4647 N N . ALA B 1 227 ? -5 -25.859 -15.055 1 94.69 227 ALA B N 1
ATOM 4648 C CA . ALA B 1 227 ? -4.094 -24.812 -14.578 1 94.69 227 ALA B CA 1
ATOM 4649 C C . ALA B 1 227 ? -4.785 -23.453 -14.578 1 94.69 227 ALA B C 1
ATOM 4651 O O . ALA B 1 227 ? -4.723 -22.719 -13.586 1 94.69 227 ALA B O 1
ATOM 4652 N N . VAL B 1 228 ? -5.477 -23.156 -15.594 1 95.44 228 VAL B N 1
ATOM 4653 C CA . VAL B 1 228 ? -6.16 -21.875 -15.711 1 95.44 228 VAL B CA 1
ATOM 4654 C C . VAL B 1 228 ? -7.242 -21.766 -14.641 1 95.44 228 VAL B C 1
ATOM 4656 O O . VAL B 1 228 ? -7.395 -20.719 -14.016 1 95.44 228 VAL B O 1
ATOM 4659 N N . LEU B 1 229 ? -7.938 -22.828 -14.367 1 93.25 229 LEU B N 1
ATOM 4660 C CA . LEU B 1 229 ? -9.148 -22.781 -13.555 1 93.25 229 LEU B CA 1
ATOM 4661 C C . LEU B 1 229 ? -8.82 -22.875 -12.07 1 93.25 229 LEU B C 1
ATOM 4663 O O . LEU B 1 229 ? -9.523 -22.312 -11.234 1 93.25 229 LEU B O 1
ATOM 4667 N N . THR B 1 230 ? -7.699 -23.531 -11.734 1 93.19 230 THR B N 1
ATOM 4668 C CA . THR B 1 230 ? -7.609 -23.938 -10.336 1 93.19 230 THR B CA 1
ATOM 4669 C C . THR B 1 230 ? -6.371 -23.328 -9.68 1 93.19 230 THR B C 1
ATOM 4671 O O . THR B 1 230 ? -6.227 -23.391 -8.453 1 93.19 230 THR B O 1
ATOM 4674 N N . THR B 1 231 ? -5.477 -22.75 -10.414 1 94.25 231 THR B N 1
ATOM 4675 C CA . THR B 1 231 ? -4.289 -22.172 -9.797 1 94.25 231 THR B CA 1
ATOM 4676 C C . THR B 1 231 ? -4.625 -20.859 -9.094 1 94.25 231 THR B C 1
ATOM 4678 O O . THR B 1 231 ? -5.473 -20.094 -9.57 1 94.25 231 THR B O 1
ATOM 4681 N N . ASN B 1 232 ? -3.977 -20.547 -8 1 92.56 232 ASN B N 1
ATOM 4682 C CA . ASN B 1 232 ? -4.246 -19.328 -7.246 1 92.56 232 ASN B CA 1
ATOM 4683 C C . ASN B 1 232 ? -3.07 -18.359 -7.305 1 92.56 232 ASN B C 1
ATOM 4685 O O . ASN B 1 232 ? -2.924 -17.5 -6.434 1 92.56 232 ASN B O 1
ATOM 4689 N N . GLY B 1 233 ? -2.301 -18.5 -8.336 1 92.62 233 GLY B N 1
ATOM 4690 C CA . GLY B 1 233 ? -1.144 -17.672 -8.609 1 92.62 233 GLY B CA 1
ATOM 4691 C C . GLY B 1 233 ? -0.543 -17.906 -9.977 1 92.62 233 GLY B C 1
ATOM 4692 O O . GLY B 1 233 ? -1.235 -18.344 -10.898 1 92.62 233 GLY B O 1
ATOM 4693 N N . LEU B 1 234 ? 0.691 -17.609 -10.094 1 94.12 234 LEU B N 1
ATOM 4694 C CA . LEU B 1 234 ? 1.371 -17.812 -11.367 1 94.12 234 LEU B CA 1
ATOM 4695 C C . LEU B 1 234 ? 1.962 -19.219 -11.445 1 94.12 234 LEU B C 1
ATOM 4697 O O . LEU B 1 234 ? 2.502 -19.734 -10.461 1 94.12 234 LEU B O 1
ATOM 4701 N N . VAL B 1 235 ? 1.731 -19.781 -12.562 1 94.44 235 VAL B N 1
ATOM 4702 C CA . VAL B 1 235 ? 2.4 -21.047 -12.828 1 94.44 235 VAL B CA 1
ATOM 4703 C C . VAL B 1 235 ? 3.809 -20.797 -13.359 1 94.44 235 VAL B C 1
ATOM 4705 O O . VAL B 1 235 ? 3.975 -20.172 -14.406 1 94.44 235 VAL B O 1
ATOM 4708 N N . GLU B 1 236 ? 4.727 -21.172 -12.586 1 91.5 236 GLU B N 1
ATOM 4709 C CA . GLU B 1 236 ? 6.133 -21.047 -12.961 1 91.5 236 GLU B CA 1
ATOM 4710 C C . GLU B 1 236 ? 6.867 -22.375 -12.805 1 91.5 236 GLU B C 1
ATOM 4712 O O . GLU B 1 236 ? 6.469 -23.219 -12 1 91.5 236 GLU B O 1
ATOM 4717 N N . THR B 1 237 ? 7.816 -22.547 -13.75 1 89.12 237 THR B N 1
ATOM 4718 C CA . THR B 1 237 ? 8.586 -23.781 -13.656 1 89.12 237 THR B CA 1
ATOM 4719 C C . THR B 1 237 ? 9.977 -23.594 -14.25 1 89.12 237 THR B C 1
ATOM 4721 O O . THR B 1 237 ? 10.227 -22.641 -14.977 1 89.12 237 THR B O 1
ATOM 4724 N N . HIS B 1 238 ? 10.891 -24.484 -13.859 1 83.81 238 HIS B N 1
ATOM 4725 C CA . HIS B 1 238 ? 12.219 -24.547 -14.445 1 83.81 238 HIS B CA 1
ATOM 4726 C C . HIS B 1 238 ? 12.344 -25.703 -15.43 1 83.81 238 HIS B C 1
ATOM 4728 O O . HIS B 1 238 ? 13.445 -26.016 -15.898 1 83.81 238 HIS B O 1
ATOM 4734 N N . LEU B 1 239 ? 11.281 -26.281 -15.703 1 90.81 239 LEU B N 1
ATOM 4735 C CA . LEU B 1 239 ? 11.266 -27.391 -16.656 1 90.81 239 LEU B CA 1
ATOM 4736 C C . LEU B 1 239 ? 11.406 -26.859 -18.094 1 90.81 239 LEU B C 1
ATOM 4738 O O . LEU B 1 239 ? 10.992 -25.734 -18.375 1 90.81 239 LEU B O 1
ATOM 4742 N N . PRO B 1 240 ? 12.016 -27.656 -18.953 1 90.81 240 PRO B N 1
ATOM 4743 C CA . PRO B 1 240 ? 12.32 -27.188 -20.312 1 90.81 240 PRO B CA 1
ATOM 4744 C C . PRO B 1 240 ? 11.117 -27.25 -21.25 1 90.81 240 PRO B C 1
ATOM 4746 O O . PRO B 1 240 ? 11.109 -28.031 -22.203 1 90.81 240 PRO B O 1
ATOM 4749 N N . MET B 1 241 ? 10.141 -26.438 -21.016 1 90.12 241 MET B N 1
ATOM 4750 C CA . MET B 1 241 ? 9.016 -26.266 -21.922 1 90.12 241 MET B CA 1
ATOM 4751 C C . MET B 1 241 ? 8.914 -24.828 -22.391 1 90.12 241 MET B C 1
ATOM 4753 O O . MET B 1 241 ? 9.461 -23.922 -21.766 1 90.12 241 MET B O 1
ATOM 4757 N N . PRO B 1 242 ? 8.336 -24.703 -23.547 1 92.56 242 PRO B N 1
ATOM 4758 C CA . PRO B 1 242 ? 8.211 -23.344 -24.062 1 92.56 242 PRO B CA 1
ATOM 4759 C C . PRO B 1 242 ? 7.543 -22.391 -23.062 1 92.56 242 PRO B C 1
ATOM 4761 O O . PRO B 1 242 ? 6.473 -22.703 -22.531 1 92.56 242 PRO B O 1
ATOM 4764 N N . ALA B 1 243 ? 8.18 -21.297 -22.875 1 92.94 243 ALA B N 1
ATOM 4765 C CA . ALA B 1 243 ? 7.676 -20.312 -21.922 1 92.94 243 ALA B CA 1
ATOM 4766 C C . ALA B 1 243 ? 6.289 -19.828 -22.312 1 92.94 243 ALA B C 1
ATOM 4768 O O . ALA B 1 243 ? 5.5 -19.422 -21.453 1 92.94 243 ALA B O 1
ATOM 4769 N N . GLN B 1 244 ? 5.992 -19.875 -23.562 1 95.88 244 GLN B N 1
ATOM 4770 C CA . GLN B 1 244 ? 4.727 -19.391 -24.094 1 95.88 244 GLN B CA 1
ATOM 4771 C C . GLN B 1 244 ? 3.547 -20.156 -23.5 1 95.88 244 GLN B C 1
ATOM 4773 O O . GLN B 1 244 ? 2.441 -19.625 -23.391 1 95.88 244 GLN B O 1
ATOM 4778 N N . ILE B 1 245 ? 3.822 -21.406 -23.156 1 97.25 245 ILE B N 1
ATOM 4779 C CA . ILE B 1 245 ? 2.758 -22.219 -22.594 1 97.25 245 ILE B CA 1
ATOM 4780 C C . ILE B 1 245 ? 2.299 -21.609 -21.266 1 97.25 245 ILE B C 1
ATOM 4782 O O . ILE B 1 245 ? 1.108 -21.359 -21.062 1 97.25 245 ILE B O 1
ATOM 4786 N N . LEU B 1 246 ? 3.262 -21.375 -20.438 1 96.81 246 LEU B N 1
ATOM 4787 C CA . LEU B 1 246 ? 2.943 -20.844 -19.109 1 96.81 246 LEU B CA 1
ATOM 4788 C C . LEU B 1 246 ? 2.414 -19.406 -19.203 1 96.81 246 LEU B C 1
ATOM 4790 O O . LEU B 1 246 ? 1.514 -19.031 -18.469 1 96.81 246 LEU B O 1
ATOM 4794 N N . GLU B 1 247 ? 2.963 -18.672 -20.125 1 96.81 247 GLU B N 1
ATOM 4795 C CA . GLU B 1 247 ? 2.488 -17.312 -20.344 1 96.81 247 GLU B CA 1
ATOM 4796 C C . GLU B 1 247 ? 1.019 -17.297 -20.766 1 96.81 247 GLU B C 1
ATOM 4798 O O . GLU B 1 247 ? 0.233 -16.5 -20.234 1 96.81 247 GLU B O 1
ATOM 4803 N N . LYS B 1 248 ? 0.7 -18.172 -21.594 1 97.69 248 LYS B N 1
ATOM 4804 C CA . LYS B 1 248 ? -0.68 -18.234 -22.078 1 97.69 248 LYS B CA 1
ATOM 4805 C C . LYS B 1 248 ? -1.623 -18.688 -20.969 1 97.69 248 LYS B C 1
ATOM 4807 O O . LYS B 1 248 ? -2.73 -18.156 -20.828 1 97.69 248 LYS B O 1
ATOM 4812 N N . ILE B 1 249 ? -1.184 -19.609 -20.203 1 97.75 249 ILE B N 1
ATOM 4813 C CA . ILE B 1 249 ? -1.969 -20.094 -19.078 1 97.75 249 ILE B CA 1
ATOM 4814 C C . ILE B 1 249 ? -2.221 -18.938 -18.094 1 97.75 249 ILE B C 1
ATOM 4816 O O . ILE B 1 249 ? -3.365 -18.688 -17.719 1 97.75 249 ILE B O 1
ATOM 4820 N N . ASN B 1 250 ? -1.158 -18.281 -17.719 1 98.06 250 ASN B N 1
ATOM 4821 C CA . ASN B 1 250 ? -1.249 -17.203 -16.734 1 98.06 250 ASN B CA 1
ATOM 4822 C C . ASN B 1 250 ? -2.09 -16.047 -17.25 1 98.06 250 ASN B C 1
ATOM 4824 O O . ASN B 1 250 ? -2.9 -15.484 -16.516 1 98.06 250 ASN B O 1
ATOM 4828 N N . ASN B 1 251 ? -1.902 -15.75 -18.484 1 98 251 ASN B N 1
ATOM 4829 C CA . ASN B 1 251 ? -2.66 -14.648 -19.078 1 98 251 ASN B CA 1
ATOM 4830 C C . ASN B 1 251 ? -4.152 -14.969 -19.141 1 98 251 ASN B C 1
ATOM 4832 O O . ASN B 1 251 ? -4.988 -14.125 -18.812 1 98 251 ASN B O 1
ATOM 4836 N N . LYS B 1 252 ? -4.414 -16.141 -19.547 1 97.94 252 LYS B N 1
ATOM 4837 C CA . LYS B 1 252 ? -5.816 -16.547 -19.656 1 97.94 252 LYS B CA 1
ATOM 4838 C C . LYS B 1 252 ? -6.473 -16.578 -18.281 1 97.94 252 LYS B C 1
ATOM 4840 O O . LYS B 1 252 ? -7.613 -16.141 -18.109 1 97.94 252 LYS B O 1
ATOM 4845 N N . ARG B 1 253 ? -5.828 -17.094 -17.312 1 97.38 253 ARG B N 1
ATOM 4846 C CA . ARG B 1 253 ? -6.324 -17.109 -15.945 1 97.38 253 ARG B CA 1
ATOM 4847 C C . ARG B 1 253 ? -6.656 -15.695 -15.477 1 97.38 253 ARG B C 1
ATOM 4849 O O . ARG B 1 253 ? -7.758 -15.438 -14.984 1 97.38 253 ARG B O 1
ATOM 4856 N N . CYS B 1 254 ? -5.715 -14.805 -15.672 1 98 254 CYS B N 1
ATOM 4857 C CA . CYS B 1 254 ? -5.891 -13.43 -15.227 1 98 254 CYS B CA 1
ATOM 4858 C C . CYS B 1 254 ? -7.051 -12.758 -15.961 1 98 254 CYS B C 1
ATOM 4860 O O . CYS B 1 254 ? -7.812 -11.992 -15.367 1 98 254 CYS B O 1
ATOM 4862 N N . GLU B 1 255 ? -7.125 -13.055 -17.203 1 97.88 255 GLU B N 1
ATOM 4863 C CA . GLU B 1 255 ? -8.195 -12.477 -18 1 97.88 255 GLU B CA 1
ATOM 4864 C C . GLU B 1 255 ? -9.562 -12.875 -17.469 1 97.88 255 GLU B C 1
ATOM 4866 O O . GLU B 1 255 ? -10.438 -12.023 -17.281 1 97.88 255 GLU B O 1
ATOM 4871 N N . ILE B 1 256 ? -9.75 -14.117 -17.234 1 97.31 256 ILE B N 1
ATOM 4872 C CA . ILE B 1 256 ? -11.039 -14.633 -16.781 1 97.31 256 ILE B CA 1
ATOM 4873 C C . ILE B 1 256 ? -11.359 -14.109 -15.391 1 97.31 256 ILE B C 1
ATOM 4875 O O . ILE B 1 256 ? -12.469 -13.648 -15.133 1 97.31 256 ILE B O 1
ATOM 4879 N N . ILE B 1 257 ? -10.375 -14.133 -14.508 1 97.38 257 ILE B N 1
ATOM 4880 C CA . ILE B 1 257 ? -10.578 -13.641 -13.148 1 97.38 257 ILE B CA 1
ATOM 4881 C C . ILE B 1 257 ? -10.922 -12.148 -13.188 1 97.38 257 ILE B C 1
ATOM 4883 O O . ILE B 1 257 ? -11.828 -11.695 -12.492 1 97.38 257 ILE B O 1
ATOM 4887 N N . ASP B 1 258 ? -10.211 -11.43 -14.016 1 97.94 258 ASP B N 1
ATOM 4888 C CA . ASP B 1 258 ? -10.445 -9.992 -14.133 1 97.94 258 ASP B CA 1
ATOM 4889 C C . ASP B 1 258 ? -11.883 -9.703 -14.57 1 97.94 258 ASP B C 1
ATOM 4891 O O . ASP B 1 258 ? -12.523 -8.789 -14.047 1 97.94 258 ASP B O 1
ATOM 4895 N N . GLN B 1 259 ? -12.336 -10.453 -15.484 1 97.31 259 GLN B N 1
ATOM 4896 C CA . GLN B 1 259 ? -13.711 -10.281 -15.953 1 97.31 259 GLN B CA 1
ATOM 4897 C C . GLN B 1 259 ? -14.711 -10.516 -14.828 1 97.31 259 GLN B C 1
ATOM 4899 O O . GLN B 1 259 ? -15.617 -9.711 -14.609 1 97.31 259 GLN B O 1
ATOM 4904 N N . MET B 1 260 ? -14.531 -11.531 -14.141 1 96.75 260 MET B N 1
ATOM 4905 C CA . MET B 1 260 ? -15.469 -11.906 -13.086 1 96.75 260 MET B CA 1
ATOM 4906 C C . MET B 1 260 ? -15.406 -10.914 -11.93 1 96.75 260 MET B C 1
ATOM 4908 O O . MET B 1 260 ? -16.438 -10.43 -11.461 1 96.75 260 MET B O 1
ATOM 4912 N N . ILE B 1 261 ? -14.195 -10.625 -11.484 1 96.5 261 ILE B N 1
ATOM 4913 C CA . ILE B 1 261 ? -14.016 -9.727 -10.352 1 96.5 261 ILE B CA 1
ATOM 4914 C C . ILE B 1 261 ? -14.5 -8.328 -10.719 1 96.5 261 ILE B C 1
ATOM 4916 O O . ILE B 1 261 ? -15.109 -7.641 -9.898 1 96.5 261 ILE B O 1
ATOM 4920 N N . SER B 1 262 ? -14.227 -7.934 -11.953 1 97.06 262 SER B N 1
ATOM 4921 C CA . SER B 1 262 ? -14.688 -6.625 -12.414 1 97.06 262 SER B CA 1
ATOM 4922 C C . SER B 1 262 ? -16.203 -6.531 -12.383 1 97.06 262 SER B C 1
ATOM 4924 O O . SER B 1 262 ? -16.766 -5.461 -12.133 1 97.06 262 SER B O 1
ATOM 4926 N N . GLN B 1 263 ? -16.844 -7.598 -12.656 1 97.06 263 GLN B N 1
ATOM 4927 C CA . GLN B 1 263 ? -18.297 -7.598 -12.594 1 97.06 263 GLN B CA 1
ATOM 4928 C C . GLN B 1 263 ? -18.797 -7.262 -11.188 1 97.06 263 GLN B C 1
ATOM 4930 O O . GLN B 1 263 ? -19.719 -6.461 -11.023 1 97.06 263 GLN B O 1
ATOM 4935 N N . ILE B 1 264 ? -18.219 -7.785 -10.188 1 96.75 264 ILE B N 1
ATOM 4936 C CA . ILE B 1 264 ? -18.609 -7.574 -8.797 1 96.75 264 ILE B CA 1
ATOM 4937 C C . ILE B 1 264 ? -18.344 -6.121 -8.398 1 96.75 264 ILE B C 1
ATOM 4939 O O . ILE B 1 264 ? -19.234 -5.445 -7.879 1 96.75 264 ILE B O 1
ATOM 4943 N N . TYR B 1 265 ? -17.203 -5.672 -8.672 1 96.88 265 TYR B N 1
ATOM 4944 C CA . TYR B 1 265 ? -16.797 -4.355 -8.203 1 96.88 265 TYR B CA 1
ATOM 4945 C C . TYR B 1 265 ? -17.453 -3.252 -9.023 1 96.88 265 TYR B C 1
ATOM 4947 O O . TYR B 1 265 ? -17.75 -2.174 -8.5 1 96.88 265 TYR B O 1
ATOM 4955 N N . SER B 1 266 ? -17.688 -3.537 -10.305 1 97.25 266 SER B N 1
ATOM 4956 C CA . SER B 1 266 ? -18.484 -2.598 -11.086 1 97.25 266 SER B CA 1
ATOM 4957 C C . SER B 1 266 ? -19.906 -2.494 -10.539 1 97.25 266 SER B C 1
ATOM 4959 O O . SER B 1 266 ? -20.5 -1.42 -10.57 1 97.25 266 SER B O 1
ATOM 4961 N N . LEU B 1 267 ? -20.375 -3.615 -10.156 1 97.69 267 LEU B N 1
ATOM 4962 C CA . LEU B 1 267 ? -21.703 -3.611 -9.555 1 97.69 267 LEU B CA 1
ATOM 4963 C C . LEU B 1 267 ? -21.719 -2.768 -8.289 1 97.69 267 LEU B C 1
ATOM 4965 O O . LEU B 1 267 ? -22.672 -2.027 -8.039 1 97.69 267 LEU B O 1
ATOM 4969 N N . VAL B 1 268 ? -20.719 -2.879 -7.414 1 97.56 268 VAL B N 1
ATOM 4970 C CA . VAL B 1 268 ? -20.594 -2.041 -6.223 1 97.56 268 VAL B CA 1
ATOM 4971 C C . VAL B 1 268 ? -20.688 -0.569 -6.617 1 97.56 268 VAL B C 1
ATOM 4973 O O . VAL B 1 268 ? -21.484 0.184 -6.047 1 97.56 268 VAL B O 1
ATOM 4976 N N . ASP B 1 269 ? -19.953 -0.194 -7.637 1 96.81 269 ASP B N 1
ATOM 4977 C CA . ASP B 1 269 ? -19.938 1.188 -8.102 1 96.81 269 ASP B CA 1
ATOM 4978 C C . ASP B 1 269 ? -21.312 1.612 -8.617 1 96.81 269 ASP B C 1
ATOM 4980 O O . ASP B 1 269 ? -21.766 2.717 -8.328 1 96.81 269 ASP B O 1
ATOM 4984 N N . ASP B 1 270 ? -21.859 0.751 -9.375 1 97.81 270 ASP B N 1
ATOM 4985 C CA . ASP B 1 270 ? -23.172 1.047 -9.945 1 97.81 270 ASP B CA 1
ATOM 4986 C C . ASP B 1 270 ? -24.219 1.244 -8.852 1 97.81 270 ASP B C 1
ATOM 4988 O O . ASP B 1 270 ? -25.094 2.1 -8.977 1 97.81 270 ASP B O 1
ATOM 4992 N N . LEU B 1 271 ? -24.125 0.451 -7.867 1 97.88 271 LEU B N 1
ATOM 4993 C CA . LEU B 1 271 ? -25.062 0.558 -6.758 1 97.88 271 LEU B CA 1
ATOM 4994 C C . LEU B 1 271 ? -24.812 1.83 -5.957 1 97.88 271 LEU B C 1
ATOM 4996 O O . LEU B 1 271 ? -25.766 2.498 -5.539 1 97.88 271 LEU B O 1
ATOM 5000 N N . ILE B 1 272 ? -23.578 2.154 -5.738 1 97 272 ILE B N 1
ATOM 5001 C CA . ILE B 1 272 ? -23.234 3.379 -5.027 1 97 272 ILE B CA 1
ATOM 5002 C C . ILE B 1 272 ? -23.75 4.59 -5.793 1 97 272 ILE B C 1
ATOM 5004 O O . ILE B 1 272 ? -24.312 5.516 -5.199 1 97 272 ILE B O 1
ATOM 5008 N N . GLU B 1 273 ? -23.688 4.535 -7.086 1 96.25 273 GLU B N 1
ATOM 5009 C CA . GLU B 1 273 ? -24.078 5.66 -7.934 1 96.25 273 GLU B CA 1
ATOM 5010 C C . GLU B 1 273 ? -25.578 5.648 -8.211 1 96.25 273 GLU B C 1
ATOM 5012 O O . GLU B 1 273 ? -26.125 6.613 -8.75 1 96.25 273 GLU B O 1
ATOM 5017 N N . GLY B 1 274 ? -26.172 4.574 -7.902 1 95.56 274 GLY B N 1
ATOM 5018 C CA . GLY B 1 274 ? -27.625 4.477 -8.078 1 95.56 274 GLY B CA 1
ATOM 5019 C C . GLY B 1 274 ? -28.016 4.066 -9.477 1 95.56 274 GLY B C 1
ATOM 5020 O O . GLY B 1 274 ? -29.141 4.34 -9.914 1 95.56 274 GLY B O 1
ATOM 5021 N N . ARG B 1 275 ? -27.172 3.457 -10.266 1 96.62 275 ARG B N 1
ATOM 5022 C CA . ARG B 1 275 ? -27.438 3.021 -11.633 1 96.62 275 ARG B CA 1
ATOM 5023 C C . ARG B 1 275 ? -28.172 1.68 -11.648 1 96.62 275 ARG B C 1
ATOM 5025 O O . ARG B 1 275 ? -28.766 1.302 -12.656 1 96.62 275 ARG B O 1
ATOM 5032 N N . VAL B 1 276 ? -28.062 0.958 -10.578 1 96.62 276 VAL B N 1
ATOM 5033 C CA . VAL B 1 276 ? -28.75 -0.32 -10.406 1 96.62 276 VAL B CA 1
ATOM 5034 C C . VAL B 1 276 ? -29.734 -0.225 -9.25 1 96.62 276 VAL B C 1
ATOM 5036 O O . VAL B 1 276 ? -29.469 0.432 -8.242 1 96.62 276 VAL B O 1
ATOM 5039 N N . GLY B 1 277 ? -30.844 -0.899 -9.367 1 95.31 277 GLY B N 1
ATOM 5040 C CA . GLY B 1 277 ? -31.938 -0.797 -8.414 1 95.31 277 GLY B CA 1
ATOM 5041 C C . GLY B 1 277 ? -33.125 0.02 -8.945 1 95.31 277 GLY B C 1
ATOM 5042 O O . GLY B 1 277 ? -32.938 0.828 -9.859 1 95.31 277 GLY B O 1
ATOM 5043 N N . CYS B 1 278 ? -34.25 -0.124 -8.414 1 96.19 278 CYS B N 1
ATOM 5044 C CA . CYS B 1 278 ? -35.438 0.566 -8.906 1 96.19 278 CYS B CA 1
ATOM 5045 C C . CYS B 1 278 ? -35.688 1.862 -8.141 1 96.19 278 CYS B C 1
ATOM 5047 O O . CYS B 1 278 ? -36.531 2.676 -8.523 1 96.19 278 CYS B O 1
ATOM 5049 N N . SER B 1 279 ? -35.062 2.076 -6.988 1 95.25 279 SER B N 1
ATOM 5050 C CA . SER B 1 279 ? -35.062 3.281 -6.164 1 95.25 279 SER B CA 1
ATOM 5051 C C . SER B 1 279 ? -33.781 3.422 -5.375 1 95.25 279 SER B C 1
ATOM 5053 O O . SER B 1 279 ? -32.938 2.512 -5.367 1 95.25 279 SER B O 1
ATOM 5055 N N . GLU B 1 280 ? -33.594 4.504 -4.77 1 94.62 280 GLU B N 1
ATOM 5056 C CA . GLU B 1 280 ? -32.438 4.688 -3.916 1 94.62 280 GLU B CA 1
ATOM 5057 C C . GLU B 1 280 ? -32.406 3.672 -2.777 1 94.62 280 GLU B C 1
ATOM 5059 O O . GLU B 1 280 ? -31.375 3.121 -2.443 1 94.62 280 GLU B O 1
ATOM 5064 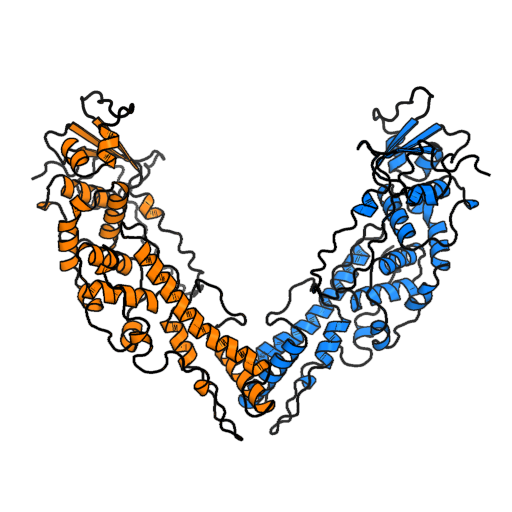N N . GLU B 1 281 ? -33.594 3.457 -2.25 1 93.44 281 GLU B N 1
ATOM 5065 C CA . GLU B 1 281 ? -33.719 2.475 -1.179 1 93.44 281 GLU B CA 1
ATOM 5066 C C . GLU B 1 281 ? -33.312 1.082 -1.653 1 93.44 281 GLU B C 1
ATOM 5068 O O . GLU B 1 281 ? -32.625 0.354 -0.943 1 93.44 281 GLU B O 1
ATOM 5073 N N . CYS B 1 282 ? -33.75 0.787 -2.816 1 95.94 282 CYS B N 1
ATOM 5074 C CA . CYS B 1 282 ? -33.438 -0.52 -3.385 1 95.94 282 CYS B CA 1
ATOM 5075 C C . CYS B 1 282 ? -31.938 -0.655 -3.66 1 95.94 282 CYS B C 1
ATOM 5077 O O . CYS B 1 282 ? -31.344 -1.686 -3.354 1 95.94 282 CYS B O 1
ATOM 5079 N N . SER B 1 283 ? -31.344 0.425 -4.234 1 97.12 283 SER B N 1
ATOM 5080 C CA . SER B 1 283 ? -29.906 0.421 -4.512 1 97.12 283 SER B CA 1
ATOM 5081 C C . SER B 1 283 ? -29.094 0.224 -3.238 1 97.12 283 SER B C 1
ATOM 5083 O O . SER B 1 283 ? -28.156 -0.576 -3.211 1 97.12 283 SER B O 1
ATOM 5085 N N . CYS B 1 284 ? -29.5 0.894 -2.211 1 96.75 284 CYS B N 1
ATOM 5086 C CA . CYS B 1 284 ? -28.781 0.813 -0.946 1 96.75 284 CYS B CA 1
ATOM 5087 C C . CYS B 1 284 ? -28.969 -0.554 -0.298 1 96.75 284 CYS B C 1
ATOM 5089 O O . CYS B 1 284 ? -28.031 -1.107 0.275 1 96.75 284 CYS B O 1
ATOM 5091 N N . ARG B 1 285 ? -30.172 -1.067 -0.407 1 95.88 285 ARG B N 1
ATOM 5092 C CA . ARG B 1 285 ? -30.422 -2.41 0.107 1 95.88 285 ARG B CA 1
ATOM 5093 C C . ARG B 1 285 ? -29.516 -3.434 -0.57 1 95.88 285 ARG B C 1
ATOM 5095 O O . ARG B 1 285 ? -28.844 -4.223 0.103 1 95.88 285 ARG B O 1
ATOM 5102 N N . LEU B 1 286 ? -29.531 -3.361 -1.865 1 97.75 286 LEU B N 1
ATOM 5103 C CA . LEU B 1 286 ? -28.719 -4.293 -2.641 1 97.75 286 LEU B CA 1
ATOM 5104 C C . LEU B 1 286 ? -27.234 -4.117 -2.326 1 97.75 286 LEU B C 1
ATOM 5106 O O . LEU B 1 286 ? -26.516 -5.102 -2.191 1 97.75 286 LEU B O 1
ATOM 5110 N N . LEU B 1 287 ? -26.797 -2.846 -2.238 1 97.81 287 LEU B N 1
ATOM 5111 C CA . LEU B 1 287 ? -25.422 -2.549 -1.901 1 97.81 287 LEU B CA 1
ATOM 5112 C C . LEU B 1 287 ? -25.047 -3.152 -0.551 1 97.81 287 LEU B C 1
ATOM 5114 O O . LEU B 1 287 ? -23.984 -3.773 -0.415 1 97.81 287 LEU B O 1
ATOM 5118 N N . GLY B 1 288 ? -25.859 -3.016 0.434 1 97.69 288 GLY B N 1
ATOM 5119 C CA . GLY B 1 288 ? -25.609 -3.586 1.747 1 97.69 288 GLY B CA 1
ATOM 5120 C C . GLY B 1 288 ? -25.453 -5.094 1.72 1 97.69 288 GLY B C 1
ATOM 5121 O O . GLY B 1 288 ? -24.516 -5.633 2.318 1 97.69 288 GLY B O 1
ATOM 5122 N N . PHE B 1 289 ? -26.359 -5.77 1.018 1 97.81 289 PHE B N 1
ATOM 5123 C CA . PHE B 1 289 ? -26.266 -7.223 0.896 1 97.81 289 PHE B CA 1
ATOM 5124 C C . PHE B 1 289 ? -24.969 -7.633 0.211 1 97.81 289 PHE B C 1
ATOM 5126 O O . PHE B 1 289 ? -24.312 -8.586 0.635 1 97.81 289 PHE B O 1
ATOM 5133 N N . LEU B 1 290 ? -24.688 -6.918 -0.842 1 97.38 290 LEU B N 1
ATOM 5134 C CA . LEU B 1 290 ? -23.469 -7.25 -1.587 1 97.38 290 LEU B CA 1
ATOM 5135 C C . LEU B 1 290 ? -22.234 -7.09 -0.711 1 97.38 290 LEU B C 1
ATOM 5137 O O . LEU B 1 290 ? -21.391 -7.984 -0.652 1 97.38 290 LEU B O 1
ATOM 5141 N N . MET B 1 291 ? -22.156 -5.957 -0.006 1 96.5 291 MET B N 1
ATOM 5142 C CA . MET B 1 291 ? -21 -5.688 0.854 1 96.5 291 MET B CA 1
ATOM 5143 C C . MET B 1 291 ? -20.891 -6.73 1.958 1 96.5 291 MET B C 1
ATOM 5145 O O . MET B 1 291 ? -19.797 -7.203 2.264 1 96.5 291 MET B O 1
ATOM 5149 N N . LYS B 1 292 ? -21.938 -7.062 2.543 1 96.5 292 LYS B N 1
ATOM 5150 C CA . LYS B 1 292 ? -21.953 -8.07 3.598 1 96.5 292 LYS B CA 1
ATOM 5151 C C . LYS B 1 292 ? -21.469 -9.422 3.076 1 96.5 292 LYS B C 1
ATOM 5153 O O . LYS B 1 292 ? -20.625 -10.07 3.699 1 96.5 292 LYS B O 1
ATOM 5158 N N . GLN B 1 293 ? -22 -9.812 1.998 1 96.06 293 GLN B N 1
ATOM 5159 C CA . GLN B 1 293 ? -21.656 -11.125 1.45 1 96.06 293 GLN B CA 1
ATOM 5160 C C . GLN B 1 293 ? -20.219 -11.156 0.943 1 96.06 293 GLN B C 1
ATOM 5162 O O . GLN B 1 293 ? -19.547 -12.18 1.053 1 96.06 293 GLN B O 1
ATOM 5167 N N . MET B 1 294 ? -19.766 -10.062 0.365 1 95.12 294 MET B N 1
ATOM 5168 C CA . MET B 1 294 ? -18.344 -9.961 -0.007 1 95.12 294 MET B CA 1
ATOM 5169 C C . MET B 1 294 ? -17.453 -10.133 1.212 1 95.12 294 MET B C 1
ATOM 5171 O O . MET B 1 294 ? -16.453 -10.852 1.153 1 95.12 294 MET B O 1
ATOM 5175 N N . ASN B 1 295 ? -17.844 -9.477 2.258 1 94.56 295 ASN B N 1
ATOM 5176 C CA . ASN B 1 295 ? -17.078 -9.594 3.496 1 94.56 295 ASN B CA 1
ATOM 5177 C C . ASN B 1 295 ? -17.094 -11.031 4.02 1 94.56 295 ASN B C 1
ATOM 5179 O O . ASN B 1 295 ? -16.047 -11.539 4.461 1 94.56 295 ASN B O 1
ATOM 5183 N N . GLN B 1 296 ? -18.156 -11.711 3.939 1 94.44 296 GLN B N 1
ATOM 5184 C CA . GLN B 1 296 ? -18.297 -13.094 4.379 1 94.44 296 GLN B CA 1
ATOM 5185 C C . GLN B 1 296 ? -17.375 -14.016 3.586 1 94.44 296 GLN B C 1
ATOM 5187 O O . GLN B 1 296 ? -16.875 -15.016 4.109 1 94.44 296 GLN B O 1
ATOM 5192 N N . GLN B 1 297 ? -17.156 -13.625 2.35 1 93.12 297 GLN B N 1
ATOM 5193 C CA . GLN B 1 297 ? -16.297 -14.422 1.481 1 93.12 297 GLN B CA 1
ATOM 5194 C C . GLN B 1 297 ? -14.867 -13.898 1.5 1 93.12 297 GLN B C 1
ATOM 5196 O O . GLN B 1 297 ? -14.039 -14.312 0.681 1 93.12 297 GLN B O 1
ATOM 5201 N N . SER B 1 298 ? -14.555 -12.922 2.307 1 91.75 298 SER B N 1
ATOM 5202 C CA . SER B 1 298 ? -13.234 -12.344 2.523 1 91.75 298 SER B CA 1
ATOM 5203 C C . SER B 1 298 ? -12.719 -11.656 1.262 1 91.75 298 SER B C 1
ATOM 5205 O O . SER B 1 298 ? -11.523 -11.695 0.972 1 91.75 298 SER B O 1
ATOM 5207 N N . LEU B 1 299 ? -13.664 -11.172 0.458 1 93.81 299 LEU B N 1
ATOM 5208 C CA . LEU B 1 299 ? -13.25 -10.32 -0.652 1 93.81 299 LEU B CA 1
ATOM 5209 C C . LEU B 1 299 ? -12.891 -8.922 -0.159 1 93.81 299 LEU B C 1
ATOM 5211 O O . LEU B 1 299 ? -13.617 -8.336 0.647 1 93.81 299 LEU B O 1
ATOM 5215 N N . PRO B 1 300 ? -11.789 -8.438 -0.676 1 92.38 300 PRO B N 1
ATOM 5216 C CA . PRO B 1 300 ? -11.406 -7.098 -0.229 1 92.38 300 PRO B CA 1
ATOM 5217 C C . PRO B 1 300 ? -12.344 -6.012 -0.743 1 92.38 300 PRO B C 1
ATOM 5219 O O . PRO B 1 300 ? -13.109 -6.242 -1.684 1 92.38 300 PRO B O 1
ATOM 5222 N N . THR B 1 301 ? -12.234 -4.871 -0.082 1 88.19 301 THR B N 1
ATOM 5223 C CA . THR B 1 301 ? -13.094 -3.75 -0.459 1 88.19 301 THR B CA 1
ATOM 5224 C C . THR B 1 301 ? -12.625 -3.129 -1.771 1 88.19 301 THR B C 1
ATOM 5226 O O . THR B 1 301 ? -13.438 -2.629 -2.553 1 88.19 301 THR B O 1
ATOM 5229 N N . GLU B 1 302 ? -11.359 -3.205 -1.927 1 91.31 302 GLU B N 1
ATOM 5230 C CA . GLU B 1 302 ? -10.805 -2.742 -3.195 1 91.31 302 GLU B CA 1
ATOM 5231 C C . GLU B 1 302 ? -10.531 -3.91 -4.137 1 91.31 302 GLU B C 1
ATOM 5233 O O . GLU B 1 302 ? -10.094 -4.977 -3.701 1 91.31 302 GLU B O 1
ATOM 5238 N N . LYS B 1 303 ? -10.812 -3.666 -5.383 1 95.19 303 LYS B N 1
ATOM 5239 C CA . LYS B 1 303 ? -10.594 -4.711 -6.375 1 95.19 303 LYS B CA 1
ATOM 5240 C C . LYS B 1 303 ? -9.148 -5.191 -6.359 1 95.19 303 LYS B C 1
ATOM 5242 O O . LYS B 1 303 ? -8.219 -4.387 -6.438 1 95.19 303 LYS B O 1
ATOM 5247 N N . PRO B 1 304 ? -8.992 -6.465 -6.289 1 95.5 304 PRO B N 1
ATOM 5248 C CA . PRO B 1 304 ? -7.621 -6.988 -6.348 1 95.5 304 PRO B CA 1
ATOM 5249 C C . PRO B 1 304 ? -6.941 -6.723 -7.688 1 95.5 304 PRO B C 1
ATOM 5251 O O . PRO B 1 304 ? -7.617 -6.633 -8.719 1 95.5 304 PRO B O 1
ATOM 5254 N N . GLU B 1 305 ? -5.617 -6.66 -7.562 1 96 305 GLU B N 1
ATOM 5255 C CA . GLU B 1 305 ? -4.844 -6.379 -8.766 1 96 305 GLU B CA 1
ATOM 5256 C C . GLU B 1 305 ? -4.266 -7.66 -9.367 1 96 305 GLU B C 1
ATOM 5258 O O . GLU B 1 305 ? -4.117 -8.664 -8.664 1 96 305 GLU B O 1
ATOM 5263 N N . ARG B 1 306 ? -3.98 -7.551 -10.625 1 95.88 306 ARG B N 1
ATOM 5264 C CA . ARG B 1 306 ? -3.264 -8.633 -11.289 1 95.88 306 ARG B CA 1
ATOM 5265 C C . ARG B 1 306 ? -1.928 -8.906 -10.609 1 95.88 306 ARG B C 1
ATOM 5267 O O . ARG B 1 306 ? -1.261 -7.98 -10.141 1 95.88 306 ARG B O 1
ATOM 5274 N N . PRO B 1 307 ? -1.446 -10.297 -10.523 1 97 307 PRO B N 1
ATOM 5275 C CA . PRO B 1 307 ? -1.994 -11.484 -11.172 1 97 307 PRO B CA 1
ATOM 5276 C C . PRO B 1 307 ? -3.014 -12.219 -10.305 1 97 307 PRO B C 1
ATOM 5278 O O . PRO B 1 307 ? -3.146 -13.438 -10.398 1 97 307 PRO B O 1
ATOM 5281 N N . PHE B 1 308 ? -3.645 -11.445 -9.281 1 96.75 308 PHE B N 1
ATOM 5282 C CA . PHE B 1 308 ? -4.738 -11.938 -8.453 1 96.75 308 PHE B CA 1
ATOM 5283 C C . PHE B 1 308 ? -4.266 -13.062 -7.547 1 96.75 308 PHE B C 1
ATOM 5285 O O . PHE B 1 308 ? -4.879 -14.133 -7.5 1 96.75 308 PHE B O 1
ATOM 5292 N N . TRP B 1 309 ? -3.234 -12.766 -6.773 1 95.19 309 TRP B N 1
ATOM 5293 C CA . TRP B 1 309 ? -2.68 -13.734 -5.836 1 95.19 309 TRP B CA 1
ATOM 5294 C C . TRP B 1 309 ? -3.744 -14.211 -4.852 1 95.19 309 TRP B C 1
ATOM 5296 O O . TRP B 1 309 ? -4.473 -13.398 -4.273 1 95.19 309 TRP B O 1
ATOM 5306 N N . GLY B 1 310 ? -3.838 -15.539 -4.781 1 93.25 310 GLY B N 1
ATOM 5307 C CA . GLY B 1 310 ? -4.734 -16.109 -3.789 1 93.25 310 GLY B CA 1
ATOM 5308 C C . GLY B 1 310 ? -6.109 -16.438 -4.344 1 93.25 310 GLY B C 1
ATOM 5309 O O . GLY B 1 310 ? -6.949 -17.016 -3.648 1 93.25 310 GLY B O 1
ATOM 5310 N N . TYR B 1 311 ? -6.32 -16.094 -5.57 1 94.38 311 TYR B N 1
ATOM 5311 C CA . TYR B 1 311 ? -7.629 -16.328 -6.172 1 94.38 311 TYR B CA 1
ATOM 5312 C C . TYR B 1 311 ? -7.52 -17.266 -7.367 1 94.38 311 TYR B C 1
ATOM 5314 O O . TYR B 1 311 ? -6.578 -17.156 -8.156 1 94.38 311 TYR B O 1
ATOM 5322 N N . SER B 1 312 ? -8.422 -18.156 -7.477 1 94.44 312 SER B N 1
ATOM 5323 C CA . SER B 1 312 ? -8.562 -19.016 -8.648 1 94.44 312 SER B CA 1
ATOM 5324 C C . SER B 1 312 ? -9.883 -18.766 -9.367 1 94.44 312 SER B C 1
ATOM 5326 O O . SER B 1 312 ? -10.797 -18.156 -8.797 1 94.44 312 SER B O 1
ATOM 5328 N N . VAL B 1 313 ? -9.961 -19.203 -10.555 1 94.25 313 VAL B N 1
ATOM 5329 C CA . VAL B 1 313 ? -11.164 -19 -11.344 1 94.25 313 VAL B CA 1
ATOM 5330 C C . VAL B 1 313 ? -12.344 -19.703 -10.68 1 94.25 313 VAL B C 1
ATOM 5332 O O . VAL B 1 313 ? -13.414 -19.109 -10.516 1 94.25 313 VAL B O 1
ATOM 5335 N N . VAL B 1 314 ? -12.133 -20.844 -10.258 1 91.44 314 VAL B N 1
ATOM 5336 C CA . VAL B 1 314 ? -13.203 -21.641 -9.68 1 91.44 314 VAL B CA 1
ATOM 5337 C C . VAL B 1 314 ? -13.656 -21.031 -8.359 1 91.44 314 VAL B C 1
ATOM 5339 O O . VAL B 1 314 ? -14.852 -21.016 -8.047 1 91.44 314 VAL B O 1
ATOM 5342 N N . TYR B 1 315 ? -12.758 -20.562 -7.602 1 91.19 315 TYR B N 1
ATOM 5343 C CA . TYR B 1 315 ? -13.078 -19.938 -6.328 1 91.19 315 TYR B CA 1
ATOM 5344 C C . TYR B 1 315 ? -13.945 -18.703 -6.531 1 91.19 315 TYR B C 1
ATOM 5346 O O . TYR B 1 315 ? -14.961 -18.531 -5.848 1 91.19 315 TYR B O 1
ATOM 5354 N N . ILE B 1 316 ? -13.555 -17.828 -7.449 1 93.69 316 ILE B N 1
ATOM 5355 C CA . ILE B 1 316 ? -14.312 -16.609 -7.703 1 93.69 316 ILE B CA 1
ATOM 5356 C C . ILE B 1 316 ? -15.703 -16.969 -8.234 1 93.69 316 ILE B C 1
ATOM 5358 O O . ILE B 1 316 ? -16.703 -16.344 -7.867 1 93.69 316 ILE B O 1
ATOM 5362 N N . ARG B 1 317 ? -15.758 -17.922 -9.125 1 93.06 317 ARG B N 1
ATOM 5363 C CA . ARG B 1 317 ? -17.047 -18.375 -9.625 1 93.06 317 ARG B CA 1
ATOM 5364 C C . ARG B 1 317 ? -17.969 -18.812 -8.484 1 93.06 317 ARG B C 1
ATOM 5366 O O . ARG B 1 317 ? -19.156 -18.5 -8.484 1 93.06 317 ARG B O 1
ATOM 5373 N N . ARG B 1 318 ? -17.406 -19.5 -7.574 1 91 318 ARG B N 1
ATOM 5374 C CA . ARG B 1 318 ? -18.172 -19.953 -6.414 1 91 318 ARG B CA 1
ATOM 5375 C C . ARG B 1 318 ? -18.688 -18.766 -5.598 1 91 318 ARG B C 1
ATOM 5377 O O . ARG B 1 318 ? -19.828 -18.766 -5.156 1 91 318 ARG B O 1
ATOM 5384 N N . ILE B 1 319 ? -17.844 -17.844 -5.375 1 92.25 319 ILE B N 1
ATOM 5385 C CA . ILE B 1 319 ? -18.219 -16.656 -4.613 1 92.25 319 ILE B CA 1
ATOM 5386 C C . ILE B 1 319 ? -19.406 -15.961 -5.293 1 92.25 319 ILE B C 1
ATOM 5388 O O . ILE B 1 319 ? -20.406 -15.641 -4.641 1 92.25 319 ILE B O 1
ATOM 5392 N N . ILE B 1 320 ? -19.312 -15.75 -6.598 1 94.06 320 ILE B N 1
ATOM 5393 C CA . ILE B 1 320 ? -20.344 -15.078 -7.359 1 94.06 320 ILE B CA 1
ATOM 5394 C C . ILE B 1 320 ? -21.641 -15.883 -7.293 1 94.06 320 ILE B C 1
ATOM 5396 O O . ILE B 1 320 ? -22.734 -15.32 -7.121 1 94.06 320 ILE B O 1
ATOM 5400 N N . GLY B 1 321 ? -21.5 -17.109 -7.387 1 92.38 321 GLY B N 1
ATOM 5401 C CA . GLY B 1 321 ? -22.672 -17.984 -7.359 1 92.38 321 GLY B CA 1
ATOM 5402 C C . GLY B 1 321 ? -23.391 -17.969 -6.027 1 92.38 321 GLY B C 1
ATOM 5403 O O . GLY B 1 321 ? -24.578 -18.281 -5.957 1 92.38 321 GLY B O 1
ATOM 5404 N N . ARG B 1 322 ? -22.719 -17.609 -5.008 1 92.38 322 ARG B N 1
ATOM 5405 C CA . ARG B 1 322 ? -23.281 -17.625 -3.662 1 92.38 322 ARG B CA 1
ATOM 5406 C C . ARG B 1 322 ? -23.938 -16.297 -3.33 1 92.38 322 ARG B C 1
ATOM 5408 O O . ARG B 1 322 ? -24.688 -16.188 -2.352 1 92.38 322 ARG B O 1
ATOM 5415 N N . VAL B 1 323 ? -23.656 -15.273 -4.098 1 94.56 323 VAL B N 1
ATOM 5416 C CA . VAL B 1 323 ? -24.266 -13.969 -3.865 1 94.56 323 VAL B CA 1
ATOM 5417 C C . VAL B 1 323 ? -25.75 -14.031 -4.227 1 94.56 323 VAL B C 1
ATOM 5419 O O . VAL B 1 323 ? -26.109 -14.328 -5.367 1 94.56 323 VAL B O 1
ATOM 5422 N N . GLN B 1 324 ? -26.547 -13.781 -3.221 1 93.06 324 GLN B N 1
ATOM 5423 C CA . GLN B 1 324 ? -27.984 -13.859 -3.439 1 93.06 324 GLN B CA 1
ATOM 5424 C C . GLN B 1 324 ? -28.75 -12.883 -2.539 1 93.06 324 GLN B C 1
ATOM 5426 O O . GLN B 1 324 ? -28.312 -12.609 -1.415 1 93.06 324 GLN B O 1
ATOM 5431 N N . THR B 1 325 ? -29.797 -12.305 -3.104 1 94.81 325 THR B N 1
ATOM 5432 C CA . THR B 1 325 ? -30.719 -11.469 -2.34 1 94.81 325 THR B CA 1
ATOM 5433 C C . THR B 1 325 ? -32.156 -11.836 -2.646 1 94.81 325 THR B C 1
ATOM 5435 O O . THR B 1 325 ? -32.469 -12.43 -3.689 1 94.81 325 THR B O 1
ATOM 5438 N N . ARG B 1 326 ? -33.031 -11.547 -1.612 1 92.38 326 ARG B N 1
ATOM 5439 C CA . ARG B 1 326 ? -34.438 -11.617 -1.904 1 92.38 326 ARG B CA 1
ATOM 5440 C C . ARG B 1 326 ? -34.875 -10.531 -2.883 1 92.38 326 ARG B C 1
ATOM 5442 O O . ARG B 1 326 ? -34.219 -9.492 -2.986 1 92.38 326 ARG B O 1
ATOM 5449 N N . ARG B 1 327 ? -35.938 -10.781 -3.57 1 93.25 327 ARG B N 1
ATOM 5450 C CA . ARG B 1 327 ? -36.469 -9.789 -4.492 1 93.25 327 ARG B CA 1
ATOM 5451 C C . ARG B 1 327 ? -37 -8.578 -3.738 1 93.25 327 ARG B C 1
ATOM 5453 O O . ARG B 1 327 ? -37.625 -8.719 -2.676 1 93.25 327 ARG B O 1
ATOM 5460 N N . CYS B 1 328 ? -36.719 -7.5 -4.348 1 90.31 328 CYS B N 1
ATOM 5461 C CA . CYS B 1 328 ? -37.281 -6.312 -3.732 1 90.31 328 CYS B CA 1
ATOM 5462 C C . CYS B 1 328 ? -38.812 -6.27 -3.947 1 90.31 328 CYS B C 1
ATOM 5464 O O . CYS B 1 328 ? -39.312 -6.875 -4.887 1 90.31 328 CYS B O 1
ATOM 5466 N N . ASN B 1 329 ? -39.5 -5.527 -3.211 1 85.19 329 ASN B N 1
ATOM 5467 C CA . ASN B 1 329 ? -40.969 -5.52 -3.223 1 85.19 329 ASN B CA 1
ATOM 5468 C C . ASN B 1 329 ? -41.531 -4.707 -4.395 1 85.19 329 ASN B C 1
ATOM 5470 O O . ASN B 1 329 ? -42.656 -4.926 -4.832 1 85.19 329 ASN B O 1
ATOM 5474 N N . THR B 1 330 ? -40.781 -3.871 -4.938 1 89.88 330 THR B N 1
ATOM 5475 C CA . THR B 1 330 ? -41.25 -2.943 -5.953 1 89.88 330 THR B CA 1
ATOM 5476 C C . THR B 1 330 ? -41.094 -3.535 -7.352 1 89.88 330 THR B C 1
ATOM 5478 O O . THR B 1 330 ? -42.062 -3.869 -8.016 1 89.88 330 THR B O 1
ATOM 5481 N N . SER B 1 331 ? -39.812 -3.842 -7.883 1 91.88 331 SER B N 1
ATOM 5482 C CA . SER B 1 331 ? -39.562 -4.27 -9.25 1 91.88 331 SER B CA 1
ATOM 5483 C C . SER B 1 331 ? -38.875 -5.641 -9.281 1 91.88 331 SER B C 1
ATOM 5485 O O . SER B 1 331 ? -38.562 -6.16 -10.359 1 91.88 331 SER B O 1
ATOM 5487 N N . GLY B 1 332 ? -38.625 -6.164 -8.148 1 92.81 332 GLY B N 1
ATOM 5488 C CA . GLY B 1 332 ? -38.031 -7.492 -8.078 1 92.81 332 GLY B CA 1
ATOM 5489 C C . GLY B 1 332 ? -36.562 -7.508 -8.344 1 92.81 332 GLY B C 1
ATOM 5490 O O . GLY B 1 332 ? -36.031 -8.484 -8.883 1 92.81 332 GLY B O 1
ATOM 5491 N N . CYS B 1 333 ? -35.812 -6.449 -8 1 95.44 333 CYS B N 1
ATOM 5492 C CA . CYS B 1 333 ? -34.375 -6.344 -8.211 1 95.44 333 CYS B CA 1
ATOM 5493 C C . CYS B 1 333 ? -33.625 -7.324 -7.32 1 95.44 333 CYS B C 1
ATOM 5495 O O . CYS B 1 333 ? -33.969 -7.477 -6.145 1 95.44 333 CYS B O 1
ATOM 5497 N N . THR B 1 334 ? -32.688 -8.086 -7.93 1 96 334 THR B N 1
ATOM 5498 C CA . THR B 1 334 ? -31.812 -9 -7.188 1 96 334 THR B CA 1
ATOM 5499 C C . THR B 1 334 ? -30.359 -8.844 -7.617 1 96 334 THR B C 1
ATOM 5501 O O . THR B 1 334 ? -30.078 -8.391 -8.727 1 96 334 THR B O 1
ATOM 5504 N N . LEU B 1 335 ? -29.453 -9.211 -6.734 1 96.31 335 LEU B N 1
ATOM 5505 C CA . LEU B 1 335 ? -28.031 -9.172 -7.066 1 96.31 335 LEU B CA 1
ATOM 5506 C C . LEU B 1 335 ? -27.688 -10.242 -8.102 1 96.31 335 LEU B C 1
ATOM 5508 O O . LEU B 1 335 ? -26.875 -10 -9 1 96.31 335 LEU B O 1
ATOM 5512 N N . GLN B 1 336 ? -28.312 -11.422 -7.992 1 94.31 336 GLN B N 1
ATOM 5513 C CA . GLN B 1 336 ? -27.984 -12.57 -8.836 1 94.31 336 GLN B CA 1
ATOM 5514 C C . GLN B 1 336 ? -28.281 -12.266 -10.305 1 94.31 336 GLN B C 1
ATOM 5516 O O . GLN B 1 336 ? -27.641 -12.812 -11.203 1 94.31 336 GLN B O 1
ATOM 5521 N N . ALA B 1 337 ? -29.219 -11.359 -10.492 1 93.88 337 ALA B N 1
ATOM 5522 C CA . ALA B 1 337 ? -29.578 -10.992 -11.859 1 93.88 337 ALA B CA 1
ATOM 5523 C C . ALA B 1 337 ? -28.453 -10.195 -12.523 1 93.88 337 ALA B C 1
ATOM 5525 O O . ALA B 1 337 ? -28.391 -10.109 -13.75 1 93.88 337 ALA B O 1
ATOM 5526 N N . ARG B 1 338 ? -27.578 -9.609 -11.711 1 95.12 338 ARG B N 1
ATOM 5527 C CA . ARG B 1 338 ? -26.516 -8.734 -12.227 1 95.12 338 ARG B CA 1
ATOM 5528 C C . ARG B 1 338 ? -25.172 -9.461 -12.258 1 95.12 338 ARG B C 1
ATOM 5530 O O . ARG B 1 338 ? -24.203 -8.938 -12.789 1 95.12 338 ARG B O 1
ATOM 5537 N N . LEU B 1 339 ? -25.109 -10.648 -11.641 1 95.31 339 LEU B N 1
ATOM 5538 C CA . LEU B 1 339 ? -23.875 -11.406 -11.516 1 95.31 339 LEU B CA 1
ATOM 5539 C C . LEU B 1 339 ? -23.969 -12.75 -12.227 1 95.31 339 LEU B C 1
ATOM 5541 O O . LEU B 1 339 ? -23.875 -13.797 -11.594 1 95.31 339 LEU B O 1
ATOM 5545 N N . GLY B 1 340 ? -24 -12.742 -13.57 1 91.56 340 GLY B N 1
ATOM 5546 C CA . GLY B 1 340 ? -24.297 -13.953 -14.32 1 91.56 340 GLY B CA 1
ATOM 5547 C C . GLY B 1 340 ? -23.094 -14.484 -15.094 1 91.56 340 GLY B C 1
ATOM 5548 O O . GLY B 1 340 ? -23.156 -15.555 -15.688 1 91.56 340 GLY B O 1
ATOM 5549 N N . LEU B 1 341 ? -22.031 -13.758 -14.992 1 91.94 341 LEU B N 1
ATOM 5550 C CA . LEU B 1 341 ? -20.891 -14.148 -15.82 1 91.94 341 LEU B CA 1
ATOM 5551 C C . LEU B 1 341 ? -20.344 -15.5 -15.375 1 91.94 341 LEU B C 1
ATOM 5553 O O . LEU B 1 341 ? -20.016 -15.688 -14.203 1 91.94 341 LEU B O 1
ATOM 5557 N N . TYR B 1 342 ? -20.297 -16.516 -16.297 1 91.12 342 TYR B N 1
ATOM 5558 C CA . TYR B 1 342 ? -19.719 -17.844 -16.141 1 91.12 342 TYR B CA 1
ATOM 5559 C C . TYR B 1 342 ? -20.5 -18.656 -15.109 1 91.12 342 TYR B C 1
ATOM 5561 O O . TYR B 1 342 ? -19.922 -19.531 -14.445 1 91.12 342 TYR B O 1
ATOM 5569 N N . GLN B 1 343 ? -21.781 -18.359 -14.891 1 91.06 343 GLN B N 1
ATOM 5570 C CA . GLN B 1 343 ? -22.562 -19.078 -13.891 1 91.06 343 GLN B CA 1
ATOM 5571 C C . GLN B 1 343 ? -23.406 -20.172 -14.539 1 91.06 343 GLN B C 1
ATOM 5573 O O . GLN B 1 343 ? -23.812 -21.125 -13.867 1 91.06 343 GLN B O 1
ATOM 5578 N N . LYS B 1 344 ? -23.578 -20 -15.766 1 88.31 344 LYS B N 1
ATOM 5579 C CA . LYS B 1 344 ? -24.328 -21.031 -16.484 1 88.31 344 LYS B CA 1
ATOM 5580 C C . LYS B 1 344 ? -23.453 -22.219 -16.828 1 88.31 344 LYS B C 1
ATOM 5582 O O . LYS B 1 344 ? -22.234 -22.078 -16.969 1 88.31 344 LYS B O 1
ATOM 5587 N N . LYS B 1 345 ? -24.156 -23.281 -17.109 1 82.81 345 LYS B N 1
ATOM 5588 C CA . LYS B 1 345 ? -23.453 -24.516 -17.406 1 82.81 345 LYS B CA 1
ATOM 5589 C C . LYS B 1 345 ? -22.641 -24.391 -18.688 1 82.81 345 LYS B C 1
ATOM 5591 O O . LYS B 1 345 ? -23.109 -23.844 -19.688 1 82.81 345 LYS B O 1
ATOM 5596 N N . ASN B 1 346 ? -21.391 -24.75 -18.734 1 83 346 ASN B N 1
ATOM 5597 C CA . ASN B 1 346 ? -20.5 -24.922 -19.891 1 83 346 ASN B CA 1
ATOM 5598 C C . ASN B 1 346 ? -19.875 -23.594 -20.297 1 83 346 ASN B C 1
ATOM 5600 O O . ASN B 1 346 ? -19.078 -23.547 -21.25 1 83 346 ASN B O 1
ATOM 5604 N N . GLU B 1 347 ? -20.312 -22.5 -19.625 1 88.81 347 GLU B N 1
ATOM 5605 C CA . GLU B 1 347 ? -19.75 -21.219 -20.016 1 88.81 347 GLU B CA 1
ATOM 5606 C C . GLU B 1 347 ? -18.234 -21.203 -19.797 1 88.81 347 GLU B C 1
ATOM 5608 O O . GLU B 1 347 ? -17.484 -20.766 -20.688 1 88.81 347 GLU B O 1
ATOM 5613 N N . LEU B 1 348 ? -17.812 -21.672 -18.688 1 87.69 348 LEU B N 1
ATOM 5614 C CA . LEU B 1 348 ? -16.391 -21.688 -18.391 1 87.69 348 LEU B CA 1
ATOM 5615 C C . LEU B 1 348 ? -15.656 -22.672 -19.312 1 87.69 348 LEU B C 1
ATOM 5617 O O . LEU B 1 348 ? -14.523 -22.422 -19.703 1 87.69 348 LEU B O 1
ATOM 5621 N N . GLY B 1 349 ? -16.328 -23.781 -19.609 1 85.06 349 GLY B N 1
ATOM 5622 C CA . GLY B 1 349 ? -15.75 -24.75 -20.516 1 85.06 349 GLY B CA 1
ATOM 5623 C C . GLY B 1 349 ? -15.484 -24.188 -21.906 1 85.06 349 GLY B C 1
ATOM 5624 O O . GLY B 1 349 ? -14.477 -24.5 -22.531 1 85.06 349 GLY B O 1
ATOM 5625 N N . THR B 1 350 ? -16.406 -23.406 -22.281 1 88.88 350 THR B N 1
ATOM 5626 C CA . THR B 1 350 ? -16.266 -22.766 -23.578 1 88.88 350 THR B CA 1
ATOM 5627 C C . THR B 1 350 ? -15.188 -21.688 -23.547 1 88.88 350 THR B C 1
ATOM 5629 O O . THR B 1 350 ? -14.422 -21.547 -24.5 1 88.88 350 THR B O 1
ATOM 5632 N N . ALA B 1 351 ? -15.141 -21 -22.469 1 91.81 351 ALA B N 1
ATOM 5633 C CA . ALA B 1 351 ? -14.195 -19.906 -22.344 1 91.81 351 ALA B CA 1
ATOM 5634 C C . ALA B 1 351 ? -12.773 -20.422 -22.156 1 91.81 351 ALA B C 1
ATOM 5636 O O . ALA B 1 351 ? -11.805 -19.766 -22.547 1 91.81 351 ALA B O 1
ATOM 5637 N N . VAL B 1 352 ? -12.68 -21.625 -21.531 1 92.94 352 VAL B N 1
ATOM 5638 C CA . VAL B 1 352 ? -11.375 -22.219 -21.234 1 92.94 352 VAL B CA 1
ATOM 5639 C C . VAL B 1 352 ? -11.32 -23.656 -21.766 1 92.94 352 VAL B C 1
ATOM 5641 O O . VAL B 1 352 ? -11.32 -24.609 -20.984 1 92.94 352 VAL B O 1
ATOM 5644 N N . PRO B 1 353 ? -11.156 -23.828 -22.953 1 89.94 353 PRO B N 1
ATOM 5645 C CA . PRO B 1 353 ? -11.141 -25.172 -23.531 1 89.94 353 PRO B CA 1
ATOM 5646 C C . PRO B 1 353 ? -9.812 -25.891 -23.312 1 89.94 353 PRO B C 1
ATOM 5648 O O . PRO B 1 353 ? -9.742 -27.125 -23.469 1 89.94 353 PRO B O 1
ATOM 5651 N N . GLY B 1 354 ? -8.797 -25.203 -22.938 1 92.81 354 GLY B N 1
ATOM 5652 C CA . GLY B 1 354 ? -7.449 -25.734 -22.906 1 92.81 354 GLY B CA 1
ATOM 5653 C C . GLY B 1 354 ? -6.609 -25.344 -24.109 1 92.81 354 GLY B C 1
ATOM 5654 O O . GLY B 1 354 ? -7.148 -24.984 -25.156 1 92.81 354 GLY B O 1
ATOM 5655 N N . LEU B 1 355 ? -5.379 -25.422 -23.922 1 95.19 355 LEU B N 1
ATOM 5656 C CA . LEU B 1 355 ? -4.477 -25.016 -24.984 1 95.19 355 LEU B CA 1
ATOM 5657 C C . LEU B 1 355 ? -4.25 -26.156 -25.969 1 95.19 355 LEU B C 1
ATOM 5659 O O . LEU B 1 355 ? -4.32 -27.328 -25.578 1 95.19 355 LEU B O 1
ATOM 5663 N N . ASP B 1 356 ? -3.984 -25.797 -27.219 1 95.12 356 ASP B N 1
ATOM 5664 C CA . ASP B 1 356 ? -3.645 -26.766 -28.25 1 95.12 356 ASP B CA 1
ATOM 5665 C C . ASP B 1 356 ? -2.135 -26.984 -28.344 1 95.12 356 ASP B C 1
ATOM 5667 O O . ASP B 1 356 ? -1.383 -26.031 -28.562 1 95.12 356 ASP B O 1
ATOM 5671 N N . LEU B 1 357 ? -1.754 -28.219 -28.25 1 94.12 357 LEU B N 1
ATOM 5672 C CA . LEU B 1 357 ? -0.341 -28.578 -28.219 1 94.12 357 LEU B CA 1
ATOM 5673 C C . LEU B 1 357 ? 0.351 -28.141 -29.516 1 94.12 357 LEU B C 1
ATOM 5675 O O . LEU B 1 357 ? 1.531 -27.781 -29.5 1 94.12 357 LEU B O 1
ATOM 5679 N N . ASP B 1 358 ? -0.307 -28.094 -30.578 1 93.62 358 ASP B N 1
ATOM 5680 C CA . ASP B 1 358 ? 0.253 -27.797 -31.906 1 93.62 358 ASP B CA 1
ATOM 5681 C C . ASP B 1 358 ? 0.714 -26.344 -32 1 93.62 358 ASP B C 1
ATOM 5683 O O . ASP B 1 358 ? 1.487 -25.984 -32.875 1 93.62 358 ASP B O 1
ATOM 5687 N N . ASP B 1 359 ? 0.284 -25.547 -31.094 1 92.69 359 ASP B N 1
ATOM 5688 C CA . ASP B 1 359 ? 0.689 -24.141 -31.094 1 92.69 359 ASP B CA 1
ATOM 5689 C C . ASP B 1 359 ? 2.094 -23.969 -30.516 1 92.69 359 ASP B C 1
ATOM 5691 O O . ASP B 1 359 ? 2.684 -22.891 -30.609 1 92.69 359 ASP B O 1
ATOM 5695 N N . PHE B 1 360 ? 2.572 -24.984 -29.875 1 90.44 360 PHE B N 1
ATOM 5696 C CA . PHE B 1 360 ? 3.832 -24.891 -29.156 1 90.44 360 PHE B CA 1
ATOM 5697 C C . PHE B 1 360 ? 4.832 -25.922 -29.641 1 90.44 360 PHE B C 1
ATOM 5699 O O . PHE B 1 360 ? 5.527 -26.547 -28.844 1 90.44 360 PHE B O 1
ATOM 5706 N N . GLN B 1 361 ? 5.023 -25.922 -30.938 1 76.88 361 GLN B N 1
ATOM 5707 C CA . GLN B 1 361 ? 5.969 -26.875 -31.516 1 76.88 361 GLN B CA 1
ATOM 5708 C C . GLN B 1 361 ? 7.379 -26.281 -31.547 1 76.88 361 GLN B C 1
ATOM 5710 O O . GLN B 1 361 ? 7.547 -25.078 -31.672 1 76.88 361 GLN B O 1
#

Nearest PDB structures (foldseek):
  4uyi-assembly1_A  TM=6.741E-01  e=1.524E-01  Homo sapiens
  4zou-assembly1_A-2  TM=6.752E-01  e=1.879E-01  Homo sapiens
  9ety-assembly1_A  TM=5.898E-01  e=6.389E-03  Homo sapiens
  4uyi-assembly1_A  TM=6.752E-01  e=1.665E-01  Homo sapiens
  4zou-assembly1_A-2  TM=6.768E-01  e=2.048E-01  Homo sapiens

InterPro domains:
  IPR011333 SKP1/BTB/POZ domain superfamily [G3DSA:3.30.710.10] (60-188)
  IPR011333 SKP1/BTB/POZ domain superfamily [SSF54695] (81-171)

Foldseek 3Di:
DDPALQELDPPFQAKEKEKLAQQVVVPPDPPPPPPPPPVPPDPPDPPPPVLVLPVPPDADRDLVSLQSDGQAHPVGHGDMHMHRAHLVLLVVQFVQSVCQCVPPDPQVDQPPVNHRYHYDYHARRSLVSLLRCLSSVVVVPHDQADALVSLQSVQLVCLVRVRCVSCLVVLLSNLVVDPCLVVQLDFCDWPVVLVVPDALDSSLVSNLLSCLSNVPFSSNQSSLLSLLFHHQAQDDGSGPFDPVSSVVSLVLSQVLVCVQLCLLLVLLVCLVVVVAAPDVVRSVVQNVLSVVLCVVLVNDPDRDDPPRHRDGNNSSLVSLVPRWDAADPPPGGISNVSRCQPNDICNSCVSRVGDGSVVRD/DDPALQELDPPFQAKEKEKLAQQVVVPPPPPPPPPPPPVPPDPPPPPPPCLVLPVPPDADRDLVCLQSDGQAHPVGHGDMHMHRAHLVLLVVQFVQSVCQCVPPDPQVDQPPVNHRYHYDYHARRSLVSLLRCLSSVVVVPHDQADDLVSLQSNQLVCLVRVRCVSCLVVLLSNLVVDPCLVVQLDFCDWPVVLVVPDALDSSLVSNLLSCLSNVPFSSNFSSLLSLLFHHQAQDDGSGPFDPVSSVVSLVLSQVLVCVQLCLLLVLLVCLVVVVAAPDVVRSVVQNVLSVVLCVVLVNDPDRDDPPRHRDGNNSSLVSLVPRWDAADPPPGGMSNVSRCQPNDICNSCVSRVGDGSVVRD

Sequence (722 aa):
MRDSLLLLDPRADALLILQKPNLHLLRAPIDEVVSVIRTADEANSPIPLEIQQGDTTEPPKTNDDLRSLQPYQENGDPNQIVFRVSARHLCLASPVFRKAIQGNFKESKLNEQGLLEITTSEWNAEALLILLDIIHGHHYCVPKQPGLAIIAQIGAIVDYYDCLEAVKIVFSYWHASIGNRKTYRSLPSPEDDIMHKGLFGDGETTMLFMAWMARDQECFKGLTRSAVLTTNGLVETHLPMPAQILEKINNKRCEIIDQMISQIYSLVDDLIEGRVGCSEECSCRLLGFLMKQMNQQSLPTEKPERPFWGYSVVYIRRIIGRVQTRRCNTSGCTLQARLGLYQKKNELGTAVPGLDLDDFQMRDSLLLLDPRADALLILQKPNLHLLRAPIDEVVSVIRTADEANSPIPLEIQQGDTTEPPKTNDDLRSLQPYQENGDPNQIVFRVSARHLCLASPVFRKAIQGNFKESKLNEQGLLEITTSEWNAEALLILLDIIHGHHYCVPKQPGLAIIAQIGAIVDYYDCLEAVKIVFSYWHASIGNRKTYRSLPSPEDDIMHKGLFGDGETTMLFMAWMARDQECFKGLTRSAVLTTNGLVETHLPMPAQILEKINNKRCEIIDQMISQIYSLVDDLIEGRVGCSEECSCRLLGFLMKQMNQQSLPTEKPERPFWGYSVVYIRRIIGRVQTRRCNTSGCTLQARLGLYQKKNELGTAVPGLDLDDFQ

Solvent-accessible surface area (backbone atoms only — not comparable to full-atom values): 40116 Å² total; per-residue (Å²): 129,74,90,39,74,44,46,70,29,98,79,41,47,21,34,44,34,34,30,23,29,36,41,53,70,70,55,51,77,75,70,79,64,81,68,80,76,71,72,79,71,81,72,70,69,69,71,69,71,67,66,71,74,68,79,65,85,57,75,62,73,46,70,68,45,37,70,65,45,53,30,48,40,96,84,64,45,72,23,71,47,69,31,30,29,43,54,66,46,43,35,72,44,11,63,51,47,27,46,56,55,67,34,91,48,82,50,48,41,55,44,97,83,64,28,30,52,45,80,48,68,28,48,48,46,49,33,51,49,42,52,51,29,52,60,66,64,37,62,89,74,41,75,74,75,69,55,59,68,51,50,42,50,33,33,34,50,30,41,72,34,56,24,57,79,64,41,44,67,59,45,34,52,40,46,70,62,44,73,70,48,60,73,27,38,59,62,87,52,61,71,72,50,57,73,70,43,73,68,50,43,70,63,51,49,40,48,40,50,33,22,58,73,49,64,36,52,52,35,30,14,33,42,41,27,44,40,28,35,42,23,36,49,77,70,77,80,69,50,76,56,68,64,63,58,43,50,49,36,43,49,50,29,41,51,53,40,49,55,53,53,46,49,54,53,49,46,51,50,31,22,56,70,52,76,38,56,89,43,70,68,44,8,18,30,52,38,14,47,50,53,32,51,36,50,76,67,69,48,68,93,60,83,80,56,89,76,34,76,78,46,23,39,53,58,52,47,49,54,50,69,65,48,73,55,74,62,42,90,84,83,51,52,42,56,47,79,72,52,54,80,63,67,52,87,59,42,52,46,68,74,47,68,36,56,63,60,82,79,70,117,129,73,93,40,76,43,46,70,28,98,82,41,47,22,34,43,32,34,31,22,29,38,42,53,70,69,57,50,77,75,69,80,63,79,73,76,73,73,72,80,71,79,70,68,70,68,70,69,73,68,68,70,74,69,77,66,87,56,75,62,73,46,68,67,44,37,70,65,45,53,30,48,42,95,85,65,46,72,23,73,47,71,31,30,30,43,54,66,46,42,36,73,44,11,64,52,47,28,45,56,57,67,34,91,48,81,52,49,42,54,44,98,84,62,27,31,54,43,79,47,68,25,47,49,46,51,33,51,49,44,51,52,29,51,60,66,65,37,64,88,75,42,73,75,76,68,54,59,69,51,50,42,50,32,32,34,49,31,43,73,34,55,25,57,79,65,42,44,66,60,45,33,52,41,47,71,64,44,73,70,49,60,73,25,39,57,64,86,52,62,71,70,53,58,72,71,44,72,66,52,44,69,62,51,49,40,49,40,48,32,23,58,74,49,66,34,52,51,38,29,14,32,43,42,28,43,39,28,36,41,23,38,49,78,71,78,80,68,50,75,56,68,64,64,57,44,49,50,37,44,49,51,31,41,50,54,40,49,54,54,54,46,50,55,54,49,45,52,51,32,21,56,71,53,75,37,57,90,43,69,68,46,8,16,30,51,37,13,48,50,53,32,52,35,51,75,68,68,47,67,93,58,82,80,56,88,76,34,76,77,44,23,40,54,56,53,48,49,54,50,70,65,48,73,56,73,63,42,90,84,83,49,52,44,57,46,80,73,53,55,80,64,68,53,87,60,42,52,48,67,75,48,67,36,55,63,61,82,79,71,116

Secondary structure (DSSP, 8-state):
--SSTTBS-TT--EEEEEESTTHHHHT------------------------------SPP-SHHHHHH--SB-TTSPBPEEEEEE-HHHHHHH-HHHHHHHHSSSGGG-B-TTS-EEEEEES--HHHHHHHHHHHTT-GGGS-SS--HHHHHHHHHHHHHHT-HHHHHHHHHHHHHH-TTHHHHHS----HHHHTTS----HHHHHHHHHHHHHT-HHHHHHHHHHHHHH-SS-----SSS-HHHHHHHHHHHHHHHHHHHHHHHHHHHHHHHT-SSSSHHHHHHHHHHHHHHHHHTT--SSPPPTT-TT--HHHHHHHHHH---PPPTTT---STTT--TTTSTTHHHHH-----GGGG-/--SSTTBS-TT--EEEEEESTTHHHH-------------------------------SPP-SHHHHHT--SB-TTSPBPEEEEEE-HHHHHHH-HHHHHHHHSSSGGG-B-TTS-EEEEEES--HHHHHHHHHHHTT-GGGS-SS--HHHHHHHHHHHHHHT-HHHHHHHHHHHHHH-GGGHHHHS----HHHHTTS----HHHHHHHHHHHHHT-HHHHHHHHHHHHHH-SS-----SSS-HHHHHHHHHHHHHHHHHHHHHHHHHHHHHHHT-SSSSHHHHHHHHHHHHHHHHHTT--SSPPPTT-TT--HHHHHHHHHH---PPPTTT---STTT--TTTSTTHHHHH-----GGGG-

Organism: Fusarium proliferatum (strain ET1) (NCBI:txid1227346)